Protein AF-0000000072196521 (afdb_homodimer)

Radius of gyration: 28.98 Å; Cα contacts (8 Å, |Δi|>4): 651; chains: 2; bounding box: 39×108×83 Å

pLDDT: mean 79.01, std 18.69, range [22.42, 98.75]

Solvent-accessible surface area (backbone atoms only — not comparable to full-atom values): 24140 Å² total; per-residue (Å²): 111,69,62,59,50,52,51,52,53,50,50,51,52,48,52,52,46,38,43,66,65,60,46,53,66,73,72,67,69,82,72,47,26,34,58,66,54,39,61,39,54,72,70,53,36,45,33,49,52,25,49,48,65,40,45,50,85,48,35,39,72,29,43,39,24,24,33,53,62,38,36,43,71,43,93,63,82,51,65,68,59,40,51,53,52,42,49,60,34,26,56,37,56,40,53,30,38,36,16,38,62,86,62,32,29,68,45,37,35,40,42,76,44,86,78,66,81,81,44,72,67,56,47,54,49,51,52,48,51,51,51,45,26,61,52,28,70,43,52,74,44,84,42,48,68,70,49,33,78,29,39,70,58,50,32,58,68,44,44,74,55,38,77,63,49,70,65,74,74,56,63,42,53,28,90,86,79,59,39,50,35,40,81,47,64,32,84,64,74,96,54,49,70,40,57,25,34,29,30,62,56,56,84,82,41,82,57,66,43,68,53,65,73,68,80,69,70,72,83,124,111,68,64,59,51,51,50,52,52,49,50,52,53,47,51,50,45,38,44,66,66,60,46,50,67,74,70,69,68,81,70,48,27,32,58,66,55,39,63,39,53,71,69,53,36,46,34,48,53,23,49,48,66,41,46,51,86,48,36,39,70,28,43,39,24,24,33,51,63,37,35,40,69,44,93,63,82,52,66,68,59,40,50,52,50,43,51,60,36,24,55,37,56,40,54,32,38,36,16,37,62,84,62,33,31,68,45,36,34,39,40,75,44,84,78,65,80,82,44,74,66,57,46,53,50,52,52,48,51,51,51,44,27,60,51,28,70,42,51,73,43,83,42,47,68,72,49,34,78,29,37,69,59,51,32,58,66,44,45,73,56,36,77,62,57,56,68,75,72,60,64,42,52,26,89,83,77,58,37,50,34,42,80,46,64,32,85,64,74,95,53,48,70,40,56,26,34,30,29,62,56,57,83,82,40,82,56,66,43,68,55,62,75,70,80,70,71,72,82,123

Nearest PDB structures (foldseek):
  7jl5-assembly1_A  TM=7.043E-01  e=7.305E-02  Homo sapiens
  1t0f-assembly1_A  TM=5.807E-01  e=2.928E-01  Escherichia coli
  6vih-assembly2_B  TM=4.587E-01  e=7.318E+00  Mus musculus
  7d5r-assembly1_A  TM=2.819E-01  e=1.714E+00  Homo sapiens
  7jl5-assembly1_A  TM=7.795E-01  e=9.193E-02  Homo sapiens

Organism: NCBI:txid1219067

Structure (mmCIF, N/CA/C/O backbone):
data_AF-0000000072196521-model_v1
#
loop_
_entity.id
_entity.type
_entity.pdbx_description
1 polymer 'DUF2726 domain-containing protein'
#
loop_
_atom_site.group_PDB
_atom_site.id
_atom_site.type_symbol
_atom_site.label_atom_id
_atom_site.label_alt_id
_atom_site.label_comp_id
_atom_site.label_asym_id
_atom_site.label_entity_id
_atom_site.label_seq_id
_atom_site.pdbx_PDB_ins_code
_atom_site.Cartn_x
_atom_site.Cartn_y
_atom_site.Cartn_z
_atom_site.occupancy
_atom_site.B_iso_or_equiv
_atom_site.auth_seq_id
_atom_site.auth_comp_id
_atom_site.auth_asym_id
_atom_site.auth_atom_id
_atom_site.pdbx_PDB_model_num
ATOM 1 N N . MET A 1 1 ? 0.611 -61 -18.859 1 58.47 1 MET A N 1
ATOM 2 C CA . MET A 1 1 ? 1.069 -60.656 -17.516 1 58.47 1 MET A CA 1
ATOM 3 C C . MET A 1 1 ? 2.014 -59.469 -17.562 1 58.47 1 MET A C 1
ATOM 5 O O . MET A 1 1 ? 1.935 -58.562 -16.719 1 58.47 1 MET A O 1
ATOM 9 N N . THR A 1 2 ? 2.666 -59.344 -18.656 1 65.94 2 THR A N 1
ATOM 10 C CA . THR A 1 2 ? 3.656 -58.281 -18.828 1 65.94 2 THR A CA 1
ATOM 11 C C . THR A 1 2 ? 2.977 -56.938 -19.109 1 65.94 2 THR A C 1
ATOM 13 O O . THR A 1 2 ? 3.432 -55.875 -18.656 1 65.94 2 THR A O 1
ATOM 16 N N . ASN A 1 3 ? 1.82 -57.094 -19.625 1 67.12 3 ASN A N 1
ATOM 17 C CA . ASN A 1 3 ? 1.103 -55.875 -20.016 1 67.12 3 ASN A CA 1
ATOM 18 C C . ASN A 1 3 ? 0.45 -55.219 -18.828 1 67.12 3 ASN A C 1
ATOM 20 O O . ASN A 1 3 ? 0.473 -53.969 -18.703 1 67.12 3 ASN A O 1
ATOM 24 N N . ILE A 1 4 ? -0.045 -56.094 -17.891 1 63.91 4 ILE A N 1
ATOM 25 C CA . ILE A 1 4 ? -0.687 -55.562 -16.703 1 63.91 4 ILE A CA 1
ATOM 26 C C . ILE A 1 4 ? 0.359 -54.906 -15.797 1 63.91 4 ILE A C 1
ATOM 28 O O . ILE A 1 4 ? 0.111 -53.844 -15.211 1 63.91 4 ILE A O 1
ATOM 32 N N . PHE A 1 5 ? 1.53 -55.438 -15.852 1 65 5 PHE A N 1
ATOM 33 C CA . PHE A 1 5 ? 2.621 -54.906 -15.039 1 65 5 PHE A CA 1
ATOM 34 C C . PHE A 1 5 ? 3.055 -53.531 -15.523 1 65 5 PHE A C 1
ATOM 36 O O . PHE A 1 5 ? 3.295 -52.625 -14.719 1 65 5 PHE A O 1
ATOM 43 N N . ILE A 1 6 ? 3.082 -53.344 -16.781 1 66.12 6 ILE A N 1
ATOM 44 C CA . ILE A 1 6 ? 3.498 -52.094 -17.375 1 66.12 6 ILE A CA 1
ATOM 45 C C . ILE A 1 6 ? 2.443 -51.031 -17.109 1 66.12 6 ILE A C 1
ATOM 47 O O . ILE A 1 6 ? 2.775 -49.875 -16.781 1 66.12 6 ILE A O 1
ATOM 51 N N . ILE A 1 7 ? 1.213 -51.469 -17.062 1 65.5 7 ILE A N 1
ATOM 52 C CA . ILE A 1 7 ? 0.109 -50.562 -16.828 1 65.5 7 ILE A CA 1
ATOM 53 C C . ILE A 1 7 ? 0.126 -50.094 -15.367 1 65.5 7 ILE A C 1
ATOM 55 O O . ILE A 1 7 ? -0.053 -48.906 -15.078 1 65.5 7 ILE A O 1
ATOM 59 N N . VAL A 1 8 ? 0.382 -50.969 -14.5 1 68.62 8 VAL A N 1
ATOM 60 C CA . VAL A 1 8 ? 0.423 -50.656 -13.078 1 68.62 8 VAL A CA 1
ATOM 61 C C . VAL A 1 8 ? 1.601 -49.75 -12.781 1 68.62 8 VAL A C 1
ATOM 63 O O . VAL A 1 8 ? 1.466 -48.781 -12.031 1 68.62 8 VAL A O 1
ATOM 66 N N . VAL A 1 9 ? 2.688 -49.969 -13.461 1 69.94 9 VAL A N 1
ATOM 67 C CA . VAL A 1 9 ? 3.875 -49.125 -13.273 1 69.94 9 VAL A CA 1
ATOM 68 C C . VAL A 1 9 ? 3.609 -47.719 -13.805 1 69.94 9 VAL A C 1
ATOM 70 O O . VAL A 1 9 ? 3.965 -46.719 -13.164 1 69.94 9 VAL A O 1
ATOM 73 N N . LEU A 1 10 ? 2.908 -47.625 -14.781 1 69.75 10 LEU A N 1
ATOM 74 C CA . LEU A 1 10 ? 2.586 -46.344 -15.383 1 69.75 10 LEU A CA 1
ATOM 75 C C . LEU A 1 10 ? 1.599 -45.562 -14.516 1 69.75 10 LEU A C 1
ATOM 77 O O . LEU A 1 10 ? 1.735 -44.344 -14.344 1 69.75 10 LEU A O 1
ATOM 81 N N . LEU A 1 11 ? 0.678 -46.281 -13.945 1 69.5 11 LEU A N 1
ATOM 82 C CA . LEU A 1 11 ? -0.299 -45.656 -13.062 1 69.5 11 LEU A CA 1
ATOM 83 C C . LEU A 1 11 ? 0.365 -45.156 -11.789 1 69.5 11 LEU A C 1
ATOM 85 O O . LEU A 1 11 ? 0.047 -44.062 -11.312 1 69.5 11 LEU A O 1
ATOM 89 N N . VAL A 1 12 ? 1.275 -45.875 -11.273 1 70.5 12 VAL A N 1
ATOM 90 C CA . VAL A 1 12 ? 2.002 -45.5 -10.07 1 70.5 12 VAL A CA 1
ATOM 91 C C . VAL A 1 12 ? 2.875 -44.281 -10.367 1 70.5 12 VAL A C 1
ATOM 93 O O . VAL A 1 12 ? 2.916 -43.312 -9.586 1 70.5 12 VAL A O 1
ATOM 96 N N . VAL A 1 13 ? 3.479 -44.281 -11.477 1 69.75 13 VAL A N 1
ATOM 97 C CA . VAL A 1 13 ? 4.309 -43.156 -11.875 1 69.75 13 VAL A CA 1
ATOM 98 C C . VAL A 1 13 ? 3.428 -41.906 -12.086 1 69.75 13 VAL A C 1
ATOM 100 O O . VAL A 1 13 ? 3.777 -40.812 -11.648 1 69.75 13 VAL A O 1
ATOM 103 N N . PHE A 1 14 ? 2.301 -42.156 -12.641 1 64.62 14 PHE A N 1
ATOM 104 C CA . PHE A 1 14 ? 1.321 -41.094 -12.852 1 64.62 14 PHE A CA 1
ATOM 105 C C . PHE A 1 14 ? 0.817 -40.531 -11.523 1 64.62 14 PHE A C 1
ATOM 107 O O . PHE A 1 14 ? 0.717 -39.312 -11.344 1 64.62 14 PHE A O 1
ATOM 114 N N . PHE A 1 15 ? 0.445 -41.375 -10.648 1 62.44 15 PHE A N 1
ATOM 115 C CA . PHE A 1 15 ? 0.002 -41 -9.312 1 62.44 15 PHE A CA 1
ATOM 116 C C . PHE A 1 15 ? 1.081 -40.188 -8.594 1 62.44 15 PHE A C 1
ATOM 118 O O . PHE A 1 15 ? 0.789 -39.188 -7.965 1 62.44 15 PHE A O 1
ATOM 125 N N . PHE A 1 16 ? 2.273 -40.531 -8.727 1 62.56 16 PHE A N 1
ATOM 126 C CA . PHE A 1 16 ? 3.379 -39.844 -8.094 1 62.56 16 PHE A CA 1
ATOM 127 C C . PHE A 1 16 ? 3.58 -38.469 -8.734 1 62.56 16 PHE A C 1
ATOM 129 O O . PHE A 1 16 ? 3.877 -37.5 -8.039 1 62.56 16 PHE A O 1
ATOM 136 N N . ILE A 1 17 ? 3.398 -38.344 -9.906 1 59.91 17 ILE A N 1
ATOM 137 C CA . ILE A 1 17 ? 3.508 -37.094 -10.617 1 59.91 17 ILE A CA 1
ATOM 138 C C . ILE A 1 17 ? 2.379 -36.156 -10.188 1 59.91 17 ILE A C 1
ATOM 140 O O . ILE A 1 17 ? 2.609 -34.969 -9.922 1 59.91 17 ILE A O 1
ATOM 144 N N . ILE A 1 18 ? 1.213 -36.688 -10.164 1 56.72 18 ILE A N 1
ATOM 145 C CA . ILE A 1 18 ? 0.076 -35.906 -9.695 1 56.72 18 ILE A CA 1
ATOM 146 C C . ILE A 1 18 ? 0.323 -35.438 -8.266 1 56.72 18 ILE A C 1
ATOM 148 O O . ILE A 1 18 ? 0.064 -34.281 -7.934 1 56.72 18 ILE A O 1
ATOM 152 N N . GLN A 1 19 ? 0.626 -36.375 -7.441 1 54.03 19 GLN A N 1
ATOM 153 C CA . GLN A 1 19 ? 0.931 -36 -6.066 1 54.03 19 GLN A CA 1
ATOM 154 C C . GLN A 1 19 ? 1.971 -34.875 -6.012 1 54.03 19 GLN A C 1
ATOM 156 O O . GLN A 1 19 ? 1.84 -33.938 -5.23 1 54.03 19 GLN A O 1
ATOM 161 N N . LYS A 1 20 ? 2.971 -35.094 -6.738 1 51.56 20 LYS A N 1
ATOM 162 C CA . LYS A 1 20 ? 4.078 -34.156 -6.719 1 51.56 20 LYS A CA 1
ATOM 163 C C . LYS A 1 20 ? 3.666 -32.812 -7.328 1 51.56 20 LYS A C 1
ATOM 165 O O . LYS A 1 20 ? 4.047 -31.75 -6.828 1 51.56 20 LYS A O 1
ATOM 170 N N . TYR A 1 21 ? 3.002 -33 -8.445 1 50.16 21 TYR A N 1
ATOM 171 C CA . TYR A 1 21 ? 2.756 -31.75 -9.18 1 50.16 21 TYR A CA 1
ATOM 172 C C . TYR A 1 21 ? 1.399 -31.156 -8.82 1 50.16 21 TYR A C 1
ATOM 174 O O . TYR A 1 21 ? 1.206 -29.938 -8.891 1 50.16 21 TYR A O 1
ATOM 182 N N . VAL A 1 22 ? 0.434 -32.094 -8.758 1 45.53 22 VAL A N 1
ATOM 183 C CA . VAL A 1 22 ? -0.92 -31.641 -8.477 1 45.53 22 VAL A CA 1
ATOM 184 C C . VAL A 1 22 ? -1.114 -31.5 -6.969 1 45.53 22 VAL A C 1
ATOM 186 O O . VAL A 1 22 ? -1.774 -30.562 -6.508 1 45.53 22 VAL A O 1
ATOM 189 N N . LEU A 1 23 ? -0.902 -32.688 -6.301 1 46.84 23 LEU A N 1
ATOM 190 C CA . LEU A 1 23 ? -1.074 -32.531 -4.859 1 46.84 23 LEU A CA 1
ATOM 191 C C . LEU A 1 23 ? -0.155 -31.438 -4.32 1 46.84 23 LEU A C 1
ATOM 193 O O . LEU A 1 23 ? 1.044 -31.656 -4.141 1 46.84 23 LEU A O 1
ATOM 197 N N . LYS A 1 24 ? -0.247 -30.438 -4.941 1 45.19 24 LYS A N 1
ATOM 198 C CA . LYS A 1 24 ? 0.271 -29.188 -4.387 1 45.19 24 LYS A CA 1
ATOM 199 C C . LYS A 1 24 ? 0.236 -29.203 -2.859 1 45.19 24 LYS A C 1
ATOM 201 O O . LYS A 1 24 ? -0.817 -29.422 -2.26 1 45.19 24 LYS A O 1
ATOM 206 N N . HIS A 1 25 ? 1.222 -29.953 -2.229 1 41.56 25 HIS A N 1
ATOM 207 C CA . HIS A 1 25 ? 1.361 -29.75 -0.789 1 41.56 25 HIS A CA 1
ATOM 208 C C . HIS A 1 25 ? 0.777 -28.422 -0.352 1 41.56 25 HIS A C 1
ATOM 210 O O . HIS A 1 25 ? 1.086 -27.375 -0.942 1 41.56 25 HIS A O 1
ATOM 216 N N . ASP A 1 26 ? -0.437 -28.484 -0.067 1 43.44 26 ASP A N 1
ATOM 217 C CA . ASP A 1 26 ? -0.923 -27.344 0.7 1 43.44 26 ASP A CA 1
ATOM 218 C C . ASP A 1 26 ? 0.219 -26.656 1.446 1 43.44 26 ASP A C 1
ATOM 220 O O . ASP A 1 26 ? 0.809 -27.234 2.359 1 43.44 26 ASP A O 1
ATOM 224 N N . ASP A 1 27 ? 1.266 -26.203 0.819 1 48.5 27 ASP A N 1
ATOM 225 C CA . ASP A 1 27 ? 2.316 -25.297 1.293 1 48.5 27 ASP A CA 1
ATOM 226 C C . ASP A 1 27 ? 1.881 -24.562 2.559 1 48.5 27 ASP A C 1
ATOM 228 O O . ASP A 1 27 ? 1.821 -23.328 2.578 1 48.5 27 ASP A O 1
ATOM 232 N N . THR A 1 28 ? 0.937 -25.172 3.227 1 51.91 28 THR A N 1
ATOM 233 C CA . THR A 1 28 ? 0.59 -24.547 4.496 1 51.91 28 THR A CA 1
ATOM 234 C C . THR A 1 28 ? 1.809 -24.453 5.41 1 51.91 28 THR A C 1
ATOM 236 O O . THR A 1 28 ? 1.67 -24.312 6.629 1 51.91 28 THR A O 1
ATOM 239 N N . ARG A 1 29 ? 3.006 -24.984 4.879 1 60.78 29 ARG A N 1
ATOM 240 C CA . ARG A 1 29 ? 4.117 -24.719 5.785 1 60.78 29 ARG A CA 1
ATOM 241 C C . ARG A 1 29 ? 4.188 -23.25 6.172 1 60.78 29 ARG A C 1
ATOM 243 O O . ARG A 1 29 ? 4.043 -22.375 5.316 1 60.78 29 ARG A O 1
ATOM 250 N N . ASP A 1 30 ? 3.922 -23.094 7.438 1 79.25 30 ASP A N 1
ATOM 251 C CA . ASP A 1 30 ? 4.027 -21.719 7.949 1 79.25 30 ASP A CA 1
ATOM 252 C C . ASP A 1 30 ? 5.48 -21.25 7.953 1 79.25 30 ASP A C 1
ATOM 254 O O . ASP A 1 30 ? 6.34 -21.875 8.586 1 79.25 30 ASP A O 1
ATOM 258 N N . TYR A 1 31 ? 5.867 -20.609 6.945 1 92.56 31 TYR A N 1
ATOM 259 C CA . TYR A 1 31 ? 7.168 -19.953 6.848 1 92.56 31 TYR A CA 1
ATOM 260 C C . TYR A 1 31 ? 7.266 -18.781 7.812 1 92.56 31 TYR A C 1
ATOM 262 O O . TYR A 1 31 ? 6.266 -18.125 8.102 1 92.56 31 TYR A O 1
ATOM 270 N N . SER A 1 32 ? 8.492 -18.688 8.359 1 95.5 32 SER A N 1
ATOM 271 C CA . SER A 1 32 ? 8.734 -17.516 9.195 1 95.5 32 SER A CA 1
ATOM 272 C C . SER A 1 32 ? 9.148 -16.312 8.352 1 95.5 32 SER A C 1
ATOM 274 O O . SER A 1 32 ? 9.75 -16.469 7.289 1 95.5 32 SER A O 1
ATOM 276 N N . TYR A 1 33 ? 8.797 -15.172 8.859 1 97.5 33 TYR A N 1
ATOM 277 C CA . TYR A 1 33 ? 9.07 -13.93 8.141 1 97.5 33 TYR A CA 1
ATOM 278 C C . TYR A 1 33 ? 9.844 -12.953 9.016 1 97.5 33 TYR A C 1
ATOM 280 O O . TYR A 1 33 ? 9.859 -13.086 10.242 1 97.5 33 TYR A O 1
ATOM 288 N N . ARG A 1 34 ? 10.547 -12.023 8.398 1 97.5 34 ARG A N 1
ATOM 289 C CA . ARG A 1 34 ? 11.258 -10.93 9.055 1 97.5 34 ARG A CA 1
ATOM 290 C C . ARG A 1 34 ? 10.828 -9.578 8.5 1 97.5 34 ARG A C 1
ATOM 292 O O . ARG A 1 34 ? 10.445 -9.477 7.328 1 97.5 34 ARG A O 1
ATOM 299 N N . SER A 1 35 ? 10.898 -8.578 9.297 1 96.94 35 SER A N 1
ATOM 300 C CA . SER A 1 35 ? 10.641 -7.219 8.836 1 96.94 35 SER A CA 1
ATOM 301 C C . SER A 1 35 ? 11.789 -6.691 7.988 1 96.94 35 SER A C 1
ATOM 303 O O . SER A 1 35 ? 12.961 -6.918 8.305 1 96.94 35 SER A O 1
ATOM 305 N N . LYS A 1 36 ? 11.453 -5.992 6.949 1 97.12 36 LYS A N 1
ATOM 306 C CA . LYS A 1 36 ? 12.469 -5.383 6.094 1 97.12 36 LYS A CA 1
ATOM 307 C C . LYS A 1 36 ? 12.914 -4.035 6.645 1 97.12 36 LYS A C 1
ATOM 309 O O . LYS A 1 36 ? 13.805 -3.395 6.082 1 97.12 36 LYS A O 1
ATOM 314 N N . GLY A 1 37 ? 12.305 -3.598 7.695 1 95.12 37 GLY A N 1
ATOM 315 C CA . GLY A 1 37 ? 12.625 -2.283 8.234 1 95.12 37 GLY A CA 1
ATOM 316 C C . GLY A 1 37 ? 11.688 -1.197 7.746 1 95.12 37 GLY A C 1
ATOM 317 O O . GLY A 1 37 ? 10.469 -1.392 7.715 1 95.12 37 GLY A O 1
ATOM 318 N N . ALA A 1 38 ? 12.305 -0.052 7.328 1 95.88 38 ALA A N 1
ATOM 319 C CA . ALA A 1 38 ? 11.492 1.088 6.906 1 95.88 38 ALA A CA 1
ATOM 320 C C . ALA A 1 38 ? 10.734 0.775 5.621 1 95.88 38 ALA A C 1
ATOM 322 O O . ALA A 1 38 ? 11.273 0.146 4.711 1 95.88 38 ALA A O 1
ATOM 323 N N . LEU A 1 39 ? 9.461 1.23 5.531 1 98 39 LEU A N 1
ATOM 324 C CA . LEU A 1 39 ? 8.656 1.017 4.336 1 98 39 LEU A CA 1
ATOM 325 C C . LEU A 1 39 ? 9.305 1.671 3.117 1 98 39 LEU A C 1
ATOM 327 O O . LEU A 1 39 ? 9.312 1.094 2.027 1 98 39 LEU A O 1
ATOM 331 N N . LEU A 1 40 ? 9.711 2.85 3.346 1 96.75 40 LEU A N 1
ATOM 332 C CA . LEU A 1 40 ? 10.453 3.604 2.342 1 96.75 40 LEU A CA 1
ATOM 333 C C . LEU A 1 40 ? 11.859 3.938 2.838 1 96.75 40 LEU A C 1
ATOM 335 O O . LEU A 1 40 ? 12.016 4.488 3.93 1 96.75 40 LEU A O 1
ATOM 339 N N . ARG A 1 41 ? 12.898 3.611 2.082 1 92 41 ARG A N 1
ATOM 340 C CA . ARG A 1 41 ? 14.281 3.83 2.496 1 92 41 ARG A CA 1
ATOM 341 C C . ARG A 1 41 ? 15.016 4.711 1.496 1 92 41 ARG A C 1
ATOM 343 O O . ARG A 1 41 ? 14.633 4.797 0.329 1 92 41 ARG A O 1
ATOM 350 N N . GLY A 1 42 ? 15.984 5.406 2.027 1 90.5 42 GLY A N 1
ATOM 351 C CA . GLY A 1 42 ? 16.891 6.141 1.169 1 90.5 42 GLY A CA 1
ATOM 352 C C . GLY A 1 42 ? 16.203 7.121 0.251 1 90.5 42 GLY A C 1
ATOM 353 O O . GLY A 1 42 ? 15.461 8 0.715 1 90.5 42 GLY A O 1
ATOM 354 N N . GLN A 1 43 ? 16.391 6.793 -1.024 1 87.56 43 GLN A N 1
ATOM 355 C CA . GLN A 1 43 ? 15.875 7.699 -2.047 1 87.56 43 GLN A CA 1
ATOM 356 C C . GLN A 1 43 ? 14.352 7.699 -2.066 1 87.56 43 GLN A C 1
ATOM 358 O O . GLN A 1 43 ? 13.727 8.727 -2.334 1 87.56 43 GLN A O 1
ATOM 363 N N . GLU A 1 44 ? 13.766 6.609 -1.755 1 94.75 44 GLU A N 1
ATOM 364 C CA . GLU A 1 44 ? 12.305 6.523 -1.695 1 94.75 44 GLU A CA 1
ATOM 365 C C . GLU A 1 44 ? 11.742 7.43 -0.604 1 94.75 44 GLU A C 1
ATOM 367 O O . GLU A 1 44 ? 10.719 8.086 -0.799 1 94.75 44 GLU A O 1
ATOM 372 N N . ALA A 1 45 ? 12.445 7.418 0.525 1 94.62 45 ALA A N 1
ATOM 373 C CA . ALA A 1 45 ? 12.023 8.25 1.646 1 94.62 45 ALA A CA 1
ATOM 374 C C . ALA A 1 45 ? 12.164 9.734 1.312 1 94.62 45 ALA A C 1
ATOM 376 O O . ALA A 1 45 ? 11.266 10.531 1.609 1 94.62 45 ALA A O 1
ATOM 377 N N . ALA A 1 46 ? 13.25 10.086 0.697 1 91.44 46 ALA A N 1
ATOM 378 C CA . ALA A 1 46 ? 13.477 11.469 0.286 1 91.44 46 ALA A CA 1
ATOM 379 C C . ALA A 1 46 ? 12.414 11.922 -0.708 1 91.44 46 ALA A C 1
ATOM 381 O O . ALA A 1 46 ? 11.898 13.039 -0.61 1 91.44 46 ALA A O 1
ATOM 382 N N . PHE A 1 47 ? 12.125 11.07 -1.633 1 94.69 47 PHE A N 1
ATOM 383 C CA . PHE A 1 47 ? 11.109 11.383 -2.633 1 94.69 47 PHE A CA 1
ATOM 384 C C . PHE A 1 47 ? 9.742 11.562 -1.983 1 94.69 47 PHE A C 1
ATOM 386 O O . PHE A 1 47 ? 9.008 12.492 -2.318 1 94.69 47 PHE A O 1
ATOM 393 N N . PHE A 1 48 ? 9.375 10.727 -1.05 1 97.56 48 PHE A N 1
ATOM 394 C CA . PHE A 1 48 ? 8.109 10.812 -0.327 1 97.56 48 PHE A CA 1
ATOM 395 C C . PHE A 1 48 ? 8.008 12.141 0.419 1 97.56 48 PHE A C 1
ATOM 397 O O . PHE A 1 48 ? 6.961 12.797 0.385 1 97.56 48 PHE A O 1
ATOM 404 N N . ASN A 1 49 ? 9.055 12.453 1.09 1 93.5 49 ASN A N 1
ATOM 405 C CA . ASN A 1 49 ? 9.055 13.711 1.836 1 93.5 49 ASN A CA 1
ATOM 406 C C . ASN A 1 49 ? 8.898 14.914 0.911 1 93.5 49 ASN A C 1
ATOM 408 O O . ASN A 1 49 ? 8.195 15.867 1.242 1 93.5 49 ASN A O 1
ATOM 412 N N . ALA A 1 50 ? 9.555 14.844 -0.213 1 92.44 50 ALA A N 1
ATOM 413 C CA . ALA A 1 50 ? 9.398 15.898 -1.208 1 92.44 50 ALA A CA 1
ATOM 414 C C . ALA A 1 50 ? 7.965 15.977 -1.712 1 92.44 50 ALA A C 1
ATOM 416 O O . ALA A 1 50 ? 7.41 17.062 -1.862 1 92.44 50 ALA A O 1
ATOM 417 N N . LEU A 1 51 ? 7.367 14.867 -1.976 1 95.38 51 LEU A N 1
ATOM 418 C CA . LEU A 1 51 ? 5.98 14.797 -2.422 1 95.38 51 LEU A CA 1
ATOM 419 C C . LEU A 1 51 ? 5.043 15.398 -1.381 1 95.38 51 LEU A C 1
ATOM 421 O O . LEU A 1 51 ? 4.148 16.172 -1.721 1 95.38 51 LEU A O 1
ATOM 425 N N . ARG A 1 52 ? 5.281 14.961 -0.166 1 94.62 52 ARG A N 1
ATOM 426 C CA . ARG A 1 52 ? 4.461 15.461 0.934 1 94.62 52 ARG A CA 1
ATOM 427 C C . ARG A 1 52 ? 4.523 16.984 1.018 1 94.62 52 ARG A C 1
ATOM 429 O O . ARG A 1 52 ? 3.498 17.641 1.206 1 94.62 52 ARG A O 1
ATOM 436 N N . THR A 1 53 ? 5.688 17.469 0.902 1 90.81 53 THR A N 1
ATOM 437 C CA . THR A 1 53 ? 5.891 18.906 0.931 1 90.81 53 THR A CA 1
ATOM 438 C C . THR A 1 53 ? 5.203 19.578 -0.259 1 90.81 53 THR A C 1
ATOM 440 O O . THR A 1 53 ? 4.59 20.641 -0.115 1 90.81 53 THR A O 1
ATOM 443 N N . ALA A 1 54 ? 5.238 19 -1.369 1 90.75 54 ALA A N 1
ATOM 444 C CA . ALA A 1 54 ? 4.703 19.562 -2.604 1 90.75 54 ALA A CA 1
ATOM 445 C C . ALA A 1 54 ? 3.178 19.609 -2.564 1 90.75 54 ALA A C 1
ATOM 447 O O . ALA A 1 54 ? 2.574 20.594 -3.021 1 90.75 54 ALA A O 1
ATOM 448 N N . VAL A 1 55 ? 2.557 18.609 -1.964 1 93.19 55 VAL A N 1
ATOM 449 C CA . VAL A 1 55 ? 1.105 18.516 -2.088 1 93.19 55 VAL A CA 1
ATOM 450 C C . VAL A 1 55 ? 0.442 19.109 -0.848 1 93.19 55 VAL A C 1
ATOM 452 O O . VAL A 1 55 ? -0.717 19.531 -0.897 1 93.19 55 VAL A O 1
ATOM 455 N N . GLY A 1 56 ? 1.192 19.062 0.309 1 89.5 56 GLY A N 1
ATOM 456 C CA . GLY A 1 56 ? 0.604 19.562 1.543 1 89.5 56 GLY A CA 1
ATOM 457 C C . GLY A 1 56 ? -0.704 18.875 1.896 1 89.5 56 GLY A C 1
ATOM 458 O O . GLY A 1 56 ? -0.78 17.641 1.931 1 89.5 56 GLY A O 1
ATOM 459 N N . ASP A 1 57 ? -1.76 19.688 2.113 1 88.38 57 ASP A N 1
ATOM 460 C CA . ASP A 1 57 ? -3.047 19.141 2.539 1 88.38 57 ASP A CA 1
ATOM 461 C C . ASP A 1 57 ? -3.977 18.938 1.346 1 88.38 57 ASP A C 1
ATOM 463 O O . ASP A 1 57 ? -5.133 18.531 1.514 1 88.38 57 ASP A O 1
ATOM 467 N N . HIS A 1 58 ? -3.414 19.078 0.162 1 90.62 58 HIS A N 1
ATOM 468 C CA . HIS A 1 58 ? -4.254 19.016 -1.029 1 90.62 58 HIS A CA 1
ATOM 469 C C . HIS A 1 58 ? -4.348 17.594 -1.573 1 90.62 58 HIS A C 1
ATOM 471 O O . HIS A 1 58 ? -5.137 17.328 -2.479 1 90.62 58 HIS A O 1
ATOM 477 N N . ALA A 1 59 ? -3.564 16.734 -0.963 1 95.69 59 ALA A N 1
ATOM 478 C CA . ALA A 1 59 ? -3.611 15.336 -1.391 1 95.69 59 ALA A CA 1
ATOM 479 C C . ALA A 1 59 ? -3.117 14.406 -0.285 1 95.69 59 ALA A C 1
ATOM 481 O O . ALA A 1 59 ? -2.475 14.859 0.668 1 95.69 59 ALA A O 1
ATOM 482 N N . VAL A 1 60 ? -3.494 13.203 -0.374 1 96.69 60 VAL A N 1
ATOM 483 C CA . VAL A 1 60 ? -2.963 12.141 0.477 1 96.69 60 VAL A CA 1
ATOM 484 C C . VAL A 1 60 ? -2.096 11.195 -0.353 1 96.69 60 VAL A C 1
ATOM 486 O O . VAL A 1 60 ? -2.457 10.836 -1.476 1 96.69 60 VAL A O 1
ATOM 489 N N . ILE A 1 61 ? -0.96 10.859 0.206 1 98.12 61 ILE A N 1
ATOM 490 C CA . ILE A 1 61 ? -0.025 10 -0.512 1 98.12 61 ILE A CA 1
ATOM 491 C C . ILE A 1 61 ? -0.006 8.617 0.127 1 98.12 61 ILE A C 1
ATOM 493 O O . ILE A 1 61 ? 0.264 8.477 1.322 1 98.12 61 ILE A O 1
ATOM 497 N N . PHE A 1 62 ? -0.311 7.598 -0.627 1 98.69 62 PHE A N 1
ATOM 498 C CA . PHE A 1 62 ? -0.136 6.211 -0.219 1 98.69 62 PHE A CA 1
ATOM 499 C C . PHE A 1 62 ? 1.015 5.562 -0.98 1 98.69 62 PHE A C 1
ATOM 501 O O . PHE A 1 62 ? 1.185 5.801 -2.178 1 98.69 62 PHE A O 1
ATOM 508 N N . SER A 1 63 ? 1.784 4.746 -0.275 1 98.69 63 SER A N 1
ATOM 509 C CA . SER A 1 63 ? 2.928 4.117 -0.928 1 98.69 63 SER A CA 1
ATOM 510 C C . SER A 1 63 ? 2.834 2.598 -0.867 1 98.69 63 SER A C 1
ATOM 512 O O . SER A 1 63 ? 2.24 2.043 0.06 1 98.69 63 SER A O 1
ATOM 514 N N . LYS A 1 64 ? 3.434 1.97 -1.901 1 98.44 64 LYS A N 1
ATOM 515 C CA . LYS A 1 64 ? 3.512 0.516 -2.02 1 98.44 64 LYS A CA 1
ATOM 516 C C . LYS A 1 64 ? 2.125 -0.116 -1.949 1 98.44 64 LYS A C 1
ATOM 518 O O . LYS A 1 64 ? 1.935 -1.136 -1.283 1 98.44 64 LYS A O 1
ATOM 523 N N . VAL A 1 65 ? 1.226 0.524 -2.613 1 98.75 65 VAL A N 1
ATOM 524 C CA . VAL A 1 65 ? -0.172 0.107 -2.6 1 98.75 65 VAL A CA 1
ATOM 525 C C . VAL A 1 65 ? -0.349 -1.137 -3.467 1 98.75 65 VAL A C 1
ATOM 527 O O . VAL A 1 65 ? 0.016 -1.136 -4.645 1 98.75 65 VAL A O 1
ATOM 530 N N . ASN A 1 66 ? -0.896 -2.146 -2.885 1 98.25 66 ASN A N 1
ATOM 531 C CA . ASN A 1 66 ? -1.2 -3.338 -3.668 1 98.25 66 ASN A CA 1
ATOM 532 C C . ASN A 1 66 ? -2.078 -3.01 -4.871 1 98.25 66 ASN A C 1
ATOM 534 O O . ASN A 1 66 ? -3.1 -2.336 -4.734 1 98.25 66 ASN A O 1
ATOM 538 N N . MET A 1 67 ? -1.724 -3.492 -6.035 1 98.25 67 MET A N 1
ATOM 539 C CA . MET A 1 67 ? -2.42 -3.125 -7.266 1 98.25 67 MET A CA 1
ATOM 540 C C . MET A 1 67 ? -3.873 -3.588 -7.23 1 98.25 67 MET A C 1
ATOM 542 O O . MET A 1 67 ? -4.766 -2.877 -7.691 1 98.25 67 MET A O 1
ATOM 546 N N . SER A 1 68 ? -4.102 -4.73 -6.668 1 97.5 68 SER A N 1
ATOM 547 C CA . SER A 1 68 ? -5.438 -5.32 -6.684 1 97.5 68 SER A CA 1
ATOM 548 C C . SER A 1 68 ? -6.398 -4.531 -5.801 1 97.5 68 SER A C 1
ATOM 550 O O . SER A 1 68 ? -7.613 -4.73 -5.863 1 97.5 68 SER A O 1
ATOM 552 N N . SER A 1 69 ? -5.836 -3.645 -5.004 1 97.25 69 SER A N 1
ATOM 553 C CA . SER A 1 69 ? -6.691 -2.801 -4.176 1 97.25 69 SER A CA 1
ATOM 554 C C . SER A 1 69 ? -7.285 -1.653 -4.988 1 97.25 69 SER A C 1
ATOM 556 O O . SER A 1 69 ? -8.297 -1.065 -4.59 1 97.25 69 SER A O 1
ATOM 558 N N . LEU A 1 70 ? -6.695 -1.358 -6.145 1 98 70 LEU A N 1
ATOM 559 C CA . LEU A 1 70 ? -7.105 -0.176 -6.895 1 98 70 LEU A CA 1
ATOM 560 C C . LEU A 1 70 ? -7.668 -0.564 -8.258 1 98 70 LEU A C 1
ATOM 562 O O . LEU A 1 70 ? -8.383 0.222 -8.883 1 98 70 LEU A O 1
ATOM 566 N N . VAL A 1 71 ? -7.277 -1.742 -8.734 1 98.06 71 VAL A N 1
ATOM 567 C CA . VAL A 1 71 ? -7.707 -2.119 -10.078 1 98.06 71 VAL A CA 1
ATOM 568 C C . VAL A 1 71 ? -8.211 -3.562 -10.07 1 98.06 71 VAL A C 1
ATOM 570 O O . VAL A 1 71 ? -7.883 -4.336 -9.172 1 98.06 71 VAL A O 1
ATOM 573 N N . ALA A 1 72 ? -9.008 -3.854 -11.047 1 97.88 72 ALA A N 1
ATOM 574 C CA . ALA A 1 72 ? -9.57 -5.188 -11.242 1 97.88 72 ALA A CA 1
ATOM 575 C C . ALA A 1 72 ? -9.648 -5.539 -12.727 1 97.88 72 ALA A C 1
ATOM 577 O O . ALA A 1 72 ? -9.758 -4.652 -13.57 1 97.88 72 ALA A O 1
ATOM 578 N N . PRO A 1 73 ? -9.516 -6.852 -13.008 1 97.12 73 PRO A N 1
ATOM 579 C CA . PRO A 1 73 ? -9.695 -7.25 -14.406 1 97.12 73 PRO A CA 1
ATOM 580 C C . PRO A 1 73 ? -11.047 -6.832 -14.969 1 97.12 73 PRO A C 1
ATOM 582 O O . PRO A 1 73 ? -12.062 -6.887 -14.266 1 97.12 73 PRO A O 1
ATOM 585 N N . LYS A 1 74 ? -10.984 -6.441 -16.203 1 95.81 74 LYS A N 1
ATOM 586 C CA . LYS A 1 74 ? -12.18 -5.941 -16.875 1 95.81 74 LYS A CA 1
ATOM 587 C C . LYS A 1 74 ? -12.68 -6.941 -17.922 1 95.81 74 LYS A C 1
ATOM 589 O O . LYS A 1 74 ? -11.906 -7.426 -18.75 1 95.81 74 LYS A O 1
ATOM 594 N N . ASP A 1 75 ? -13.922 -7.262 -17.859 1 92.38 75 ASP A N 1
ATOM 595 C CA . ASP A 1 75 ? -14.664 -7.957 -18.891 1 92.38 75 ASP A CA 1
ATOM 596 C C . ASP A 1 75 ? -14.078 -9.336 -19.172 1 92.38 75 ASP A C 1
ATOM 598 O O . ASP A 1 75 ? -13.875 -9.719 -20.328 1 92.38 75 ASP A O 1
ATOM 602 N N . ILE A 1 76 ? -13.703 -9.984 -18.172 1 92.31 76 ILE A N 1
ATOM 603 C CA . ILE A 1 76 ? -13.227 -11.359 -18.297 1 92.31 76 ILE A CA 1
ATOM 604 C C . ILE A 1 76 ? -14.289 -12.32 -17.781 1 92.31 76 ILE A C 1
ATOM 606 O O . ILE A 1 76 ? -14.664 -12.266 -16.609 1 92.31 76 ILE A O 1
ATOM 610 N N . LYS A 1 77 ? -14.727 -13.25 -18.578 1 90.06 77 LYS A N 1
ATOM 611 C CA . LYS A 1 77 ? -15.797 -14.164 -18.219 1 90.06 77 LYS A CA 1
ATOM 612 C C . LYS A 1 77 ? -15.242 -15.523 -17.797 1 90.06 77 LYS A C 1
ATOM 614 O O . LYS A 1 77 ? -15.758 -16.141 -16.859 1 90.06 77 LYS A O 1
ATOM 619 N N . ASN A 1 78 ? -14.219 -15.922 -18.359 1 91.88 78 ASN A N 1
ATOM 620 C CA . ASN A 1 78 ? -13.578 -17.188 -18.031 1 91.88 78 ASN A CA 1
ATOM 621 C C . ASN A 1 78 ? -12.906 -17.156 -16.656 1 91.88 78 ASN A C 1
ATOM 623 O O . ASN A 1 78 ? -12.047 -16.312 -16.406 1 91.88 78 ASN A O 1
ATOM 627 N N . LYS A 1 79 ? -13.281 -18.062 -15.82 1 90.19 79 LYS A N 1
ATOM 628 C CA . LYS A 1 79 ? -12.805 -18.078 -14.438 1 90.19 79 LYS A CA 1
ATOM 629 C C . LYS A 1 79 ? -11.289 -18.25 -14.383 1 90.19 79 LYS A C 1
ATOM 631 O O . LYS A 1 79 ? -10.617 -17.641 -13.547 1 90.19 79 LYS A O 1
ATOM 636 N N . ARG A 1 80 ? -10.82 -19.109 -15.203 1 88.75 80 ARG A N 1
ATOM 637 C CA . ARG A 1 80 ? -9.375 -19.344 -15.227 1 88.75 80 ARG A CA 1
ATOM 638 C C . ARG A 1 80 ? -8.625 -18.078 -15.625 1 88.75 80 ARG A C 1
ATOM 640 O O . ARG A 1 80 ? -7.641 -17.703 -14.984 1 88.75 80 ARG A O 1
ATOM 647 N N . GLN A 1 81 ? -9.109 -17.453 -16.688 1 90.5 81 GLN A N 1
ATOM 648 C CA . GLN A 1 81 ? -8.492 -16.219 -17.156 1 90.5 81 GLN A CA 1
ATOM 649 C C . GLN A 1 81 ? -8.602 -15.117 -16.109 1 90.5 81 GLN A C 1
ATOM 651 O O . GLN A 1 81 ? -7.672 -14.32 -15.93 1 90.5 81 GLN A O 1
ATOM 656 N N . LEU A 1 82 ? -9.727 -15.086 -15.477 1 93.5 82 LEU A N 1
ATOM 657 C CA . LEU A 1 82 ? -9.93 -14.109 -14.414 1 93.5 82 LEU A CA 1
ATOM 658 C C . LEU A 1 82 ? -8.922 -14.312 -13.289 1 93.5 82 LEU A C 1
ATOM 660 O O . LEU A 1 82 ? -8.352 -13.344 -12.773 1 93.5 82 LEU A O 1
ATOM 664 N N . PHE A 1 83 ? -8.711 -15.508 -12.945 1 91 83 PHE A N 1
ATOM 665 C CA . PHE A 1 83 ? -7.766 -15.836 -11.891 1 91 83 PHE A CA 1
ATOM 666 C C . PHE A 1 83 ? -6.355 -15.414 -12.281 1 91 83 PHE A C 1
ATOM 668 O O . PHE A 1 83 ? -5.633 -14.828 -11.477 1 91 83 PHE A O 1
ATOM 675 N N . VAL A 1 84 ? -6.016 -15.703 -13.461 1 90.62 84 VAL A N 1
ATOM 676 C CA . VAL A 1 84 ? -4.68 -15.375 -13.945 1 90.62 84 VAL A CA 1
ATOM 677 C C . VAL A 1 84 ? -4.496 -13.859 -13.961 1 90.62 84 VAL A C 1
ATOM 679 O O . VAL A 1 84 ? -3.484 -13.344 -13.477 1 90.62 84 VAL A O 1
ATOM 682 N N . ALA A 1 85 ? -5.445 -13.125 -14.516 1 94.75 85 ALA A N 1
ATOM 683 C CA . ALA A 1 85 ? -5.391 -11.672 -14.586 1 94.75 85 ALA A CA 1
ATOM 684 C C . ALA A 1 85 ? -5.324 -11.055 -13.195 1 94.75 85 ALA A C 1
ATOM 686 O O . ALA A 1 85 ? -4.586 -10.094 -12.969 1 94.75 85 ALA A O 1
ATOM 687 N N . SER A 1 86 ? -6.043 -11.602 -12.305 1 95 86 SER A N 1
ATOM 688 C CA . SER A 1 86 ? -6.074 -11.109 -10.938 1 95 86 SER A CA 1
ATOM 689 C C . SER A 1 86 ? -4.754 -11.375 -10.219 1 95 86 SER A C 1
ATOM 691 O O . SER A 1 86 ? -4.27 -10.539 -9.453 1 95 86 SER A O 1
ATOM 693 N N . ASN A 1 87 ? -4.258 -12.484 -10.484 1 91.94 87 ASN A N 1
ATOM 694 C CA . ASN A 1 87 ? -3 -12.867 -9.852 1 91.94 87 ASN A CA 1
ATOM 695 C C . ASN A 1 87 ? -1.851 -11.969 -10.297 1 91.94 87 ASN A C 1
ATOM 697 O O . ASN A 1 87 ? -0.956 -11.656 -9.508 1 91.94 87 ASN A O 1
ATOM 701 N N . ARG A 1 88 ? -1.881 -11.602 -11.414 1 92.12 88 ARG A N 1
ATOM 702 C CA . ARG A 1 88 ? -0.831 -10.75 -11.961 1 92.12 88 ARG A CA 1
ATOM 703 C C . ARG A 1 88 ? -0.762 -9.414 -11.219 1 92.12 88 ARG A C 1
ATOM 705 O O . ARG A 1 88 ? 0.325 -8.945 -10.875 1 92.12 88 ARG A O 1
ATOM 712 N N . ILE A 1 89 ? -1.874 -8.859 -10.938 1 95.88 89 ILE A N 1
ATOM 713 C CA . ILE A 1 89 ? -1.888 -7.547 -10.305 1 95.88 89 ILE A CA 1
ATOM 714 C C . ILE A 1 89 ? -1.77 -7.703 -8.789 1 95.88 89 ILE A C 1
ATOM 716 O O . ILE A 1 89 ? -1.242 -6.82 -8.109 1 95.88 89 ILE A O 1
ATOM 720 N N . SER A 1 90 ? -2.168 -8.836 -8.281 1 95.31 90 SER A N 1
ATOM 721 C CA . SER A 1 90 ? -2.119 -9.047 -6.836 1 95.31 90 SER A CA 1
ATOM 722 C C . SER A 1 90 ? -0.679 -9.156 -6.344 1 95.31 90 SER A C 1
ATOM 724 O O . SER A 1 90 ? -0.404 -8.93 -5.164 1 95.31 90 SER A O 1
ATOM 726 N N . ARG A 1 91 ? 0.216 -9.43 -7.227 1 94.31 91 ARG A N 1
ATOM 727 C CA . ARG A 1 91 ? 1.609 -9.641 -6.848 1 94.31 91 ARG A CA 1
ATOM 728 C C . ARG A 1 91 ? 2.436 -8.375 -7.062 1 94.31 91 ARG A C 1
ATOM 730 O O . ARG A 1 91 ? 3.664 -8.406 -6.969 1 94.31 91 ARG A O 1
ATOM 737 N N . SER A 1 92 ? 1.835 -7.379 -7.402 1 95.94 92 SER A N 1
ATOM 738 C CA . SER A 1 92 ? 2.539 -6.129 -7.68 1 95.94 92 SER A CA 1
ATOM 739 C C . SER A 1 92 ? 1.927 -4.969 -6.902 1 95.94 92 SER A C 1
ATOM 741 O O . SER A 1 92 ? 1.028 -5.168 -6.082 1 95.94 92 SER A O 1
ATOM 743 N N . TYR A 1 93 ? 2.541 -3.818 -6.996 1 97.81 93 TYR A N 1
ATOM 744 C CA . TYR A 1 93 ? 2.111 -2.658 -6.223 1 97.81 93 TYR A CA 1
ATOM 745 C C . TYR A 1 93 ? 2.438 -1.363 -6.957 1 97.81 93 TYR A C 1
ATOM 747 O O . TYR A 1 93 ? 3.244 -1.358 -7.891 1 97.81 93 TYR A O 1
ATOM 755 N N . PHE A 1 94 ? 1.748 -0.322 -6.594 1 97.81 94 PHE A N 1
ATOM 756 C CA . PHE A 1 94 ? 2.062 1.037 -7.02 1 97.81 94 PHE A CA 1
ATOM 757 C C . PHE A 1 94 ? 3.008 1.708 -6.027 1 97.81 94 PHE A C 1
ATOM 759 O O . PHE A 1 94 ? 2.787 1.655 -4.816 1 97.81 94 PHE A O 1
ATOM 766 N N . ASP A 1 95 ? 4.039 2.406 -6.52 1 96.75 95 ASP A N 1
ATOM 767 C CA . ASP A 1 95 ? 5 3.053 -5.633 1 96.75 95 ASP A CA 1
ATOM 768 C C . ASP A 1 95 ? 4.344 4.176 -4.836 1 96.75 95 ASP A C 1
ATOM 770 O O . ASP A 1 95 ? 4.367 4.168 -3.602 1 96.75 95 ASP A O 1
ATOM 774 N N . TYR A 1 96 ? 3.73 5.109 -5.539 1 98.19 96 TYR A N 1
ATOM 775 C CA . TYR A 1 96 ? 3.047 6.234 -4.91 1 98.19 96 TYR A CA 1
ATOM 776 C C . TYR A 1 96 ? 1.689 6.48 -5.559 1 98.19 96 TYR A C 1
ATOM 778 O O . TYR A 1 96 ? 1.6 6.664 -6.777 1 98.19 96 TYR A O 1
ATOM 786 N N . VAL A 1 97 ? 0.671 6.449 -4.793 1 98.62 97 VAL A N 1
ATOM 787 C CA . VAL A 1 97 ? -0.679 6.785 -5.238 1 98.62 97 VAL A CA 1
ATOM 788 C C . VAL A 1 97 ? -1.12 8.102 -4.605 1 98.62 97 VAL A C 1
ATOM 790 O O . VAL A 1 97 ? -1.221 8.203 -3.379 1 98.62 97 VAL A O 1
ATOM 793 N N . ILE A 1 98 ? -1.339 9.086 -5.41 1 97.69 98 ILE A N 1
ATOM 794 C CA . ILE A 1 98 ? -1.799 10.391 -4.949 1 97.69 98 ILE A CA 1
ATOM 795 C C . ILE A 1 98 ? -3.322 10.461 -5.023 1 97.69 98 ILE A C 1
ATOM 797 O O . ILE A 1 98 ? -3.904 10.305 -6.102 1 97.69 98 ILE A O 1
ATOM 801 N N . CYS A 1 99 ? -3.889 10.695 -3.883 1 97.62 99 CYS A N 1
ATOM 802 C CA . CYS A 1 99 ? -5.348 10.648 -3.824 1 97.62 99 CYS A CA 1
ATOM 803 C C . CYS A 1 99 ? -5.922 11.992 -3.408 1 97.62 99 CYS A C 1
ATOM 805 O O . CYS A 1 99 ? -5.27 12.758 -2.695 1 97.62 99 CYS A O 1
ATOM 807 N N . ASP A 1 100 ? -7.172 12.188 -3.877 1 93.06 100 ASP A N 1
ATOM 808 C CA . ASP A 1 100 ? -7.953 13.297 -3.34 1 93.06 100 ASP A CA 1
ATOM 809 C C . ASP A 1 100 ? -8.148 13.156 -1.833 1 93.06 100 ASP A C 1
ATOM 811 O O . ASP A 1 100 ? -8.508 12.078 -1.349 1 93.06 100 ASP A O 1
ATOM 815 N N . PRO A 1 101 ? -7.844 14.227 -1.076 1 92.25 101 PRO A N 1
ATOM 816 C CA . PRO A 1 101 ? -7.867 14.086 0.382 1 92.25 101 PRO A CA 1
ATOM 817 C C . PRO A 1 101 ? -9.273 13.883 0.935 1 92.25 101 PRO A C 1
ATOM 819 O O . PRO A 1 101 ? -9.438 13.398 2.059 1 92.25 101 PRO A O 1
ATOM 822 N N . ARG A 1 102 ? -10.281 14.211 0.195 1 89.56 102 ARG A N 1
ATOM 823 C CA . ARG A 1 102 ? -11.664 14.102 0.667 1 89.56 102 ARG A CA 1
ATOM 824 C C . ARG A 1 102 ? -12.289 12.789 0.214 1 89.56 102 ARG A C 1
ATOM 826 O O . ARG A 1 102 ? -12.906 12.078 1.015 1 89.56 102 ARG A O 1
ATOM 833 N N . THR A 1 103 ? -12.047 12.438 -1.016 1 91.62 103 THR A N 1
ATOM 834 C CA . THR A 1 103 ? -12.734 11.281 -1.582 1 91.62 103 THR A CA 1
ATOM 835 C C . THR A 1 103 ? -11.836 10.047 -1.551 1 91.62 103 THR A C 1
ATOM 837 O O . THR A 1 103 ? -12.32 8.922 -1.715 1 91.62 103 THR A O 1
ATOM 840 N N . LEU A 1 104 ? -10.555 10.219 -1.433 1 96.69 104 LEU A N 1
ATOM 841 C CA . LEU A 1 104 ? -9.523 9.18 -1.439 1 96.69 104 LEU A CA 1
ATOM 842 C C . LEU A 1 104 ? -9.492 8.453 -2.779 1 96.69 104 LEU A C 1
ATOM 844 O O . LEU A 1 104 ? -9.055 7.309 -2.859 1 96.69 104 LEU A O 1
ATOM 848 N N . GLU A 1 105 ? -10 9.148 -3.818 1 95.81 105 GLU A N 1
ATOM 849 C CA . GLU A 1 105 ? -9.891 8.648 -5.188 1 95.81 105 GLU A CA 1
ATOM 850 C C . GLU A 1 105 ? -8.492 8.906 -5.75 1 95.81 105 GLU A C 1
ATOM 852 O O . GLU A 1 105 ? -7.926 9.984 -5.555 1 95.81 105 GLU A O 1
ATOM 857 N N . PRO A 1 106 ? -7.973 7.883 -6.402 1 97.62 106 PRO A N 1
ATOM 858 C CA . PRO A 1 106 ? -6.656 8.109 -7.004 1 97.62 106 PRO A CA 1
ATOM 859 C C . PRO A 1 106 ? -6.691 9.148 -8.125 1 97.62 106 PRO A C 1
ATOM 861 O O . PRO A 1 106 ? -7.562 9.094 -8.992 1 97.62 106 PRO A O 1
ATOM 864 N N . ARG A 1 107 ? -5.773 10.062 -8.07 1 96.25 107 ARG A N 1
ATOM 865 C CA . ARG A 1 107 ? -5.691 11.117 -9.078 1 96.25 107 ARG A CA 1
ATOM 866 C C . ARG A 1 107 ? -4.531 10.867 -10.039 1 96.25 107 ARG A C 1
ATOM 868 O O . ARG A 1 107 ? -4.641 11.133 -11.234 1 96.25 107 ARG A O 1
ATOM 875 N N . VAL A 1 108 ? -3.463 10.344 -9.484 1 95.31 108 VAL A N 1
ATOM 876 C CA . VAL A 1 108 ? -2.301 10.047 -10.312 1 95.31 108 VAL A CA 1
ATOM 877 C C . VAL A 1 108 ? -1.396 9.047 -9.602 1 95.31 108 VAL A C 1
ATOM 879 O O . VAL A 1 108 ? -1.317 9.031 -8.367 1 95.31 108 VAL A O 1
ATOM 882 N N . ILE A 1 109 ? -0.765 8.164 -10.352 1 97.25 109 ILE A N 1
ATOM 883 C CA . ILE A 1 109 ? 0.232 7.215 -9.875 1 97.25 109 ILE A CA 1
ATOM 884 C C . ILE A 1 109 ? 1.63 7.695 -10.258 1 97.25 109 ILE A C 1
ATOM 886 O O . ILE A 1 109 ? 1.859 8.109 -11.398 1 97.25 109 ILE A O 1
ATOM 890 N N . LEU A 1 110 ? 2.508 7.684 -9.281 1 96.12 110 LEU A N 1
ATOM 891 C CA . LEU A 1 110 ? 3.898 8.031 -9.555 1 96.12 110 LEU A CA 1
ATOM 892 C C . LEU A 1 110 ? 4.805 6.816 -9.398 1 96.12 110 LEU A C 1
ATOM 894 O O . LEU A 1 110 ? 4.691 6.074 -8.422 1 96.12 110 LEU A O 1
ATOM 898 N N . GLU A 1 111 ? 5.605 6.562 -10.375 1 93.75 111 GLU A N 1
ATOM 899 C CA . GLU A 1 111 ? 6.629 5.523 -10.328 1 93.75 111 GLU A CA 1
ATOM 900 C C . GLU A 1 111 ? 8.023 6.133 -10.242 1 93.75 111 GLU A C 1
ATOM 902 O O . GLU A 1 111 ? 8.359 7.043 -11.008 1 93.75 111 GLU A O 1
ATOM 907 N N . LEU A 1 112 ? 8.773 5.672 -9.258 1 90.88 112 LEU A N 1
ATOM 908 C CA . LEU A 1 112 ? 10.117 6.207 -9.047 1 90.88 112 LEU A CA 1
ATOM 909 C C . LEU A 1 112 ? 11.164 5.312 -9.703 1 90.88 112 LEU A C 1
ATOM 911 O O . LEU A 1 112 ? 11.258 4.125 -9.391 1 90.88 112 LEU A O 1
ATOM 915 N N . ASP A 1 113 ? 11.906 5.848 -10.578 1 83.25 113 ASP A N 1
ATOM 916 C CA . ASP A 1 113 ? 13.055 5.176 -11.172 1 83.25 113 ASP A CA 1
ATOM 917 C C . ASP A 1 113 ? 14.312 5.41 -10.344 1 83.25 113 ASP A C 1
ATOM 919 O O . ASP A 1 113 ? 14.789 6.543 -10.234 1 83.25 113 ASP A O 1
ATOM 923 N N . ASP A 1 114 ? 14.844 4.379 -9.75 1 76.12 114 ASP A N 1
ATOM 924 C CA . ASP A 1 114 ? 15.992 4.508 -8.867 1 76.12 114 ASP A CA 1
ATOM 925 C C . ASP A 1 114 ? 17.297 4.57 -9.664 1 76.12 114 ASP A C 1
ATOM 927 O O . ASP A 1 114 ? 18.375 4.629 -9.086 1 76.12 114 ASP A O 1
ATOM 931 N N . GLY A 1 115 ? 17.219 4.535 -10.945 1 73.12 115 GLY A N 1
ATOM 932 C CA . GLY A 1 115 ? 18.375 4.688 -11.797 1 73.12 115 GLY A CA 1
ATOM 933 C C . GLY A 1 115 ? 19.156 3.398 -11.977 1 73.12 115 GLY A C 1
ATOM 934 O O . GLY A 1 115 ? 20.156 3.365 -12.703 1 73.12 115 GLY A O 1
ATOM 935 N N . LYS A 1 116 ? 18.75 2.396 -11.297 1 77.81 116 LYS A N 1
ATOM 936 C CA . LYS A 1 116 ? 19.453 1.119 -11.422 1 77.81 116 LYS A CA 1
ATOM 937 C C . LYS A 1 116 ? 19.125 0.44 -12.75 1 77.81 116 LYS A C 1
ATOM 939 O O . LYS A 1 116 ? 18.062 0.682 -13.328 1 77.81 116 LYS A O 1
ATOM 944 N N . PRO A 1 117 ? 20.094 -0.298 -13.203 1 78.88 117 PRO A N 1
ATOM 945 C CA . PRO A 1 117 ? 19.844 -1 -14.469 1 78.88 117 PRO A CA 1
ATOM 946 C C . PRO A 1 117 ? 18.609 -1.894 -14.414 1 78.88 117 PRO A C 1
ATOM 948 O O . PRO A 1 117 ? 18.297 -2.447 -13.359 1 78.88 117 PRO A O 1
ATOM 951 N N . LEU A 1 118 ? 18.031 -1.953 -15.578 1 76.19 118 LEU A N 1
ATOM 952 C CA . LEU A 1 118 ? 16.828 -2.766 -15.688 1 76.19 118 LEU A CA 1
ATOM 953 C C . LEU A 1 118 ? 17.172 -4.25 -15.734 1 76.19 118 LEU A C 1
ATOM 955 O O . LEU A 1 118 ? 18.047 -4.664 -16.5 1 76.19 118 LEU A O 1
ATOM 959 N N . ASN A 1 119 ? 16.688 -4.961 -14.805 1 79.69 119 ASN A N 1
ATOM 960 C CA . ASN A 1 119 ? 16.734 -6.414 -14.922 1 79.69 119 ASN A CA 1
ATOM 961 C C . ASN A 1 119 ? 15.398 -6.984 -15.383 1 79.69 119 ASN A C 1
ATOM 963 O O . ASN A 1 119 ? 14.438 -6.238 -15.586 1 79.69 119 ASN A O 1
ATOM 967 N N . LYS A 1 120 ? 15.406 -8.211 -15.68 1 79.75 120 LYS A N 1
ATOM 968 C CA . LYS A 1 120 ? 14.219 -8.836 -16.25 1 79.75 120 LYS A CA 1
ATOM 969 C C . LYS A 1 120 ? 13 -8.633 -15.359 1 79.75 120 LYS A C 1
ATOM 971 O O . LYS A 1 120 ? 11.906 -8.328 -15.859 1 79.75 120 LYS A O 1
ATOM 976 N N . GLY A 1 121 ? 13.172 -8.742 -14.156 1 81 121 GLY A N 1
ATOM 977 C CA . GLY A 1 121 ? 12.07 -8.578 -13.227 1 81 121 GLY A CA 1
ATOM 978 C C . GLY A 1 121 ? 11.523 -7.16 -13.195 1 81 121 GLY A C 1
ATOM 979 O O . GLY A 1 121 ? 10.312 -6.953 -13.266 1 81 121 GLY A O 1
ATOM 980 N N . LYS A 1 122 ? 12.438 -6.285 -13.094 1 82.25 122 LYS A N 1
ATOM 981 C CA . LYS A 1 122 ? 12.047 -4.879 -13.078 1 82.25 122 LYS A CA 1
ATOM 982 C C . LYS A 1 122 ? 11.352 -4.484 -14.375 1 82.25 122 LYS A C 1
ATOM 984 O O . LYS A 1 122 ? 10.375 -3.736 -14.359 1 82.25 122 LYS A O 1
ATOM 989 N N . ALA A 1 123 ? 11.852 -4.977 -15.453 1 82.38 123 ALA A N 1
ATOM 990 C CA . ALA A 1 123 ? 11.266 -4.684 -16.75 1 82.38 123 ALA A CA 1
ATOM 991 C C . ALA A 1 123 ? 9.836 -5.211 -16.844 1 82.38 123 ALA A C 1
ATOM 993 O O . ALA A 1 123 ? 8.945 -4.523 -17.359 1 82.38 123 ALA A O 1
ATOM 994 N N . ALA A 1 124 ? 9.625 -6.406 -16.438 1 86.31 124 ALA A N 1
ATOM 995 C CA . ALA A 1 124 ? 8.297 -7.012 -16.469 1 86.31 124 ALA A CA 1
ATOM 996 C C . ALA A 1 124 ? 7.316 -6.215 -15.617 1 86.31 124 ALA A C 1
ATOM 998 O O . ALA A 1 124 ? 6.164 -6.016 -16.016 1 86.31 124 ALA A O 1
ATOM 999 N N . ARG A 1 125 ? 7.77 -5.773 -14.5 1 89.12 125 ARG A N 1
ATOM 1000 C CA . ARG A 1 125 ? 6.918 -4.988 -13.617 1 89.12 125 ARG A CA 1
ATOM 1001 C C . ARG A 1 125 ? 6.555 -3.65 -14.25 1 89.12 125 ARG A C 1
ATOM 1003 O O . ARG A 1 125 ? 5.41 -3.199 -14.148 1 89.12 125 ARG A O 1
ATOM 1010 N N . GLN A 1 126 ? 7.527 -3.027 -14.867 1 86.75 126 GLN A N 1
ATOM 1011 C CA . GLN A 1 126 ? 7.277 -1.743 -15.516 1 86.75 126 GLN A CA 1
ATOM 1012 C C . GLN A 1 126 ? 6.262 -1.884 -16.641 1 86.75 126 GLN A C 1
ATOM 1014 O O . GLN A 1 126 ? 5.379 -1.037 -16.797 1 86.75 126 GLN A O 1
ATOM 1019 N N . LYS A 1 127 ? 6.441 -2.918 -17.375 1 88.25 127 LYS A N 1
ATOM 1020 C CA . LYS A 1 127 ? 5.496 -3.188 -18.453 1 88.25 127 LYS A CA 1
ATOM 1021 C C . LYS A 1 127 ? 4.082 -3.393 -17.922 1 88.25 127 LYS A C 1
ATOM 1023 O O . LYS A 1 127 ? 3.117 -2.869 -18.469 1 88.25 127 LYS A O 1
ATOM 1028 N N . LEU A 1 128 ? 4.004 -4.141 -16.922 1 93.44 128 LEU A N 1
ATOM 1029 C CA . LEU A 1 128 ? 2.715 -4.367 -16.281 1 93.44 128 LEU A CA 1
ATOM 1030 C C . LEU A 1 128 ? 2.107 -3.057 -15.797 1 93.44 128 LEU A C 1
ATOM 1032 O O . LEU A 1 128 ? 0.923 -2.795 -16.016 1 93.44 128 LEU A O 1
ATOM 1036 N N . LEU A 1 129 ? 2.9 -2.254 -15.133 1 93.62 129 LEU A N 1
ATOM 1037 C CA . LEU A 1 129 ? 2.473 -0.971 -14.586 1 93.62 129 LEU A CA 1
ATOM 1038 C C . LEU A 1 129 ? 1.887 -0.083 -15.68 1 93.62 129 LEU A C 1
ATOM 1040 O O . LEU A 1 129 ? 0.791 0.461 -15.523 1 93.62 129 LEU A O 1
ATOM 1044 N N . ILE A 1 130 ? 2.549 0.007 -16.75 1 90.69 130 ILE A N 1
ATOM 1045 C CA . ILE A 1 130 ? 2.123 0.845 -17.875 1 90.69 130 ILE A CA 1
ATOM 1046 C C . ILE A 1 130 ? 0.817 0.307 -18.453 1 90.69 130 ILE A C 1
ATOM 1048 O O . ILE A 1 130 ? -0.127 1.067 -18.688 1 90.69 130 ILE A O 1
ATOM 1052 N N . HIS A 1 131 ? 0.793 -0.918 -18.656 1 92.81 131 HIS A N 1
ATOM 1053 C CA . HIS A 1 131 ? -0.378 -1.552 -19.25 1 92.81 131 HIS A CA 1
ATOM 1054 C C . HIS A 1 131 ? -1.606 -1.387 -18.359 1 92.81 131 HIS A C 1
ATOM 1056 O O . HIS A 1 131 ? -2.676 -1.003 -18.828 1 92.81 131 HIS A O 1
ATOM 1062 N N . VAL A 1 132 ? -1.462 -1.66 -17.062 1 96.19 132 VAL A N 1
ATOM 1063 C CA . VAL A 1 132 ? -2.555 -1.584 -16.109 1 96.19 132 VAL A CA 1
ATOM 1064 C C . VAL A 1 132 ? -3.074 -0.15 -16.031 1 96.19 132 VAL A C 1
ATOM 1066 O O . VAL A 1 132 ? -4.285 0.083 -16.078 1 96.19 132 VAL A O 1
ATOM 1069 N N . CYS A 1 133 ? -2.199 0.797 -15.906 1 95.19 133 CYS A N 1
ATOM 1070 C CA . CYS A 1 133 ? -2.607 2.193 -15.797 1 95.19 133 CYS A CA 1
ATOM 1071 C C . CYS A 1 133 ? -3.293 2.666 -17.078 1 95.19 133 CYS A C 1
ATOM 1073 O O . CYS A 1 133 ? -4.305 3.367 -17.016 1 95.19 133 CYS A O 1
ATOM 1075 N N . LYS A 1 134 ? -2.736 2.283 -18.172 1 92.69 134 LYS A N 1
ATOM 1076 C CA . LYS A 1 134 ? -3.32 2.664 -19.469 1 92.69 134 LYS A CA 1
ATOM 1077 C C . LYS A 1 134 ? -4.742 2.127 -19.594 1 92.69 134 LYS A C 1
ATOM 1079 O O . LYS A 1 134 ? -5.664 2.877 -19.922 1 92.69 134 LYS A O 1
ATOM 1084 N N . THR A 1 135 ? -4.922 0.894 -19.328 1 95.12 135 THR A N 1
ATOM 1085 C CA . THR A 1 135 ? -6.215 0.254 -19.562 1 95.12 135 THR A CA 1
ATOM 1086 C C . THR A 1 135 ? -7.215 0.671 -18.484 1 95.12 135 THR A C 1
ATOM 1088 O O . THR A 1 135 ? -8.422 0.723 -18.734 1 95.12 135 THR A O 1
ATOM 1091 N N . ALA A 1 136 ? -6.781 0.983 -17.297 1 96.44 136 ALA A N 1
ATOM 1092 C CA . ALA A 1 136 ? -7.66 1.402 -16.219 1 96.44 136 ALA A CA 1
ATOM 1093 C C . ALA A 1 136 ? -7.879 2.912 -16.234 1 96.44 136 ALA A C 1
ATOM 1095 O O . ALA A 1 136 ? -8.602 3.453 -15.391 1 96.44 136 ALA A O 1
ATOM 1096 N N . ASN A 1 137 ? -7.211 3.607 -17.125 1 94.81 137 ASN A N 1
ATOM 1097 C CA . ASN A 1 137 ? -7.297 5.059 -17.266 1 94.81 137 ASN A CA 1
ATOM 1098 C C . ASN A 1 137 ? -6.836 5.773 -16 1 94.81 137 ASN A C 1
ATOM 1100 O O . ASN A 1 137 ? -7.52 6.672 -15.508 1 94.81 137 ASN A O 1
ATOM 1104 N N . LEU A 1 138 ? -5.793 5.254 -15.445 1 95.12 138 LEU A N 1
ATOM 1105 C CA . LEU A 1 138 ? -5.117 5.902 -14.32 1 95.12 138 LEU A CA 1
ATOM 1106 C C . LEU A 1 138 ? -3.871 6.645 -14.797 1 95.12 138 LEU A C 1
ATOM 1108 O O . LEU A 1 138 ? -2.967 6.039 -15.375 1 95.12 138 LEU A O 1
ATOM 1112 N N . PRO A 1 139 ? -3.869 7.961 -14.57 1 94.56 139 PRO A N 1
ATOM 1113 C CA . PRO A 1 139 ? -2.664 8.688 -14.977 1 94.56 139 PRO A CA 1
ATOM 1114 C C . PRO A 1 139 ? -1.404 8.172 -14.281 1 94.56 139 PRO A C 1
ATOM 1116 O O . PRO A 1 139 ? -1.42 7.918 -13.07 1 94.56 139 PRO A O 1
ATOM 1119 N N . LEU A 1 140 ? -0.367 7.93 -15.086 1 94.38 140 LEU A N 1
ATOM 1120 C CA . LEU A 1 140 ? 0.921 7.445 -14.602 1 94.38 140 LEU A CA 1
ATOM 1121 C C . LEU A 1 140 ? 2.039 8.414 -14.969 1 94.38 140 LEU A C 1
ATOM 1123 O O . LEU A 1 140 ? 2.15 8.828 -16.125 1 94.38 140 LEU A O 1
ATOM 1127 N N . ILE A 1 141 ? 2.797 8.797 -13.984 1 92 141 ILE A N 1
ATOM 1128 C CA . ILE A 1 141 ? 3.936 9.68 -14.227 1 92 141 ILE A CA 1
ATOM 1129 C C . ILE A 1 141 ? 5.223 9 -13.766 1 92 141 ILE A C 1
ATOM 1131 O O . ILE A 1 141 ? 5.301 8.516 -12.633 1 92 141 ILE A O 1
ATOM 1135 N N . GLY A 1 142 ? 6.137 8.875 -14.617 1 91.25 142 GLY A N 1
ATOM 1136 C CA . GLY A 1 142 ? 7.473 8.438 -14.242 1 91.25 142 GLY A CA 1
ATOM 1137 C C . GLY A 1 142 ? 8.32 9.539 -13.633 1 91.25 142 GLY A C 1
ATOM 1138 O O . GLY A 1 142 ? 8.328 10.664 -14.133 1 91.25 142 GLY A O 1
ATOM 1139 N N . THR A 1 143 ? 8.953 9.18 -12.5 1 89.38 143 THR A N 1
ATOM 1140 C CA . THR A 1 143 ? 9.789 10.164 -11.82 1 89.38 143 THR A CA 1
ATOM 1141 C C . THR A 1 143 ? 11.188 9.594 -11.562 1 89.38 143 THR A C 1
ATOM 1143 O O . THR A 1 143 ? 11.406 8.383 -11.703 1 89.38 143 THR A O 1
ATOM 1146 N N . SER A 1 144 ? 12.062 10.555 -11.266 1 84.94 144 SER A N 1
ATOM 1147 C CA . SER A 1 144 ? 13.422 10.172 -10.914 1 84.94 144 SER A CA 1
ATOM 1148 C C . SER A 1 144 ? 13.828 10.758 -9.562 1 84.94 144 SER A C 1
ATOM 1150 O O . SER A 1 144 ? 13.102 11.562 -8.984 1 84.94 144 SER A O 1
ATOM 1152 N N . ILE A 1 145 ? 15 10.281 -9.133 1 83.25 145 ILE A N 1
ATOM 1153 C CA . ILE A 1 145 ? 15.5 10.695 -7.824 1 83.25 145 ILE A CA 1
ATOM 1154 C C . ILE A 1 145 ? 15.75 12.195 -7.824 1 83.25 145 ILE A C 1
ATOM 1156 O O . ILE A 1 145 ? 15.656 12.852 -6.781 1 83.25 145 ILE A O 1
ATOM 1160 N N . LYS A 1 146 ? 15.961 12.781 -8.93 1 81.62 146 LYS A N 1
ATOM 1161 C CA . LYS A 1 146 ? 16.219 14.219 -9.039 1 81.62 146 LYS A CA 1
ATOM 1162 C C . LYS A 1 146 ? 15.008 15.023 -8.578 1 81.62 146 LYS A C 1
ATOM 1164 O O . LYS A 1 146 ? 15.156 16.141 -8.07 1 81.62 146 LYS A O 1
ATOM 1169 N N . HIS A 1 147 ? 13.945 14.453 -8.711 1 84.19 147 HIS A N 1
ATOM 1170 C CA . HIS A 1 147 ? 12.719 15.141 -8.328 1 84.19 147 HIS A CA 1
ATOM 1171 C C . HIS A 1 147 ? 12.625 15.281 -6.809 1 84.19 147 HIS A C 1
ATOM 1173 O O . HIS A 1 147 ? 11.852 16.094 -6.305 1 84.19 147 HIS A O 1
ATOM 1179 N N . SER A 1 148 ? 13.383 14.516 -6.078 1 83.62 148 SER A N 1
ATOM 1180 C CA . SER A 1 148 ? 13.344 14.555 -4.621 1 83.62 148 SER A CA 1
ATOM 1181 C C . SER A 1 148 ? 13.859 15.891 -4.09 1 83.62 148 SER A C 1
ATOM 1183 O O . SER A 1 148 ? 13.57 16.266 -2.949 1 83.62 148 SER A O 1
ATOM 1185 N N . TYR A 1 149 ? 14.555 16.562 -4.906 1 84.31 149 TYR A N 1
ATOM 1186 C CA . TYR A 1 149 ? 15.102 17.828 -4.445 1 84.31 149 TYR A CA 1
ATOM 1187 C C . TYR A 1 149 ? 14.477 19 -5.203 1 84.31 149 TYR A C 1
ATOM 1189 O O . TYR A 1 149 ? 14.922 20.141 -5.062 1 84.31 149 TYR A O 1
ATOM 1197 N N . GLN A 1 150 ? 13.484 18.734 -5.984 1 86.19 150 GLN A N 1
ATOM 1198 C CA . GLN A 1 150 ? 12.805 19.75 -6.773 1 86.19 150 GLN A CA 1
ATOM 1199 C C . GLN A 1 150 ? 11.32 19.812 -6.43 1 86.19 150 GLN A C 1
ATOM 1201 O O . GLN A 1 150 ? 10.469 19.484 -7.266 1 86.19 150 GLN A O 1
ATOM 1206 N N . VAL A 1 151 ? 11.07 20.344 -5.312 1 88.5 151 VAL A N 1
ATOM 1207 C CA . VAL A 1 151 ? 9.711 20.375 -4.789 1 88.5 151 VAL A CA 1
ATOM 1208 C C . VAL A 1 151 ? 8.82 21.219 -5.707 1 88.5 151 VAL A C 1
ATOM 1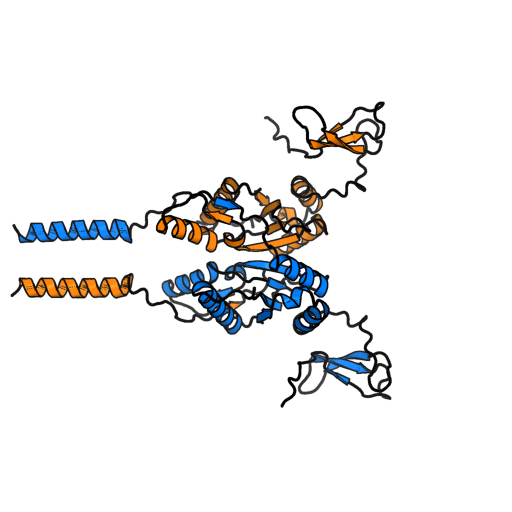210 O O . VAL A 1 151 ? 7.672 20.859 -5.969 1 88.5 151 VAL A O 1
ATOM 1213 N N . GLY A 1 152 ? 9.391 22.297 -6.16 1 86.44 152 GLY A N 1
ATOM 1214 C CA . GLY A 1 152 ? 8.641 23.141 -7.074 1 86.44 152 GLY A CA 1
ATOM 1215 C C . GLY A 1 152 ? 8.227 22.422 -8.344 1 86.44 152 GLY A C 1
ATOM 1216 O O . GLY A 1 152 ? 7.09 22.562 -8.797 1 86.44 152 GLY A O 1
ATOM 1217 N N . ARG A 1 153 ? 9.117 21.734 -8.906 1 85.88 153 ARG A N 1
ATOM 1218 C CA . ARG A 1 153 ? 8.836 20.953 -10.109 1 85.88 153 ARG A CA 1
ATOM 1219 C C . ARG A 1 153 ? 7.773 19.891 -9.844 1 85.88 153 ARG A C 1
ATOM 1221 O O . ARG A 1 153 ? 6.879 19.688 -10.672 1 85.88 153 ARG A O 1
ATOM 1228 N N . LEU A 1 154 ? 7.844 19.219 -8.742 1 89.44 154 LEU A N 1
ATOM 1229 C CA . LEU A 1 154 ? 6.867 18.203 -8.359 1 89.44 154 LEU A CA 1
ATOM 1230 C C . LEU A 1 154 ? 5.473 18.812 -8.242 1 89.44 154 LEU A C 1
ATOM 1232 O O . LEU A 1 154 ? 4.488 18.219 -8.68 1 89.44 154 LEU A O 1
ATOM 1236 N N . ARG A 1 155 ? 5.449 19.922 -7.66 1 88.62 155 ARG A N 1
ATOM 1237 C CA . ARG A 1 155 ? 4.176 20.625 -7.492 1 88.62 155 ARG A CA 1
ATOM 1238 C C . ARG A 1 155 ? 3.527 20.906 -8.844 1 88.62 155 ARG A C 1
ATOM 1240 O O . ARG A 1 155 ? 2.316 20.734 -9 1 88.62 155 ARG A O 1
ATOM 1247 N N . ARG A 1 156 ? 4.316 21.344 -9.75 1 85.44 156 ARG A N 1
ATOM 1248 C CA . ARG A 1 156 ? 3.811 21.656 -11.086 1 85.44 156 ARG A CA 1
ATOM 1249 C C . ARG A 1 156 ? 3.318 20.406 -11.797 1 85.44 156 ARG A C 1
ATOM 1251 O O . ARG A 1 156 ? 2.266 20.422 -12.438 1 85.44 156 ARG A O 1
ATOM 1258 N N . LEU A 1 157 ? 4.102 19.391 -11.68 1 84.44 157 LEU A N 1
ATOM 1259 C CA . LEU A 1 157 ? 3.754 18.125 -12.305 1 84.44 157 LEU A CA 1
ATOM 1260 C C . LEU A 1 157 ? 2.422 17.609 -11.773 1 84.44 157 LEU A C 1
ATOM 1262 O O . LEU A 1 157 ? 1.606 17.078 -12.539 1 84.44 157 LEU A O 1
ATOM 1266 N N . LEU A 1 158 ? 2.197 17.812 -10.477 1 90.88 158 LEU A N 1
ATOM 1267 C CA . LEU A 1 158 ? 1.025 17.25 -9.812 1 90.88 158 LEU A CA 1
ATOM 1268 C C . LEU A 1 158 ? -0.175 18.188 -9.953 1 90.88 158 LEU A C 1
ATOM 1270 O O . LEU A 1 158 ? -1.318 17.766 -9.773 1 90.88 158 LEU A O 1
ATOM 1274 N N . ALA A 1 159 ? 0.051 19.422 -10.203 1 86 159 ALA A N 1
ATOM 1275 C CA . ALA A 1 159 ? -0.991 20.438 -10.305 1 86 159 ALA A CA 1
ATOM 1276 C C . ALA A 1 159 ? -2.01 20.078 -11.383 1 86 159 ALA A C 1
ATOM 1278 O O . ALA A 1 159 ? -3.191 20.406 -11.258 1 86 159 ALA A O 1
ATOM 1279 N N . ALA A 1 160 ? -1.505 19.391 -12.312 1 81.81 160 ALA A N 1
ATOM 1280 C CA . ALA A 1 160 ? -2.379 19.016 -13.414 1 81.81 160 ALA A CA 1
ATOM 1281 C C . ALA A 1 160 ? -3.391 17.953 -12.977 1 81.81 160 ALA A C 1
ATOM 1283 O O . ALA A 1 160 ? -4.414 17.75 -13.633 1 81.81 160 ALA A O 1
ATOM 1284 N N . HIS A 1 161 ? -3.182 17.328 -11.875 1 86.19 161 HIS A N 1
ATOM 1285 C CA . HIS A 1 161 ? -3.992 16.172 -11.5 1 86.19 161 HIS A CA 1
ATOM 1286 C C . HIS A 1 161 ? -4.691 16.406 -10.164 1 86.19 161 HIS A C 1
ATOM 1288 O O . HIS A 1 161 ? -5.637 15.68 -9.828 1 86.19 161 HIS A O 1
ATOM 1294 N N . ILE A 1 162 ? -4.25 17.266 -9.391 1 82.88 162 ILE A N 1
ATOM 1295 C CA . ILE A 1 162 ? -4.852 17.531 -8.094 1 82.88 162 ILE A CA 1
ATOM 1296 C C . ILE A 1 162 ? -5.254 19.016 -8 1 82.88 162 ILE A C 1
ATOM 1298 O O . ILE A 1 162 ? -4.699 19.859 -8.703 1 82.88 162 ILE A O 1
ATOM 1302 N N . ASP A 1 163 ? -6.562 19.25 -7.418 1 63.97 163 ASP A N 1
ATOM 1303 C CA . ASP A 1 163 ? -6.984 20.625 -7.23 1 63.97 163 ASP A CA 1
ATOM 1304 C C . ASP A 1 163 ? -6.012 21.391 -6.32 1 63.97 163 ASP A C 1
ATOM 1306 O O . ASP A 1 163 ? -6.141 21.344 -5.098 1 63.97 163 ASP A O 1
ATOM 1310 N N . LEU A 1 164 ? -4.992 21.422 -6.645 1 56.41 164 LEU A N 1
ATOM 1311 C CA . LEU A 1 164 ? -4.094 22.25 -5.855 1 56.41 164 LEU A CA 1
ATOM 1312 C C . LEU A 1 164 ? -4.574 23.703 -5.84 1 56.41 164 LEU A C 1
ATOM 1314 O O . LEU A 1 164 ? -4.699 24.328 -6.891 1 56.41 164 LEU A O 1
ATOM 1318 N N . ILE A 1 165 ? -5.941 23.922 -5.203 1 41.72 165 ILE A N 1
ATOM 1319 C CA . ILE A 1 165 ? -6.52 25.266 -5.094 1 41.72 165 ILE A CA 1
ATOM 1320 C C . ILE A 1 165 ? -5.406 26.297 -4.984 1 41.72 165 ILE A C 1
ATOM 1322 O O . ILE A 1 165 ? -5.668 27.5 -5 1 41.72 165 ILE A O 1
ATOM 1326 N N . GLU A 1 166 ? -4.391 26.312 -4.422 1 39.06 166 GLU A N 1
ATOM 1327 C CA . GLU A 1 166 ? -4.352 27.703 -3.971 1 39.06 166 GLU A CA 1
ATOM 1328 C C . GLU A 1 166 ? -4.758 28.656 -5.09 1 39.06 166 GLU A C 1
ATOM 1330 O O . GLU A 1 166 ? -3.965 28.938 -5.992 1 39.06 166 GLU A O 1
ATOM 1335 N N . PRO A 1 167 ? -5.941 28.531 -5.734 1 35.75 167 PRO A N 1
ATOM 1336 C CA . PRO A 1 167 ? -6.223 29.766 -6.461 1 35.75 167 PRO A CA 1
ATOM 1337 C C . PRO A 1 167 ? -5.531 30.984 -5.844 1 35.75 167 PRO A C 1
ATOM 1339 O O . PRO A 1 167 ? -5.129 31.891 -6.562 1 35.75 167 PRO A O 1
ATOM 1342 N N . ASP A 1 168 ? -5.91 31.125 -4.543 1 35.78 168 ASP A N 1
ATOM 1343 C CA . ASP A 1 168 ? -5.742 32.438 -3.939 1 35.78 168 ASP A CA 1
ATOM 1344 C C . ASP A 1 168 ? -4.27 32.875 -3.928 1 35.78 168 ASP A C 1
ATOM 1346 O O . ASP A 1 168 ? -3.955 34.062 -4.023 1 35.78 168 ASP A O 1
ATOM 1350 N N . LYS A 1 169 ? -3.383 31.953 -3.268 1 38.88 169 LYS A N 1
ATOM 1351 C CA . LYS A 1 169 ? -2.17 32.688 -2.949 1 38.88 169 LYS A CA 1
ATOM 1352 C C . LYS A 1 169 ? -1.263 32.812 -4.172 1 38.88 169 LYS A C 1
ATOM 1354 O O . LYS A 1 169 ? -0.17 33.375 -4.086 1 38.88 169 LYS A O 1
ATOM 1359 N N . GLU A 1 170 ? -1.423 31.969 -5.164 1 39.44 170 GLU A N 1
ATOM 1360 C CA . GLU A 1 170 ? -0.499 32.406 -6.207 1 39.44 170 GLU A CA 1
ATOM 1361 C C . GLU A 1 170 ? -1.026 33.625 -6.938 1 39.44 170 GLU A C 1
ATOM 1363 O O . GLU A 1 170 ? -2.047 33.562 -7.625 1 39.44 170 GLU A O 1
ATOM 1368 N N . VAL A 1 171 ? -0.89 34.562 -6.379 1 44.34 171 VAL A N 1
ATOM 1369 C CA . VAL A 1 171 ? -1.079 35.844 -7.055 1 44.34 171 VAL A CA 1
ATOM 1370 C C . VAL A 1 171 ? -0.188 35.906 -8.289 1 44.34 171 VAL A C 1
ATOM 1372 O O . VAL A 1 171 ? 1.041 35.875 -8.18 1 44.34 171 VAL A O 1
ATOM 1375 N N . ARG A 1 172 ? -0.646 35.344 -9.367 1 52.28 172 ARG A N 1
ATOM 1376 C CA . ARG A 1 172 ? 0.057 35.625 -10.609 1 52.28 172 ARG A CA 1
ATOM 1377 C C . ARG A 1 172 ? -0.192 37.062 -11.047 1 52.28 172 ARG A C 1
ATOM 1379 O O . ARG A 1 172 ? -1.245 37.656 -10.758 1 52.28 172 ARG A O 1
ATOM 1386 N N . PHE A 1 173 ? 0.837 37.562 -11.469 1 59 173 PHE A N 1
ATOM 1387 C CA . PHE A 1 173 ? 0.72 38.906 -12 1 59 173 PHE 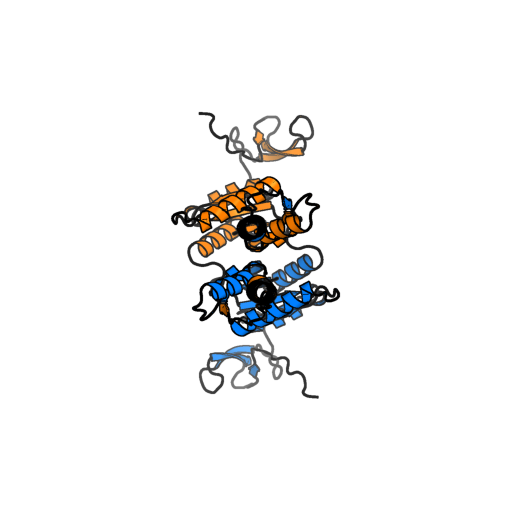A CA 1
ATOM 1388 C C . PHE A 1 173 ? 0.676 38.906 -13.523 1 59 173 PHE A C 1
ATOM 1390 O O . PHE A 1 173 ? 1.371 38.094 -14.156 1 59 173 PHE A O 1
ATOM 1397 N N . CYS A 1 174 ? -0.219 39.594 -14.008 1 64.44 174 CYS A N 1
ATOM 1398 C CA . CYS A 1 174 ? -0.407 39.781 -15.445 1 64.44 174 CYS A CA 1
ATOM 1399 C C . CYS A 1 174 ? 0.898 40.188 -16.125 1 64.44 174 CYS A C 1
ATOM 1401 O O . CYS A 1 174 ? 1.539 41.156 -15.711 1 64.44 174 CYS A O 1
ATOM 1403 N N . LYS A 1 175 ? 1.256 39.312 -17.031 1 70.69 175 LYS A N 1
ATOM 1404 C CA . LYS A 1 175 ? 2.502 39.625 -17.734 1 70.69 175 LYS A CA 1
ATOM 1405 C C . LYS A 1 175 ? 2.398 40.906 -18.516 1 70.69 175 LYS A C 1
ATOM 1407 O O . LYS A 1 175 ? 3.414 41.562 -18.812 1 70.69 175 LYS A O 1
ATOM 1412 N N . LYS A 1 176 ? 1.21 41.188 -18.719 1 73.19 176 LYS A N 1
ATOM 1413 C CA . LYS A 1 176 ? 0.991 42.406 -19.5 1 73.19 176 LYS A CA 1
ATOM 1414 C C . LYS A 1 176 ? 0.948 43.656 -18.609 1 73.19 176 LYS A C 1
ATOM 1416 O O . LYS A 1 176 ? 1.528 44.688 -18.953 1 73.19 176 LYS A O 1
ATOM 1421 N N . CYS A 1 177 ? 0.182 43.625 -17.5 1 66.38 177 CYS A N 1
ATOM 1422 C CA . CYS A 1 177 ? 0.017 44.844 -16.719 1 66.38 177 CYS A CA 1
ATOM 1423 C C . CYS A 1 177 ? 0.464 44.625 -15.273 1 66.38 177 CYS A C 1
ATOM 1425 O O . CYS A 1 177 ? 0.31 45.531 -14.43 1 66.38 177 CYS A O 1
ATOM 1427 N N . SER A 1 178 ? 0.885 43.406 -14.914 1 66.69 178 SER A N 1
ATOM 1428 C CA . SER A 1 178 ? 1.467 43.031 -13.625 1 66.69 178 SER A CA 1
ATOM 1429 C C . SER A 1 178 ? 0.417 43.062 -12.523 1 66.69 178 SER A C 1
ATOM 1431 O O . SER A 1 178 ? 0.755 43.094 -11.336 1 66.69 178 SER A O 1
ATOM 1433 N N . SER A 1 179 ? -0.774 43.188 -12.836 1 67.81 179 SER A N 1
ATOM 1434 C CA . SER A 1 179 ? -1.855 43.094 -11.859 1 67.81 179 SER A CA 1
ATOM 1435 C C . SER A 1 179 ? -2.129 41.625 -11.477 1 67.81 179 SER A C 1
ATOM 1437 O O . SER A 1 179 ? -1.811 40.719 -12.234 1 67.81 179 SER A O 1
ATOM 1439 N N . PRO A 1 180 ? -2.721 41.5 -10.32 1 72.25 180 PRO A N 1
ATOM 1440 C CA . PRO A 1 180 ? -3.031 40.125 -9.906 1 72.25 180 PRO A CA 1
ATOM 1441 C C . PRO A 1 180 ? -4.031 39.438 -10.836 1 72.25 180 PRO A C 1
ATOM 1443 O O . PRO A 1 180 ? -4.926 40.094 -11.375 1 72.25 180 PRO A O 1
ATOM 1446 N N . MET A 1 181 ? -3.732 38.125 -11.102 1 70.06 181 MET A N 1
ATOM 1447 C CA . MET A 1 181 ? -4.645 37.375 -11.977 1 70.06 181 MET A CA 1
ATOM 1448 C C . MET A 1 181 ? -5.66 36.594 -11.156 1 70.06 181 MET A C 1
ATOM 1450 O O . MET A 1 181 ? -5.387 36.219 -10.023 1 70.06 181 MET A O 1
ATOM 1454 N N . ILE A 1 182 ? -6.902 36.531 -11.648 1 73.62 182 ILE A N 1
ATOM 1455 C CA . ILE A 1 182 ? -7.98 35.781 -11.016 1 73.62 182 ILE A CA 1
ATOM 1456 C C . ILE A 1 182 ? -8.328 34.531 -11.852 1 73.62 182 ILE A C 1
ATOM 1458 O O . ILE A 1 182 ? -8.094 34.531 -13.062 1 73.62 182 ILE A O 1
ATOM 1462 N N . ILE A 1 183 ? -8.82 33.469 -11.211 1 70.56 183 ILE A N 1
ATOM 1463 C CA . ILE A 1 183 ? -9.164 32.25 -11.914 1 70.56 183 ILE A CA 1
ATOM 1464 C C . ILE A 1 183 ? -10.641 32.281 -12.312 1 70.56 183 ILE A C 1
ATOM 1466 O O . ILE A 1 183 ? -11.508 32.562 -11.477 1 70.56 183 ILE A O 1
ATOM 1470 N N . LYS A 1 184 ? -10.906 32.062 -13.641 1 72.94 184 LYS A N 1
ATOM 1471 C CA . LYS A 1 184 ? -12.266 31.969 -14.164 1 72.94 184 LYS A CA 1
ATOM 1472 C C . LYS A 1 184 ? -12.469 30.641 -14.883 1 72.94 184 LYS A C 1
ATOM 1474 O O . LYS A 1 184 ? -11.508 30.016 -15.344 1 72.94 184 LYS A O 1
ATOM 1479 N N . THR A 1 185 ? -13.648 30.062 -14.828 1 72.88 185 THR A N 1
ATOM 1480 C CA . THR A 1 185 ? -14.047 28.859 -15.547 1 72.88 185 THR A CA 1
ATOM 1481 C C . THR A 1 185 ? -14.781 29.219 -16.844 1 72.88 185 THR A C 1
ATOM 1483 O O . THR A 1 185 ? -15.695 30.047 -16.828 1 72.88 185 THR A O 1
ATOM 1486 N N . ALA A 1 186 ? -14.367 28.422 -17.922 1 67.88 186 ALA A N 1
ATOM 1487 C CA . ALA A 1 186 ? -14.977 28.672 -19.219 1 67.88 186 ALA A CA 1
ATOM 1488 C C . ALA A 1 186 ? -16.422 28.172 -19.266 1 67.88 186 ALA A C 1
ATOM 1490 O O . ALA A 1 186 ? -16.688 27 -18.953 1 67.88 186 ALA A O 1
ATOM 1491 N N . THR A 1 187 ? -17.344 29.047 -19.406 1 72.31 187 THR A N 1
ATOM 1492 C CA . THR A 1 187 ? -18.766 28.703 -19.406 1 72.31 187 THR A CA 1
ATOM 1493 C C . THR A 1 187 ? -19.25 28.406 -20.812 1 72.31 187 THR A C 1
ATOM 1495 O O . THR A 1 187 ? -20.359 27.891 -21 1 72.31 187 THR A O 1
ATOM 1498 N N . GLN A 1 188 ? -18.5 28.797 -21.859 1 71.94 188 GLN A N 1
ATOM 1499 C CA . GLN A 1 188 ? -18.906 28.609 -23.234 1 71.94 188 GLN A CA 1
ATOM 1500 C C . GLN A 1 188 ? -17.75 28.141 -24.109 1 71.94 188 GLN A C 1
ATOM 1502 O O . GLN A 1 188 ? -16.578 28.344 -23.75 1 71.94 188 GLN A O 1
ATOM 1507 N N . GLY A 1 189 ? -18 27.328 -25.281 1 64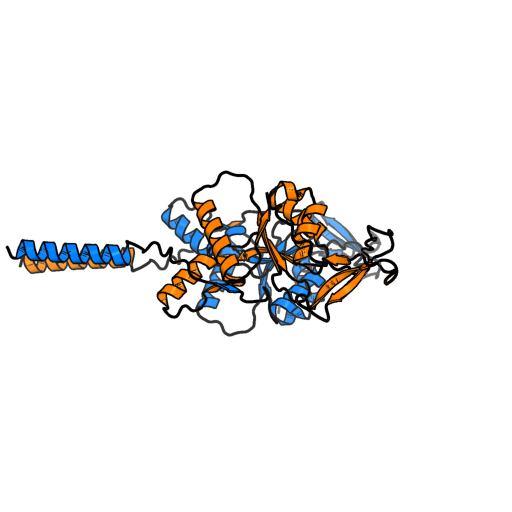.38 189 GLY A N 1
ATOM 1508 C CA . GLY A 1 189 ? -17.016 26.953 -26.281 1 64.38 189 GLY A CA 1
ATOM 1509 C C . GLY A 1 189 ? -16.406 25.578 -26.047 1 64.38 189 GLY A C 1
ATOM 1510 O O . GLY A 1 189 ? -16.891 24.828 -25.203 1 64.38 189 GLY A O 1
ATOM 1511 N N . GLU A 1 190 ? -15.258 25.406 -26.75 1 64.88 190 GLU A N 1
ATOM 1512 C CA . GLU A 1 190 ? -14.602 24.094 -26.734 1 64.88 190 GLU A CA 1
ATOM 1513 C C . GLU A 1 190 ? -13.93 23.812 -25.391 1 64.88 190 GLU A C 1
ATOM 1515 O O . GLU A 1 190 ? -13.742 22.656 -25.016 1 64.88 190 GLU A O 1
ATOM 1520 N N . PHE A 1 191 ? -13.734 24.797 -24.641 1 59.38 191 PHE A N 1
ATOM 1521 C CA . PHE A 1 191 ? -13 24.609 -23.391 1 59.38 191 PHE A CA 1
ATOM 1522 C C . PHE A 1 191 ? -13.93 24.812 -22.203 1 59.38 191 PHE A C 1
ATOM 1524 O O . PHE A 1 191 ? -13.469 25.125 -21.094 1 59.38 191 PHE A O 1
ATOM 1531 N N . LYS A 1 192 ? -15.141 24.641 -22.375 1 68.94 192 LYS A N 1
ATOM 1532 C CA . LYS A 1 192 ? -16.125 24.781 -21.297 1 68.94 192 LYS A CA 1
ATOM 1533 C C . LYS A 1 192 ? -15.75 23.922 -20.094 1 68.94 192 LYS A C 1
ATOM 1535 O O . LYS A 1 192 ? -15.422 22.734 -20.25 1 68.94 192 LYS A O 1
ATOM 1540 N N . GLY A 1 193 ? -15.75 24.641 -18.906 1 69.94 193 GLY A N 1
ATOM 1541 C CA . GLY A 1 193 ? -15.453 23.938 -17.688 1 69.94 193 GLY A CA 1
ATOM 1542 C C . GLY A 1 193 ? -13.992 24.016 -17.281 1 69.94 193 GLY A C 1
ATOM 1543 O O . GLY A 1 193 ? -13.633 23.672 -16.156 1 69.94 193 GLY A O 1
ATOM 1544 N N . ARG A 1 194 ? -13.219 24.422 -18.172 1 64.88 194 ARG A N 1
ATOM 1545 C CA . ARG A 1 194 ? -11.797 24.547 -17.859 1 64.88 194 ARG A CA 1
ATOM 1546 C C . ARG A 1 194 ? -11.508 25.828 -17.094 1 64.88 194 ARG A C 1
ATOM 1548 O O . ARG A 1 194 ? -12.109 26.875 -17.391 1 64.88 194 ARG A O 1
ATOM 1555 N N . ARG A 1 195 ? -10.547 25.719 -16.203 1 68.06 195 ARG A N 1
ATOM 1556 C CA . ARG A 1 195 ? -10.133 26.891 -15.453 1 68.06 195 ARG A CA 1
ATOM 1557 C C . ARG A 1 195 ? -8.938 27.578 -16.109 1 68.06 195 ARG A C 1
ATOM 1559 O O . ARG A 1 195 ? -8.102 26.906 -16.719 1 68.06 195 ARG A O 1
ATOM 1566 N N . PHE A 1 196 ? -9.062 28.891 -16.203 1 73.56 196 PHE A N 1
ATOM 1567 C CA . PHE A 1 196 ? -7.953 29.688 -16.719 1 73.56 196 PHE A CA 1
ATOM 1568 C C . PHE A 1 196 ? -7.73 30.922 -15.852 1 73.56 196 PHE A C 1
ATOM 1570 O O . PHE A 1 196 ? -8.633 31.344 -15.125 1 73.56 196 PHE A O 1
ATOM 1577 N N . PHE A 1 197 ? -6.469 31.359 -15.859 1 74.38 197 PHE A N 1
ATOM 1578 C CA . PHE A 1 197 ? -6.141 32.625 -15.219 1 74.38 197 PHE A CA 1
ATOM 1579 C C . PHE A 1 197 ? -6.488 33.812 -16.125 1 74.38 197 PHE A C 1
ATOM 1581 O O . PHE A 1 197 ? -6.23 33.75 -17.328 1 74.38 197 PHE A O 1
ATOM 1588 N N . THR A 1 198 ? -7.16 34.812 -15.547 1 79.19 198 THR A N 1
ATOM 1589 C CA . THR A 1 198 ? -7.402 36.062 -16.25 1 79.19 198 THR A CA 1
ATOM 1590 C C . THR A 1 198 ? -7.02 37.25 -15.383 1 79.19 198 THR A C 1
ATOM 1592 O O . THR A 1 198 ? -7.062 37.156 -14.156 1 79.19 198 THR A O 1
ATOM 1595 N N . CYS A 1 199 ? -6.461 38.281 -16.062 1 70.25 199 CYS A N 1
ATOM 1596 C CA . CYS A 1 199 ? -6.039 39.469 -15.352 1 70.25 199 CYS A CA 1
ATOM 1597 C C . CYS A 1 199 ? -7.195 40.094 -14.562 1 70.25 199 CYS A C 1
ATOM 1599 O O . CYS A 1 199 ? -8.328 40.125 -15.039 1 70.25 199 CYS A O 1
ATOM 1601 N N . SER A 1 200 ? -6.941 40.562 -13.312 1 75.19 200 SER A N 1
ATOM 1602 C CA . SER A 1 200 ? -7.953 41.125 -12.422 1 75.19 200 SER A CA 1
ATOM 1603 C C . SER A 1 200 ? -8.461 42.469 -12.938 1 75.19 200 SER A C 1
ATOM 1605 O O . SER A 1 200 ? -9.484 42.969 -12.477 1 75.19 200 SER A O 1
ATOM 1607 N N . ARG A 1 201 ? -7.828 43.094 -13.922 1 68.75 201 ARG A N 1
ATOM 1608 C CA . ARG A 1 201 ? -8.188 44.406 -14.445 1 68.75 201 ARG A CA 1
ATOM 1609 C C . ARG A 1 201 ? -9.047 44.281 -15.695 1 68.75 201 ARG A C 1
ATOM 1611 O O . ARG A 1 201 ? -9.242 45.25 -16.422 1 68.75 201 ARG A O 1
ATOM 1618 N N . GLN A 1 202 ? -9.562 43.031 -15.797 1 77.56 202 GLN A N 1
ATOM 1619 C CA . GLN A 1 202 ? -10.5 42.906 -16.922 1 77.56 202 GLN A CA 1
ATOM 1620 C C . GLN A 1 202 ? -11.648 43.906 -16.797 1 77.56 202 GLN A C 1
ATOM 1622 O O . GLN A 1 202 ? -12.133 44.156 -15.695 1 77.56 202 GLN A O 1
ATOM 1627 N N . PRO A 1 203 ? -11.992 44.594 -17.953 1 78.75 203 PRO A N 1
ATOM 1628 C CA . PRO A 1 203 ? -11.711 44.375 -19.375 1 78.75 203 PRO A CA 1
ATOM 1629 C C . PRO A 1 203 ? -10.539 45.219 -19.891 1 78.75 203 PRO A C 1
ATOM 1631 O O . PRO A 1 203 ? -10.18 45.125 -21.062 1 78.75 203 PRO A O 1
ATOM 1634 N N . ASN A 1 204 ? -9.914 45.969 -19.156 1 79.88 204 ASN A N 1
ATOM 1635 C CA . ASN A 1 204 ? -8.805 46.812 -19.578 1 79.88 204 ASN A CA 1
ATOM 1636 C C . ASN A 1 204 ? -7.586 46 -19.984 1 79.88 204 ASN A C 1
ATOM 1638 O O . ASN A 1 204 ? -6.789 46.406 -20.812 1 79.88 204 ASN A O 1
ATOM 1642 N N . CYS A 1 205 ? -7.293 44.906 -19.422 1 78.56 205 CYS A N 1
ATOM 1643 C CA . CYS A 1 205 ? -6.254 43.938 -19.734 1 78.56 205 CYS A CA 1
ATOM 1644 C C . CYS A 1 205 ? -6.852 42.562 -20 1 78.56 205 CYS A C 1
ATOM 1646 O O . CYS A 1 205 ? -7.547 42 -19.156 1 78.56 205 CYS A O 1
ATOM 1648 N N . THR A 1 206 ? -6.723 42.031 -21.234 1 81.31 206 THR A N 1
ATOM 1649 C CA . THR A 1 206 ? -7.383 40.781 -21.625 1 81.31 206 THR A CA 1
ATOM 1650 C C . THR A 1 206 ? -6.395 39.625 -21.625 1 81.31 206 THR A C 1
ATOM 1652 O O . THR A 1 206 ? -6.621 38.625 -22.297 1 81.31 206 THR A O 1
ATOM 1655 N N . TYR A 1 207 ? -5.395 39.812 -20.938 1 80.06 207 TYR A N 1
ATOM 1656 C CA . TYR A 1 207 ? -4.422 38.75 -20.859 1 80.06 207 TYR A CA 1
ATOM 1657 C C . TYR A 1 207 ? -5.008 37.531 -20.125 1 80.06 207 TYR A C 1
ATOM 1659 O O . TYR A 1 207 ? -5.664 37.688 -19.094 1 80.06 207 TYR A O 1
ATOM 1667 N N . THR A 1 208 ? -4.891 36.375 -20.688 1 78.44 208 THR A N 1
ATOM 1668 C CA . THR A 1 208 ? -5.332 35.125 -20.094 1 78.44 208 THR A CA 1
ATOM 1669 C C . THR A 1 208 ? -4.234 34.062 -20.188 1 78.44 208 THR A C 1
ATOM 1671 O O . THR A 1 208 ? -3.365 34.125 -21.047 1 78.44 208 THR A O 1
ATOM 1674 N N . GLU A 1 209 ? -4.055 33.25 -19.172 1 71.44 209 GLU A N 1
ATOM 1675 C CA . GLU A 1 209 ? -3.145 32.094 -19.156 1 71.44 209 GLU A CA 1
ATOM 1676 C C . GLU A 1 209 ? -3.887 30.812 -18.844 1 71.44 209 GLU A C 1
ATOM 1678 O O . GLU A 1 209 ? -4.805 30.797 -18.016 1 71.44 209 GLU A O 1
ATOM 1683 N N . ASN A 1 210 ? -3.52 29.812 -19.625 1 60.5 210 ASN A N 1
ATOM 1684 C CA . ASN A 1 210 ? -4.16 28.516 -19.375 1 60.5 210 ASN A CA 1
ATOM 1685 C C . ASN A 1 210 ? -3.818 28 -17.969 1 60.5 210 ASN A C 1
ATOM 1687 O O . ASN A 1 210 ? -2.701 28.188 -17.5 1 60.5 210 ASN A O 1
ATOM 1691 N N . TYR A 1 211 ? -4.777 27.766 -17.328 1 59.59 211 TYR A N 1
ATOM 1692 C CA . TYR A 1 211 ? -4.582 27.188 -16 1 59.59 211 TYR A CA 1
ATOM 1693 C C . TYR A 1 211 ? -3.666 25.969 -16.062 1 59.59 211 TYR A C 1
ATOM 1695 O O . TYR A 1 211 ? -2.797 25.797 -15.203 1 59.59 211 TYR A O 1
ATOM 1703 N N . ASN A 1 212 ? -3.771 24.984 -16.891 1 47.16 212 ASN A N 1
ATOM 1704 C CA . ASN A 1 212 ? -2.963 23.781 -17.094 1 47.16 212 ASN A CA 1
ATOM 1705 C C . ASN A 1 212 ? -1.744 24.078 -17.969 1 47.16 212 ASN A C 1
ATOM 1707 O O . ASN A 1 212 ? -1.886 24.453 -19.141 1 47.16 212 ASN A O 1
ATOM 1711 N N . VAL A 1 213 ? -0.688 24.656 -17.594 1 37.03 213 VAL A N 1
ATOM 1712 C CA . VAL A 1 213 ? 0.459 24.859 -18.484 1 37.03 213 VAL A CA 1
ATOM 1713 C C . VAL A 1 213 ? 0.885 23.516 -19.078 1 37.03 213 VAL A C 1
ATOM 1715 O O . VAL A 1 213 ? 1.288 22.609 -18.359 1 37.03 213 VAL A O 1
ATOM 1718 N N . VAL A 1 214 ? 0.334 22.969 -20 1 33 214 VAL A N 1
ATOM 1719 C CA . VAL A 1 214 ? 0.975 21.969 -20.844 1 33 214 VAL A CA 1
ATOM 1720 C C . VAL A 1 214 ? 2.348 22.469 -21.281 1 33 214 VAL A C 1
ATOM 1722 O O . VAL A 1 214 ? 2.49 23.609 -21.719 1 33 214 VAL A O 1
ATOM 1725 N N . PHE A 1 215 ? 3.443 21.766 -20.703 1 29.88 215 PHE A N 1
ATOM 1726 C CA . PHE A 1 215 ? 4.75 22.047 -21.281 1 29.88 215 PHE A CA 1
ATOM 1727 C C . PHE A 1 215 ? 4.676 22.016 -22.812 1 29.88 215 PHE A C 1
ATOM 1729 O O . PHE A 1 215 ? 4.34 20.984 -23.406 1 29.88 215 PHE A O 1
ATOM 1736 N N . ASP A 1 216 ? 4.379 22.969 -23.328 1 29 216 ASP A N 1
ATOM 1737 C CA . ASP A 1 216 ? 4.66 23.062 -24.766 1 29 216 ASP A CA 1
ATOM 1738 C C . ASP A 1 216 ? 6.117 22.719 -25.062 1 29 216 ASP A C 1
ATOM 1740 O O . ASP A 1 216 ? 7.031 23.375 -24.547 1 29 216 ASP A O 1
ATOM 1744 N N . VAL A 1 217 ? 6.453 21.281 -25.141 1 29.17 217 VAL A N 1
ATOM 1745 C CA . VAL A 1 217 ? 7.707 21.062 -25.859 1 29.17 217 VAL A CA 1
ATOM 1746 C C . VAL A 1 217 ? 7.781 21.984 -27.078 1 29.17 217 VAL A C 1
ATOM 1748 O O . VAL A 1 217 ? 6.859 22 -27.891 1 29.17 217 VAL A O 1
ATOM 1751 N N . PRO A 1 218 ? 8.609 22.844 -26.953 1 28.41 218 PRO A N 1
ATOM 1752 C CA . PRO A 1 218 ? 8.844 23.609 -28.188 1 28.41 218 PRO A CA 1
ATOM 1753 C C . PRO A 1 218 ? 9.023 22.719 -29.422 1 28.41 218 PRO A C 1
ATOM 1755 O O . PRO A 1 218 ? 9.625 21.641 -29.328 1 28.41 218 PRO A O 1
ATOM 1758 N N . ASN A 1 219 ? 8.016 22.625 -30.219 1 28.06 219 ASN A N 1
ATOM 1759 C CA . ASN A 1 219 ? 8.297 22.188 -31.578 1 28.06 219 ASN A CA 1
ATOM 1760 C C . ASN A 1 219 ? 9.648 22.703 -32.062 1 28.06 219 ASN A C 1
ATOM 1762 O O . ASN A 1 219 ? 9.844 23.922 -32.188 1 28.06 219 ASN A O 1
ATOM 1766 N N . GLU A 1 220 ? 10.781 22.031 -31.703 1 22.77 220 GLU A N 1
ATOM 1767 C CA . GLU A 1 220 ? 11.781 22.203 -32.75 1 22.77 220 GLU A CA 1
ATOM 1768 C C . GLU A 1 220 ? 11.312 21.578 -34.062 1 22.77 220 GLU A C 1
ATOM 1770 O O . GLU A 1 220 ? 10.703 20.5 -34.062 1 22.77 220 GLU A O 1
ATOM 1775 N N . MET B 1 1 ? 4.488 -54 -33.781 1 58.62 1 MET B N 1
ATOM 1776 C CA . MET B 1 1 ? 3.945 -52.812 -34.406 1 58.62 1 MET B CA 1
ATOM 1777 C C . MET B 1 1 ? 2.924 -52.125 -33.5 1 58.62 1 MET B C 1
ATOM 1779 O O . MET B 1 1 ? 2.908 -50.906 -33.375 1 58.62 1 MET B O 1
ATOM 1783 N N . THR B 1 2 ? 2.305 -52.906 -32.719 1 66.12 2 THR B N 1
ATOM 1784 C CA . THR B 1 2 ? 1.258 -52.438 -31.844 1 66.12 2 THR B CA 1
ATOM 1785 C C . THR B 1 2 ? 1.862 -51.719 -30.625 1 66.12 2 THR B C 1
ATOM 1787 O O . THR B 1 2 ? 1.32 -50.719 -30.141 1 66.12 2 THR B O 1
ATOM 1790 N N . ASN B 1 3 ? 3.043 -52.125 -30.391 1 67 3 ASN B N 1
ATOM 1791 C CA . ASN B 1 3 ? 3.695 -51.594 -29.203 1 67 3 ASN B CA 1
ATOM 1792 C C . ASN B 1 3 ? 4.254 -50.188 -29.453 1 67 3 ASN B C 1
ATOM 1794 O O . ASN B 1 3 ? 4.145 -49.312 -28.594 1 67 3 ASN B O 1
ATOM 1798 N N . ILE B 1 4 ? 4.781 -50.031 -30.703 1 64.06 4 ILE B N 1
ATOM 1799 C CA . ILE B 1 4 ? 5.34 -48.75 -31.078 1 64.06 4 ILE B CA 1
ATOM 1800 C C . ILE B 1 4 ? 4.215 -47.719 -31.203 1 64.06 4 ILE B C 1
ATOM 1802 O O . ILE B 1 4 ? 4.371 -46.562 -30.781 1 64.06 4 ILE B O 1
ATOM 1806 N N . PHE B 1 5 ? 3.076 -48.188 -31.609 1 64.56 5 PHE B N 1
ATOM 1807 C CA . PHE B 1 5 ? 1.919 -47.312 -31.766 1 64.56 5 PHE B CA 1
ATOM 1808 C C . PHE B 1 5 ? 1.417 -46.812 -30.422 1 64.56 5 PHE B C 1
ATOM 1810 O O . PHE B 1 5 ? 1.088 -45.656 -30.266 1 64.56 5 PHE B O 1
ATOM 1817 N N . ILE B 1 6 ? 1.433 -47.625 -29.453 1 66.19 6 ILE B N 1
ATOM 1818 C CA . ILE B 1 6 ? 0.957 -47.281 -28.125 1 66.19 6 ILE B CA 1
ATOM 1819 C C . ILE B 1 6 ? 1.93 -46.312 -27.469 1 66.19 6 ILE B C 1
ATOM 1821 O O . ILE B 1 6 ? 1.51 -45.344 -26.812 1 66.19 6 ILE B O 1
ATOM 1825 N N . ILE B 1 7 ? 3.176 -46.5 -27.797 1 65.88 7 ILE B N 1
ATOM 1826 C CA . ILE B 1 7 ? 4.207 -45.625 -27.234 1 65.88 7 ILE B CA 1
ATOM 1827 C C . ILE B 1 7 ? 4.105 -44.25 -27.844 1 65.88 7 ILE B C 1
ATOM 1829 O O . ILE B 1 7 ? 4.195 -43.25 -27.125 1 65.88 7 ILE B O 1
ATOM 1833 N N . VAL B 1 8 ? 3.857 -44.188 -29.078 1 68.56 8 VAL B N 1
ATOM 1834 C CA . VAL B 1 8 ? 3.742 -42.906 -29.781 1 68.56 8 VAL B CA 1
ATOM 1835 C C . VAL B 1 8 ? 2.496 -42.188 -29.312 1 68.56 8 VAL B C 1
ATOM 1837 O O . VAL B 1 8 ? 2.539 -40.969 -29.062 1 68.56 8 VAL B O 1
ATOM 1840 N N . VAL B 1 9 ? 1.464 -42.906 -29.062 1 69.94 9 VAL B N 1
ATOM 1841 C CA . VAL B 1 9 ? 0.219 -42.312 -28.578 1 69.94 9 VAL B CA 1
ATOM 1842 C C . VAL B 1 9 ? 0.411 -41.781 -27.156 1 69.94 9 VAL B C 1
ATOM 1844 O O . VAL B 1 9 ? -0.032 -40.688 -26.844 1 69.94 9 VAL B O 1
ATOM 1847 N N . LEU B 1 10 ? 1.142 -42.406 -26.438 1 69.62 10 LEU B N 1
ATOM 1848 C CA . LEU B 1 10 ? 1.401 -42 -25.062 1 69.62 10 LEU B CA 1
ATOM 1849 C C . LEU B 1 10 ? 2.303 -40.75 -25.016 1 69.62 10 LEU B C 1
ATOM 1851 O O . LEU B 1 10 ? 2.086 -39.844 -24.219 1 69.62 10 LEU B O 1
ATOM 1855 N N . LEU B 1 11 ? 3.246 -40.719 -25.906 1 69.75 11 LEU B N 1
ATOM 1856 C CA . LEU B 1 11 ? 4.148 -39.594 -25.984 1 69.75 11 LEU B CA 1
ATOM 1857 C C . LEU B 1 11 ? 3.406 -38.344 -26.453 1 69.75 11 LEU B C 1
ATOM 1859 O O . LEU B 1 11 ? 3.637 -37.25 -25.938 1 69.75 11 LEU B O 1
ATOM 1863 N N . VAL B 1 12 ? 2.52 -38.5 -27.375 1 70.69 12 VAL B N 1
ATOM 1864 C CA . VAL B 1 12 ? 1.729 -37.375 -27.875 1 70.69 12 VAL B CA 1
ATOM 1865 C C . VAL B 1 12 ? 0.792 -36.875 -26.797 1 70.69 12 VAL B C 1
ATOM 1867 O O . VAL B 1 12 ? 0.662 -35.656 -26.594 1 70.69 12 VAL B O 1
ATOM 1870 N N . VAL B 1 13 ? 0.241 -37.75 -26.078 1 69.94 13 VAL B N 1
ATOM 1871 C CA . VAL B 1 13 ? -0.644 -37.344 -24.984 1 69.94 13 VAL B CA 1
ATOM 1872 C C . VAL B 1 13 ? 0.161 -36.656 -23.906 1 69.94 13 VAL B C 1
ATOM 1874 O O . VAL B 1 13 ? -0.271 -35.625 -23.359 1 69.94 13 VAL B O 1
ATOM 1877 N N . PHE B 1 14 ? 1.32 -37.156 -23.688 1 65.44 14 PHE B N 1
ATOM 1878 C CA . PHE B 1 14 ? 2.236 -36.562 -22.719 1 65.44 14 PHE B CA 1
ATOM 1879 C C . PHE B 1 14 ? 2.658 -35.156 -23.172 1 65.44 14 PHE B C 1
ATOM 1881 O O . PHE B 1 14 ? 2.672 -34.219 -22.359 1 65.44 14 PHE B O 1
ATOM 1888 N N . PHE B 1 15 ? 3.057 -35.031 -24.344 1 62.75 15 PHE B N 1
ATOM 1889 C CA . PHE B 1 15 ? 3.426 -33.75 -24.922 1 62.75 15 PHE B CA 1
ATOM 1890 C C . PHE B 1 15 ? 2.273 -32.75 -24.828 1 62.75 15 PHE B C 1
ATOM 1892 O O . PHE B 1 15 ? 2.477 -31.578 -24.469 1 62.75 15 PHE B O 1
ATOM 1899 N N . PHE B 1 16 ? 1.114 -33.156 -25.047 1 62.41 16 PHE B N 1
ATOM 1900 C CA . PHE B 1 16 ? -0.058 -32.281 -24.953 1 62.41 16 PHE B CA 1
ATOM 1901 C C . PHE B 1 16 ? -0.328 -31.875 -23.516 1 62.41 16 PHE B C 1
ATOM 1903 O O . PHE B 1 16 ? -0.71 -30.734 -23.25 1 62.41 16 PHE B O 1
ATOM 1910 N N . ILE B 1 17 ? -0.113 -32.656 -22.656 1 60.19 17 ILE B N 1
ATOM 1911 C CA . ILE B 1 17 ? -0.284 -32.375 -21.234 1 60.19 17 ILE B CA 1
ATOM 1912 C C . ILE B 1 17 ? 0.764 -31.359 -20.797 1 60.19 17 ILE B C 1
ATOM 1914 O O . ILE B 1 17 ? 0.448 -30.406 -20.078 1 60.19 17 ILE B O 1
ATOM 1918 N N . ILE B 1 18 ? 1.96 -31.625 -21.188 1 56.66 18 ILE B N 1
ATOM 1919 C CA . ILE B 1 18 ? 3.027 -30.672 -20.859 1 56.66 18 ILE B CA 1
ATOM 1920 C C . ILE B 1 18 ? 2.697 -29.312 -21.453 1 56.66 18 ILE B C 1
ATOM 1922 O O . ILE B 1 18 ? 2.871 -28.281 -20.797 1 56.66 18 ILE B O 1
ATOM 1926 N N . GLN B 1 19 ? 2.42 -29.328 -22.703 1 54.56 19 GLN B N 1
ATOM 1927 C CA . GLN B 1 19 ? 2.043 -28.062 -23.344 1 54.56 19 GLN B CA 1
ATOM 1928 C C . GLN B 1 19 ? 0.933 -27.375 -22.562 1 54.56 19 GLN B C 1
ATOM 1930 O O . GLN B 1 19 ? 0.974 -26.156 -22.375 1 54.56 19 GLN B O 1
ATOM 1935 N N . LYS B 1 20 ? -0.017 -28.125 -22.281 1 51.5 20 LYS B N 1
ATOM 1936 C CA . LYS B 1 20 ? -1.185 -27.562 -21.609 1 51.5 20 LYS B CA 1
ATOM 1937 C C . LYS B 1 20 ? -0.84 -27.125 -20.188 1 51.5 20 LYS B C 1
ATOM 1939 O O . LYS B 1 20 ? -1.311 -26.078 -19.734 1 51.5 20 LYS B O 1
ATOM 1944 N N . TYR B 1 21 ? -0.121 -28.031 -19.578 1 50.25 21 TYR B N 1
ATOM 1945 C CA . TYR B 1 21 ? 0.067 -27.766 -18.156 1 50.25 21 TYR B CA 1
ATOM 1946 C C . TYR B 1 21 ? 1.368 -27.016 -17.906 1 50.25 21 TYR B C 1
ATOM 1948 O O . TYR B 1 21 ? 1.481 -26.266 -16.938 1 50.25 21 TYR B O 1
ATOM 1956 N N . VAL B 1 22 ? 2.389 -27.531 -18.641 1 45.5 22 VAL B N 1
ATOM 1957 C CA . VAL B 1 22 ? 3.699 -26.922 -18.438 1 45.5 22 VAL B CA 1
ATOM 1958 C C . VAL B 1 22 ? 3.826 -25.672 -19.328 1 45.5 22 VAL B C 1
ATOM 1960 O O . VAL B 1 22 ? 4.414 -24.672 -18.906 1 45.5 22 VAL B O 1
ATOM 1963 N N . LEU B 1 23 ? 3.678 -25.969 -20.656 1 47.28 23 LEU B N 1
ATOM 1964 C CA . LEU B 1 23 ? 3.783 -24.766 -21.484 1 47.28 23 LEU B CA 1
ATOM 1965 C C . LEU B 1 23 ? 2.775 -23.719 -21.047 1 47.28 23 LEU B C 1
ATOM 1967 O O . LEU B 1 23 ? 1.588 -23.812 -21.359 1 47.28 23 LEU B O 1
ATOM 1971 N N . LYS B 1 24 ? 2.805 -23.547 -19.875 1 45.25 24 LYS B N 1
ATOM 1972 C CA . LYS B 1 24 ? 2.186 -22.359 -19.297 1 45.25 24 LYS B CA 1
ATOM 1973 C C . LYS B 1 24 ? 2.162 -21.203 -20.297 1 45.25 24 LYS B C 1
ATOM 1975 O O . LYS B 1 24 ? 3.201 -20.828 -20.828 1 45.25 24 LYS B O 1
ATOM 1980 N N . HIS B 1 25 ? 1.191 -21.266 -21.281 1 41.69 25 HIS B N 1
ATOM 1981 C CA . HIS B 1 25 ? 0.986 -20.062 -22.078 1 41.69 25 HIS B CA 1
ATOM 1982 C C . HIS B 1 25 ? 1.487 -18.828 -21.328 1 41.69 25 HIS B C 1
ATOM 1984 O O . HIS B 1 25 ? 1.159 -18.625 -20.156 1 41.69 25 HIS B O 1
ATOM 1990 N N . ASP B 1 26 ? 2.695 -18.594 -21.547 1 43.53 26 ASP B N 1
ATOM 1991 C CA . ASP B 1 26 ? 3.096 -17.234 -21.172 1 43.53 26 ASP B CA 1
ATOM 1992 C C . ASP B 1 26 ? 1.89 -16.297 -21.125 1 43.53 26 ASP B C 1
ATOM 1994 O O . ASP B 1 26 ? 1.267 -16.031 -22.156 1 43.53 26 ASP B O 1
ATOM 1998 N N . ASP B 1 27 ? 0.87 -16.531 -20.344 1 48.44 27 ASP B N 1
ATOM 1999 C CA . ASP B 1 27 ? -0.229 -15.656 -19.938 1 48.44 27 ASP B CA 1
ATOM 2000 C C . ASP B 1 27 ? 0.081 -14.195 -20.25 1 48.44 27 ASP B C 1
ATOM 2002 O O . ASP B 1 27 ? -0.132 -13.32 -19.406 1 48.44 27 ASP B O 1
ATOM 2006 N N . THR B 1 28 ? 1.011 -14.016 -21.141 1 52.03 28 THR B N 1
ATOM 2007 C CA . THR B 1 28 ? 1.234 -12.617 -21.484 1 52.03 28 THR B CA 1
ATOM 2008 C C . THR B 1 28 ? -0.028 -12.008 -22.094 1 52.03 28 THR B C 1
ATOM 2010 O O . THR B 1 28 ? 0.043 -11 -22.812 1 52.03 28 THR B O 1
ATOM 2013 N N . ARG B 1 29 ? -1.154 -12.844 -22.172 1 60.84 29 ARG B N 1
ATOM 2014 C CA . ARG B 1 29 ? -2.322 -12.102 -22.625 1 60.84 29 ARG B CA 1
ATOM 2015 C C . ARG B 1 29 ? -2.52 -10.836 -21.812 1 60.84 29 ARG B C 1
ATOM 2017 O O . ARG B 1 29 ? -2.393 -10.859 -20.578 1 60.84 29 ARG B O 1
ATOM 2024 N N . ASP B 1 30 ? -2.336 -9.758 -22.531 1 79.19 30 ASP B N 1
ATOM 2025 C CA . ASP B 1 30 ? -2.562 -8.477 -21.891 1 79.19 30 ASP B CA 1
ATOM 2026 C C . ASP B 1 30 ? -4.043 -8.266 -21.562 1 79.19 30 ASP B C 1
ATOM 2028 O O . ASP B 1 30 ? -4.879 -8.266 -22.469 1 79.19 30 ASP B O 1
ATOM 2032 N N . TYR B 1 31 ? -4.438 -8.625 -20.422 1 92.56 31 TYR B N 1
ATOM 2033 C CA . TYR B 1 31 ? -5.777 -8.367 -19.906 1 92.56 31 TYR B CA 1
ATOM 2034 C C . TYR B 1 31 ? -5.988 -6.879 -19.672 1 92.56 31 TYR B C 1
ATOM 2036 O O . TYR B 1 31 ? -5.047 -6.16 -19.328 1 92.56 31 TYR B O 1
ATOM 2044 N N . SER B 1 32 ? -7.242 -6.492 -20 1 95.69 32 SER B N 1
ATOM 2045 C CA . SER B 1 32 ? -7.594 -5.113 -19.672 1 95.69 32 SER B CA 1
ATOM 2046 C C . SER B 1 32 ? -8.055 -4.984 -18.219 1 95.69 32 SER B C 1
ATOM 2048 O O . SER B 1 32 ? -8.602 -5.93 -17.656 1 95.69 32 SER B O 1
ATOM 2050 N N . TYR B 1 33 ? -7.801 -3.82 -17.688 1 97.62 33 TYR B N 1
ATOM 2051 C CA . TYR B 1 33 ? -8.133 -3.568 -16.281 1 97.62 33 TYR B CA 1
ATOM 2052 C C . TYR B 1 33 ? -9 -2.32 -16.141 1 97.62 33 TYR B C 1
ATOM 2054 O O . TYR B 1 33 ? -9.047 -1.487 -17.062 1 97.62 33 TYR B O 1
ATOM 2062 N N . ARG B 1 34 ? -9.75 -2.219 -15.07 1 97.62 34 ARG B N 1
ATOM 2063 C CA . ARG B 1 34 ? -10.555 -1.056 -14.711 1 97.62 34 ARG B CA 1
ATOM 2064 C C . ARG B 1 34 ? -10.203 -0.56 -13.312 1 97.62 34 ARG B C 1
ATOM 2066 O O . ARG B 1 34 ? -9.789 -1.345 -12.453 1 97.62 34 ARG B O 1
ATOM 2073 N N . SER B 1 35 ? -10.367 0.693 -13.086 1 97.19 35 SER B N 1
ATOM 2074 C CA . SER B 1 35 ? -10.188 1.258 -11.75 1 97.19 35 SER B CA 1
ATOM 2075 C C . SER B 1 35 ? -11.344 0.884 -10.828 1 97.19 35 SER B C 1
ATOM 2077 O O . SER B 1 35 ? -12.508 0.891 -11.25 1 97.19 35 SER B O 1
ATOM 2079 N N . LYS B 1 36 ? -11.023 0.594 -9.602 1 97.25 36 LYS B N 1
ATOM 2080 C CA . LYS B 1 36 ? -12.047 0.277 -8.609 1 97.25 36 LYS B CA 1
ATOM 2081 C C . LYS B 1 36 ? -12.609 1.546 -7.973 1 97.25 36 LYS B C 1
ATOM 2083 O O . LYS B 1 36 ? -13.508 1.48 -7.137 1 97.25 36 LYS B O 1
ATOM 2088 N N . GLY B 1 37 ? -12.078 2.668 -8.328 1 95.44 37 GLY B N 1
ATOM 2089 C CA . GLY B 1 37 ? -12.5 3.91 -7.707 1 95.44 37 GLY B CA 1
ATOM 2090 C C . GLY B 1 37 ? -11.625 4.32 -6.539 1 95.44 37 GLY B C 1
ATOM 2091 O O . GLY B 1 37 ? -10.398 4.258 -6.629 1 95.44 37 GLY B O 1
ATOM 2092 N N . ALA B 1 38 ? -12.305 4.711 -5.426 1 96.25 38 ALA B N 1
ATOM 2093 C CA . ALA B 1 38 ? -11.57 5.199 -4.266 1 96.25 38 ALA B CA 1
ATOM 2094 C C . ALA B 1 38 ? -10.742 4.078 -3.631 1 96.25 38 ALA B C 1
ATOM 2096 O O . ALA B 1 38 ? -11.211 2.943 -3.521 1 96.25 38 ALA B O 1
ATOM 2097 N N . LEU B 1 39 ? -9.508 4.395 -3.199 1 98.06 39 LEU B N 1
ATOM 2098 C CA . LEU B 1 39 ? -8.648 3.412 -2.547 1 98.06 39 LEU B CA 1
ATOM 2099 C C . LEU B 1 39 ? -9.297 2.885 -1.272 1 98.06 39 LEU B C 1
ATOM 2101 O O . LEU B 1 39 ? -9.234 1.686 -0.989 1 98.06 39 LEU B O 1
ATOM 2105 N N . LEU B 1 40 ? -9.789 3.797 -0.544 1 96.81 40 LEU B N 1
ATOM 2106 C CA . LEU B 1 40 ? -10.555 3.484 0.661 1 96.81 40 LEU B CA 1
ATOM 2107 C C . LEU B 1 40 ? -11.992 3.982 0.54 1 96.81 40 LEU B C 1
ATOM 2109 O O . LEU B 1 40 ? -12.219 5.152 0.23 1 96.81 40 LEU B O 1
ATOM 2113 N N . ARG B 1 41 ? -12.977 3.121 0.762 1 92.25 41 ARG B N 1
ATOM 2114 C CA . ARG B 1 41 ? -14.375 3.482 0.604 1 92.25 41 ARG B CA 1
ATOM 2115 C C . ARG B 1 41 ? -15.148 3.262 1.901 1 92.25 41 ARG B C 1
ATOM 2117 O O . ARG B 1 41 ? -14.734 2.463 2.746 1 92.25 41 ARG B O 1
ATOM 2124 N N . GLY B 1 42 ? -16.172 4.059 2.037 1 90.5 42 GLY B N 1
ATOM 2125 C CA . GLY B 1 42 ? -17.109 3.832 3.123 1 90.5 42 GLY B CA 1
ATOM 2126 C C . GLY B 1 42 ? -16.453 3.83 4.492 1 90.5 42 GLY B C 1
ATOM 2127 O O . GLY B 1 42 ? -15.797 4.801 4.871 1 90.5 42 GLY B O 1
ATOM 2128 N N . GLN B 1 43 ? -16.594 2.639 5.074 1 87.44 43 GLN B N 1
ATOM 2129 C CA . GLN B 1 43 ? -16.109 2.496 6.445 1 87.44 43 GLN B CA 1
ATOM 2130 C C . GLN B 1 43 ? -14.586 2.584 6.508 1 87.44 43 GLN B C 1
ATOM 2132 O O . GLN B 1 43 ? -14.031 3.1 7.477 1 87.44 43 GLN B O 1
ATOM 2137 N N . GLU B 1 44 ? -13.945 2.139 5.508 1 94.69 44 GLU B N 1
ATOM 2138 C CA . GLU B 1 44 ? -12.484 2.23 5.449 1 94.69 44 GLU B CA 1
ATOM 2139 C C . GLU B 1 44 ? -12.023 3.686 5.434 1 94.69 44 GLU B C 1
ATOM 2141 O O . GLU B 1 44 ? -11.047 4.039 6.094 1 94.69 44 GLU B O 1
ATOM 2146 N N . ALA B 1 45 ? -12.75 4.473 4.656 1 94.81 45 ALA B N 1
ATOM 2147 C CA . ALA B 1 45 ? -12.414 5.895 4.559 1 94.81 45 ALA B CA 1
ATOM 2148 C C . ALA B 1 45 ? -12.648 6.602 5.891 1 94.81 45 ALA B C 1
ATOM 2150 O O . ALA B 1 45 ? -11.828 7.41 6.324 1 94.81 45 ALA B O 1
ATOM 2151 N N . ALA B 1 46 ? -13.742 6.297 6.52 1 91.75 46 ALA B N 1
ATOM 2152 C CA . ALA B 1 46 ? -14.055 6.875 7.824 1 91.75 46 ALA B CA 1
ATOM 2153 C C . ALA B 1 46 ? -12.992 6.504 8.859 1 91.75 46 ALA B C 1
ATOM 2155 O O . ALA B 1 46 ? -12.57 7.344 9.648 1 91.75 46 ALA B O 1
ATOM 2156 N N . PHE B 1 47 ? -12.609 5.273 8.836 1 94.56 47 PHE B N 1
ATOM 2157 C CA . PHE B 1 47 ? -11.594 4.797 9.766 1 94.56 47 PHE B CA 1
ATOM 2158 C C . PHE B 1 47 ? -10.266 5.5 9.516 1 94.56 47 PHE B C 1
ATOM 2160 O O . PHE B 1 47 ? -9.586 5.91 10.453 1 94.56 47 PHE B O 1
ATOM 2167 N N . PHE B 1 48 ? -9.867 5.668 8.297 1 97.62 48 PHE B N 1
ATOM 2168 C CA . PHE B 1 48 ? -8.633 6.355 7.93 1 97.62 48 PHE B CA 1
ATOM 2169 C C . PHE B 1 48 ? -8.641 7.793 8.438 1 97.62 48 PHE B C 1
ATOM 2171 O O . PHE B 1 48 ? -7.648 8.273 8.984 1 97.62 48 PHE B O 1
ATOM 2178 N N . ASN B 1 49 ? -9.734 8.438 8.195 1 93.75 49 ASN B N 1
ATOM 2179 C CA . ASN B 1 49 ? -9.852 9.82 8.648 1 93.75 49 ASN B CA 1
ATOM 2180 C C . ASN B 1 49 ? -9.75 9.93 10.164 1 93.75 49 ASN B C 1
ATOM 2182 O O . ASN B 1 49 ? -9.125 10.852 10.688 1 93.75 49 ASN B O 1
ATOM 2186 N N . ALA B 1 50 ? -10.359 8.984 10.82 1 92.5 50 ALA B N 1
ATOM 2187 C CA . ALA B 1 50 ? -10.25 8.945 12.273 1 92.5 50 ALA B CA 1
ATOM 2188 C C . ALA B 1 50 ? -8.805 8.719 12.711 1 92.5 50 ALA B C 1
ATOM 2190 O O . ALA B 1 50 ? -8.32 9.359 13.648 1 92.5 50 ALA B O 1
ATOM 2191 N N . LEU B 1 51 ? -8.117 7.824 12.07 1 95.38 51 LEU B N 1
ATOM 2192 C CA . LEU B 1 51 ? -6.715 7.543 12.352 1 95.38 51 LEU B CA 1
ATOM 2193 C C . LEU B 1 51 ? -5.859 8.789 12.148 1 95.38 51 LEU B C 1
ATOM 2195 O O . LEU B 1 51 ? -5.012 9.102 12.992 1 95.38 51 LEU B O 1
ATOM 2199 N N . ARG B 1 52 ? -6.113 9.391 11.008 1 94.62 52 ARG B N 1
ATOM 2200 C CA . ARG B 1 52 ? -5.367 10.602 10.688 1 94.62 52 ARG B CA 1
ATOM 2201 C C . ARG B 1 52 ? -5.539 11.664 11.773 1 94.62 52 ARG B C 1
ATOM 2203 O O . ARG B 1 52 ? -4.566 12.305 12.172 1 94.62 52 ARG B O 1
ATOM 2210 N N . THR B 1 53 ? -6.734 11.82 12.18 1 91 53 THR B N 1
ATOM 2211 C CA . THR B 1 53 ? -7.035 12.766 13.242 1 91 53 THR B CA 1
ATOM 2212 C C . THR B 1 53 ? -6.359 12.359 14.547 1 91 53 THR B C 1
ATOM 2214 O O . THR B 1 53 ? -5.828 13.203 15.273 1 91 53 THR B O 1
ATOM 2217 N N . ALA B 1 54 ? -6.309 11.148 14.836 1 90.75 54 ALA B N 1
ATOM 2218 C CA . ALA B 1 54 ? -5.777 10.625 16.094 1 90.75 54 ALA B CA 1
ATOM 2219 C C . ALA B 1 54 ? -4.262 10.805 16.156 1 90.75 54 ALA B C 1
ATOM 2221 O O . ALA B 1 54 ? -3.713 11.133 17.203 1 90.75 54 ALA B O 1
ATOM 2222 N N . VAL B 1 55 ? -3.586 10.625 15.023 1 93.06 55 VAL B N 1
ATOM 2223 C CA . VAL B 1 55 ? -2.129 10.57 15.078 1 93.06 55 VAL B CA 1
ATOM 2224 C C . VAL B 1 55 ? -1.546 11.938 14.734 1 93.06 55 VAL B C 1
ATOM 2226 O O . VAL B 1 55 ? -0.418 12.25 15.117 1 93.06 55 VAL B O 1
ATOM 2229 N N . GLY B 1 56 ? -2.328 12.734 13.914 1 89.31 56 GLY B N 1
ATOM 2230 C CA . GLY B 1 56 ? -1.812 14.023 13.492 1 89.31 56 GLY B CA 1
ATOM 2231 C C . GLY B 1 56 ? -0.469 13.93 12.789 1 89.31 56 GLY B C 1
ATOM 2232 O O . GLY B 1 56 ? -0.308 13.148 11.852 1 89.31 56 GLY B O 1
ATOM 2233 N N . ASP B 1 57 ? 0.514 14.695 13.289 1 88.25 57 ASP B N 1
ATOM 2234 C CA . ASP B 1 57 ? 1.822 14.742 12.641 1 88.25 57 ASP B CA 1
ATOM 2235 C C . ASP B 1 57 ? 2.797 13.773 13.305 1 88.25 57 ASP B C 1
ATOM 2237 O O . ASP B 1 57 ? 3.973 13.719 12.938 1 88.25 57 ASP B O 1
ATOM 2241 N N . HIS B 1 58 ? 2.262 12.945 14.164 1 90.38 58 HIS B N 1
ATOM 2242 C CA . HIS B 1 58 ? 3.139 12.078 14.938 1 90.38 58 HIS B CA 1
ATOM 2243 C C . HIS B 1 58 ? 3.348 10.742 14.227 1 90.38 58 HIS B C 1
ATOM 2245 O O . HIS B 1 58 ? 4.18 9.93 14.648 1 90.38 58 HIS B O 1
ATOM 2251 N N . ALA B 1 59 ? 2.613 10.57 13.156 1 95.56 59 ALA B N 1
ATOM 2252 C CA . ALA B 1 59 ? 2.771 9.336 12.391 1 95.56 59 ALA B CA 1
ATOM 2253 C C . ALA B 1 59 ? 2.307 9.523 10.953 1 95.56 59 ALA B C 1
ATOM 2255 O O . ALA B 1 59 ? 1.602 10.492 10.641 1 95.56 59 ALA B O 1
ATOM 2256 N N . VAL B 1 60 ? 2.777 8.695 10.109 1 96.62 60 VAL B N 1
ATOM 2257 C CA . VAL B 1 60 ? 2.295 8.602 8.734 1 96.62 60 VAL B CA 1
ATOM 2258 C C . VAL B 1 60 ? 1.521 7.305 8.539 1 96.62 60 VAL B C 1
ATOM 2260 O O . VAL B 1 60 ? 1.939 6.25 9.023 1 96.62 60 VAL B O 1
ATOM 2263 N N . ILE B 1 61 ? 0.396 7.418 7.895 1 98.06 61 ILE B N 1
ATOM 2264 C CA . ILE B 1 61 ? -0.455 6.25 7.691 1 98.06 61 ILE B CA 1
ATOM 2265 C C . ILE B 1 61 ? -0.398 5.82 6.227 1 98.06 61 ILE B C 1
ATOM 2267 O O . ILE B 1 61 ? -0.698 6.613 5.328 1 98.06 61 ILE B O 1
ATOM 2271 N N . PHE B 1 62 ? 0.007 4.613 5.961 1 98.69 62 PHE B N 1
ATOM 2272 C CA . PHE B 1 62 ? -0.081 3.996 4.645 1 98.69 62 PHE B CA 1
ATOM 2273 C C . PHE B 1 62 ? -1.16 2.92 4.621 1 98.69 62 PHE B C 1
ATOM 2275 O O . PHE B 1 62 ? -1.307 2.16 5.578 1 98.69 62 PHE B O 1
ATOM 2282 N N . SER B 1 63 ? -1.896 2.865 3.523 1 98.62 63 SER B N 1
ATOM 2283 C CA . SER B 1 63 ? -2.973 1.884 3.443 1 98.62 63 SER B CA 1
ATOM 2284 C C . SER B 1 63 ? -2.775 0.941 2.262 1 98.62 63 SER B C 1
ATOM 2286 O O . SER B 1 63 ? -2.17 1.315 1.256 1 98.62 63 SER B O 1
ATOM 2288 N N . LYS B 1 64 ? -3.295 -0.29 2.453 1 98.44 64 LYS B N 1
ATOM 2289 C CA . LYS B 1 64 ? -3.27 -1.336 1.435 1 98.44 64 LYS B CA 1
ATOM 2290 C C . LYS B 1 64 ? -1.847 -1.602 0.955 1 98.44 64 LYS B C 1
ATOM 2292 O O . LYS B 1 64 ? -1.608 -1.753 -0.245 1 98.44 64 LYS B O 1
ATOM 2297 N N . VA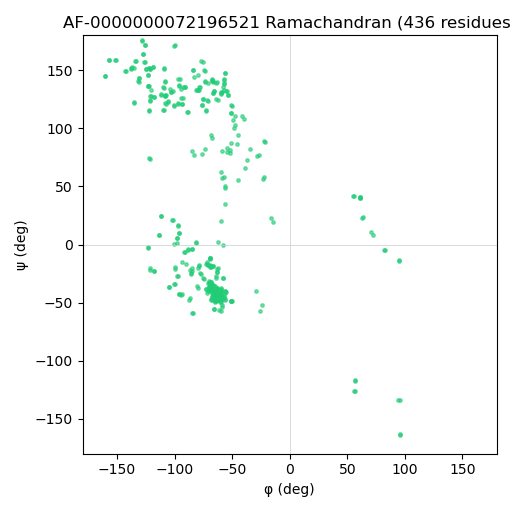L B 1 65 ? -0.968 -1.621 1.907 1 98.75 65 VAL B N 1
ATOM 2298 C CA . VAL B 1 65 ? 0.454 -1.787 1.626 1 98.75 65 VAL B CA 1
ATOM 2299 C C . VAL B 1 65 ? 0.745 -3.242 1.269 1 98.75 65 VAL B C 1
ATOM 2301 O O . VAL B 1 65 ? 0.421 -4.152 2.035 1 98.75 65 VAL B O 1
ATOM 2304 N N . ASN B 1 66 ? 1.335 -3.426 0.137 1 98.25 66 ASN B N 1
ATOM 2305 C CA . ASN B 1 66 ? 1.747 -4.773 -0.236 1 98.25 66 ASN B CA 1
ATOM 2306 C C . ASN B 1 66 ? 2.637 -5.402 0.833 1 98.25 66 ASN B C 1
ATOM 2308 O O . ASN B 1 66 ? 3.602 -4.785 1.286 1 98.25 66 ASN B O 1
ATOM 2312 N N . MET B 1 67 ? 2.352 -6.621 1.232 1 98.25 67 MET B N 1
ATOM 2313 C CA . MET B 1 67 ? 3.059 -7.254 2.34 1 98.25 67 MET B CA 1
ATOM 2314 C C . MET B 1 67 ? 4.535 -7.43 2.014 1 98.25 67 MET B C 1
ATOM 2316 O O . MET B 1 67 ? 5.395 -7.25 2.879 1 98.25 67 MET B O 1
ATOM 2320 N N . SER B 1 68 ? 4.832 -7.746 0.795 1 97.5 68 SER B N 1
ATOM 2321 C CA . SER B 1 68 ? 6.207 -8.055 0.403 1 97.5 68 SER B CA 1
ATOM 2322 C C . SER B 1 68 ? 7.082 -6.805 0.446 1 97.5 68 SER B C 1
ATOM 2324 O O . SER B 1 68 ? 8.312 -6.902 0.374 1 97.5 68 SER B O 1
ATOM 2326 N N . SER B 1 69 ? 6.441 -5.66 0.578 1 97.31 69 SER B N 1
ATOM 2327 C CA . SER B 1 69 ? 7.211 -4.426 0.696 1 97.31 69 SER B CA 1
ATOM 2328 C C . SER B 1 69 ? 7.75 -4.246 2.111 1 97.31 69 SER B C 1
ATOM 2330 O O . SER B 1 69 ? 8.695 -3.49 2.326 1 97.31 69 SER B O 1
ATOM 2332 N N . LEU B 1 70 ? 7.172 -4.961 3.066 1 97.94 70 LEU B N 1
ATOM 2333 C CA . LEU B 1 70 ? 7.523 -4.719 4.461 1 97.94 70 LEU B CA 1
ATOM 2334 C C . LEU B 1 70 ? 8.148 -5.961 5.086 1 97.94 70 LEU B C 1
ATOM 2336 O O . LEU B 1 70 ? 8.828 -5.871 6.113 1 97.94 70 LEU B O 1
ATOM 2340 N N . VAL B 1 71 ? 7.852 -7.125 4.508 1 98.06 71 VAL B N 1
ATOM 2341 C CA . VAL B 1 71 ? 8.344 -8.352 5.121 1 98.06 71 VAL B CA 1
ATOM 2342 C C . VAL B 1 71 ? 8.945 -9.258 4.051 1 98.06 71 VAL B C 1
ATOM 2344 O O . VAL B 1 71 ? 8.641 -9.117 2.863 1 98.06 71 VAL B O 1
ATOM 2347 N N . ALA B 1 72 ? 9.789 -10.133 4.496 1 97.88 72 ALA B N 1
ATOM 2348 C CA . ALA B 1 72 ? 10.453 -11.109 3.639 1 97.88 72 ALA B CA 1
ATOM 2349 C C . ALA B 1 72 ? 10.602 -12.453 4.355 1 97.88 72 ALA B C 1
ATOM 2351 O O . ALA B 1 72 ? 10.672 -12.5 5.586 1 97.88 72 ALA B O 1
ATOM 2352 N N . PRO B 1 73 ? 10.57 -13.531 3.549 1 97.19 73 PRO B N 1
ATOM 2353 C CA . PRO B 1 73 ? 10.812 -14.836 4.18 1 97.19 73 PRO B CA 1
ATOM 2354 C C . PRO B 1 73 ? 12.148 -14.891 4.914 1 97.19 73 PRO B C 1
ATOM 2356 O O . PRO B 1 73 ? 13.141 -14.328 4.445 1 97.19 73 PRO B O 1
ATOM 2359 N N . LYS B 1 74 ? 12.102 -15.555 6.023 1 95.75 74 LYS B N 1
ATOM 2360 C CA . LYS B 1 74 ? 13.281 -15.648 6.883 1 95.75 74 LYS B CA 1
ATOM 2361 C C . LYS B 1 74 ? 13.891 -17.047 6.828 1 95.75 74 LYS B C 1
ATOM 2363 O O . LYS B 1 74 ? 13.18 -18.047 6.992 1 95.75 74 LYS B O 1
ATOM 2368 N N . ASP B 1 75 ? 15.148 -17.109 6.578 1 92.38 75 ASP B N 1
ATOM 2369 C CA . ASP B 1 75 ? 15.984 -18.297 6.766 1 92.38 75 ASP B CA 1
ATOM 2370 C C . ASP B 1 75 ? 15.5 -19.453 5.891 1 92.38 75 ASP B C 1
ATOM 2372 O O . ASP B 1 75 ? 15.375 -20.594 6.363 1 92.38 75 ASP B O 1
ATOM 2376 N N . ILE B 1 76 ? 15.133 -19.156 4.73 1 92.38 76 ILE B N 1
ATOM 2377 C CA . ILE B 1 76 ? 14.766 -20.188 3.775 1 92.38 76 ILE B CA 1
ATOM 2378 C C . ILE B 1 76 ? 15.875 -20.359 2.74 1 92.38 76 ILE B C 1
ATOM 2380 O O . ILE B 1 76 ? 16.203 -19.422 2.02 1 92.38 76 ILE B O 1
ATOM 2384 N N . LYS B 1 77 ? 16.406 -21.547 2.602 1 90.06 77 LYS B N 1
ATOM 2385 C CA . LYS B 1 77 ? 17.531 -21.812 1.705 1 90.06 77 LYS B CA 1
ATOM 2386 C C . LYS B 1 77 ? 17.047 -22.422 0.386 1 90.06 77 LYS B C 1
ATOM 2388 O O . LYS B 1 77 ? 17.578 -22.078 -0.679 1 90.06 77 LYS B O 1
ATOM 2393 N N . ASN B 1 78 ? 16.062 -23.172 0.43 1 91.88 78 ASN B N 1
ATOM 2394 C CA . ASN B 1 78 ? 15.516 -23.812 -0.758 1 91.88 78 ASN B CA 1
ATOM 2395 C C . ASN B 1 78 ? 14.797 -22.812 -1.655 1 91.88 78 ASN B C 1
ATOM 2397 O O . ASN B 1 78 ? 13.875 -22.125 -1.215 1 91.88 78 ASN B O 1
ATOM 2401 N N . LYS B 1 79 ? 15.211 -22.75 -2.889 1 90 79 LYS B N 1
ATOM 2402 C CA . LYS B 1 79 ? 14.695 -21.75 -3.828 1 90 79 LYS B CA 1
ATOM 2403 C C . LYS B 1 79 ? 13.195 -21.922 -4.047 1 90 79 LYS B C 1
ATOM 2405 O O . LYS B 1 79 ? 12.461 -20.938 -4.168 1 90 79 LYS B O 1
ATOM 2410 N N . ARG B 1 80 ? 12.805 -23.141 -4.16 1 88.75 80 ARG B N 1
ATOM 2411 C CA . ARG B 1 80 ? 11.391 -23.406 -4.367 1 88.75 80 ARG B CA 1
ATOM 2412 C C . ARG B 1 80 ? 10.562 -22.938 -3.182 1 88.75 80 ARG B C 1
ATOM 2414 O O . ARG B 1 80 ? 9.531 -22.266 -3.361 1 88.75 80 ARG B O 1
ATOM 2421 N N . GLN B 1 81 ? 11.039 -23.281 -2 1 90.56 81 GLN B N 1
ATOM 2422 C CA . GLN B 1 81 ? 10.344 -22.859 -0.786 1 90.56 81 GLN B CA 1
ATOM 2423 C C . GLN B 1 81 ? 10.344 -21.344 -0.648 1 90.56 81 GLN B C 1
ATOM 2425 O O . GLN B 1 81 ? 9.359 -20.75 -0.197 1 90.56 81 GLN B O 1
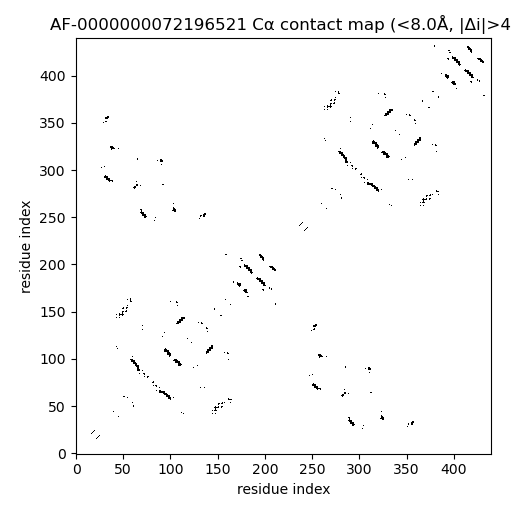ATOM 2430 N N . LEU B 1 82 ? 11.445 -20.781 -0.994 1 93.44 82 LEU B N 1
ATOM 2431 C CA . LEU B 1 82 ? 11.555 -19.312 -0.96 1 93.44 82 LEU B CA 1
ATOM 2432 C C . LEU B 1 82 ? 10.523 -18.672 -1.886 1 93.44 82 LEU B C 1
ATOM 2434 O O . LEU B 1 82 ? 9.875 -17.688 -1.514 1 93.44 82 LEU B O 1
ATOM 2438 N N . PHE B 1 83 ? 10.391 -19.234 -3.018 1 91 83 PHE B N 1
ATOM 2439 C CA . PHE B 1 83 ? 9.438 -18.719 -3.994 1 91 83 PHE B CA 1
ATOM 2440 C C . PHE B 1 83 ? 8.008 -18.828 -3.469 1 91 83 PHE B C 1
ATOM 2442 O O . PHE B 1 83 ? 7.223 -17.891 -3.578 1 91 83 PHE B O 1
ATOM 2449 N N . VAL B 1 84 ? 7.723 -19.922 -2.906 1 90.69 84 VAL B N 1
ATOM 2450 C CA . VAL B 1 84 ? 6.383 -20.156 -2.385 1 90.69 84 VAL B CA 1
ATOM 2451 C C . VAL B 1 84 ? 6.094 -19.203 -1.24 1 90.69 84 VAL B C 1
ATOM 2453 O O . VAL B 1 84 ? 5.035 -18.562 -1.207 1 90.69 84 VAL B O 1
ATOM 2456 N N . ALA B 1 85 ? 7.008 -19.062 -0.303 1 94.75 85 ALA B N 1
ATOM 2457 C CA . ALA B 1 85 ? 6.855 -18.172 0.839 1 94.75 85 ALA B CA 1
ATOM 2458 C C . ALA B 1 85 ? 6.703 -16.719 0.384 1 94.75 85 ALA B C 1
ATOM 2460 O O . ALA B 1 85 ? 5.887 -15.977 0.93 1 94.75 85 ALA B O 1
ATOM 2461 N N . SER B 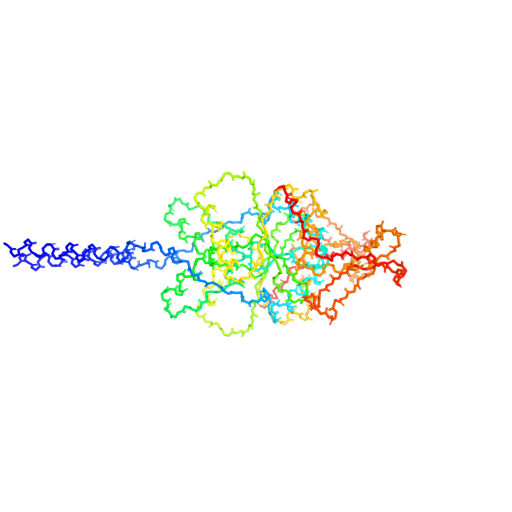1 86 ? 7.43 -16.359 -0.599 1 94.94 86 SER B N 1
ATOM 2462 C CA . SER B 1 86 ? 7.383 -15.008 -1.131 1 94.94 86 SER B CA 1
ATOM 2463 C C . SER B 1 86 ? 6.062 -14.742 -1.844 1 94.94 86 SER B C 1
ATOM 2465 O O . SER B 1 86 ? 5.5 -13.648 -1.734 1 94.94 86 SER B O 1
ATOM 2467 N N . ASN B 1 87 ? 5.645 -15.703 -2.514 1 91.94 87 ASN B N 1
ATOM 2468 C CA . ASN B 1 87 ? 4.395 -15.562 -3.258 1 91.94 87 ASN B CA 1
ATOM 2469 C C . ASN B 1 87 ? 3.203 -15.383 -2.322 1 91.94 87 ASN B C 1
ATOM 2471 O O . ASN B 1 87 ? 2.262 -14.656 -2.641 1 91.94 87 ASN B O 1
ATOM 2475 N N . ARG B 1 88 ? 3.244 -15.984 -1.307 1 92.06 88 ARG B N 1
ATOM 2476 C CA . ARG B 1 88 ? 2.156 -15.914 -0.337 1 92.06 88 ARG B CA 1
ATOM 2477 C C . ARG B 1 88 ? 1.969 -14.484 0.17 1 92.06 88 ARG B C 1
ATOM 2479 O O . ARG B 1 88 ? 0.841 -13.992 0.258 1 92.06 88 ARG B O 1
ATOM 2486 N N . ILE B 1 89 ? 3.025 -13.836 0.427 1 95.81 89 ILE B N 1
ATOM 2487 C CA . ILE B 1 89 ? 2.924 -12.492 0.996 1 95.81 89 ILE B CA 1
ATOM 2488 C C . ILE B 1 89 ? 2.77 -11.469 -0.125 1 95.81 89 ILE B C 1
ATOM 2490 O O . ILE B 1 89 ? 2.154 -10.422 0.069 1 95.81 89 ILE B O 1
ATOM 2494 N N . SER B 1 90 ? 3.24 -11.797 -1.295 1 95.25 90 SER B N 1
ATOM 2495 C CA . SER B 1 90 ? 3.158 -10.852 -2.406 1 95.25 90 SER B CA 1
ATOM 2496 C C . SER B 1 90 ? 1.716 -10.656 -2.857 1 95.25 90 SER B C 1
ATOM 2498 O O . SER B 1 90 ? 1.387 -9.633 -3.467 1 95.25 90 SER B O 1
ATOM 2500 N N . ARG B 1 91 ? 0.86 -11.555 -2.508 1 94.25 91 ARG B N 1
ATOM 2501 C CA . ARG B 1 91 ? -0.525 -11.508 -2.963 1 94.25 91 ARG B CA 1
ATOM 2502 C C . ARG B 1 91 ? -1.429 -10.891 -1.899 1 94.25 91 ARG B C 1
ATOM 2504 O O . ARG B 1 91 ? -2.654 -10.93 -2.021 1 94.25 91 ARG B O 1
ATOM 2511 N N . SER B 1 92 ? -0.88 -10.445 -0.903 1 95.88 92 SER B N 1
ATOM 2512 C CA . SER B 1 92 ? -1.659 -9.883 0.195 1 95.88 92 SER B CA 1
ATOM 2513 C C . SER B 1 92 ? -1.155 -8.492 0.572 1 95.88 92 SER B C 1
ATOM 2515 O O . SER B 1 92 ? -0.278 -7.941 -0.096 1 95.88 92 SER B O 1
ATOM 2517 N N . TYR B 1 93 ? -1.834 -7.855 1.486 1 97.81 93 TYR B N 1
ATOM 2518 C CA . TYR B 1 93 ? -1.514 -6.484 1.863 1 97.81 93 TYR B CA 1
ATOM 2519 C C . TYR B 1 93 ? -1.903 -6.211 3.311 1 97.81 93 TYR B C 1
ATOM 2521 O O . TYR B 1 93 ? -2.672 -6.969 3.906 1 97.81 93 TYR B O 1
ATOM 2529 N N . PHE B 1 94 ? -1.303 -5.207 3.879 1 97.75 94 PHE B N 1
ATOM 2530 C CA . PHE B 1 94 ? -1.698 -4.66 5.168 1 97.75 94 PHE B CA 1
ATOM 2531 C C . PHE B 1 94 ? -2.721 -3.543 4.992 1 97.75 94 PHE B C 1
ATOM 2533 O O . PHE B 1 94 ? -2.539 -2.652 4.16 1 97.75 94 PHE B O 1
ATOM 2540 N N . ASP B 1 95 ? -3.781 -3.531 5.809 1 96.56 95 ASP B N 1
ATOM 2541 C CA . ASP B 1 95 ? -4.816 -2.51 5.68 1 96.56 95 ASP B CA 1
ATOM 2542 C C . ASP B 1 95 ? -4.266 -1.127 6.023 1 96.56 95 ASP B C 1
ATOM 2544 O O . ASP B 1 95 ? -4.336 -0.207 5.203 1 96.56 95 ASP B O 1
ATOM 2548 N N . TYR B 1 96 ? -3.701 -0.988 7.207 1 98.12 96 TYR B N 1
ATOM 2549 C CA . TYR B 1 96 ? -3.119 0.269 7.664 1 98.12 96 TYR B CA 1
ATOM 2550 C C . TYR B 1 96 ? -1.764 0.034 8.32 1 98.12 96 TYR B C 1
ATOM 2552 O O . TYR B 1 96 ? -1.651 -0.75 9.266 1 98.12 96 TYR B O 1
ATOM 2560 N N . VAL B 1 97 ? -0.771 0.652 7.809 1 98.56 97 VAL B N 1
ATOM 2561 C CA . VAL B 1 97 ? 0.565 0.633 8.398 1 98.56 97 VAL B CA 1
ATOM 2562 C C . VAL B 1 97 ? 0.893 2.004 8.984 1 98.56 97 VAL B C 1
ATOM 2564 O O . VAL B 1 97 ? 0.948 3 8.258 1 98.56 97 VAL B O 1
ATOM 2567 N N . ILE B 1 98 ? 1.068 2.059 10.273 1 97.62 98 ILE B N 1
ATOM 2568 C CA . ILE B 1 98 ? 1.419 3.295 10.961 1 97.62 98 ILE B CA 1
ATOM 2569 C C . ILE B 1 98 ? 2.936 3.389 11.109 1 97.62 98 ILE B C 1
ATOM 2571 O O . ILE B 1 98 ? 3.559 2.523 11.734 1 97.62 98 ILE B O 1
ATOM 2575 N N . CYS B 1 99 ? 3.457 4.438 10.555 1 97.5 99 CYS B N 1
ATOM 2576 C CA . CYS B 1 99 ? 4.91 4.551 10.523 1 97.5 99 CYS B CA 1
ATOM 2577 C C . CYS B 1 99 ? 5.375 5.785 11.281 1 97.5 99 CYS B C 1
ATOM 2579 O O . CYS B 1 99 ? 4.652 6.781 11.367 1 97.5 99 CYS B O 1
ATOM 2581 N N . ASP B 1 100 ? 6.617 5.648 11.773 1 92.81 100 ASP B N 1
ATOM 2582 C CA . ASP B 1 100 ? 7.297 6.836 12.281 1 92.81 100 ASP B CA 1
ATOM 2583 C C . ASP B 1 100 ? 7.453 7.891 11.188 1 92.81 100 ASP B C 1
ATOM 2585 O O . ASP B 1 100 ? 7.867 7.574 10.07 1 92.81 100 ASP B O 1
ATOM 2589 N N . PRO B 1 101 ? 7.062 9.133 11.484 1 92.06 101 PRO B N 1
ATOM 2590 C CA . PRO B 1 101 ? 7.043 10.141 10.422 1 92.06 101 PRO B CA 1
ATOM 2591 C C . PRO B 1 101 ? 8.445 10.523 9.945 1 92.06 101 PRO B C 1
ATOM 2593 O O . PRO B 1 101 ? 8.602 11.07 8.852 1 92.06 101 PRO B O 1
ATOM 2596 N N . ARG B 1 102 ? 9.453 10.258 10.711 1 89.62 102 ARG B N 1
ATOM 2597 C CA . ARG B 1 102 ? 10.82 10.641 10.359 1 89.62 102 ARG B CA 1
ATOM 2598 C C . ARG B 1 102 ? 11.555 9.484 9.688 1 89.62 102 ARG B C 1
ATOM 2600 O O . ARG B 1 102 ? 12.18 9.672 8.641 1 89.62 102 ARG B O 1
ATOM 2607 N N . THR B 1 103 ? 11.383 8.32 10.219 1 91.44 103 THR B N 1
ATOM 2608 C CA . THR B 1 103 ? 12.164 7.184 9.75 1 91.44 103 THR B CA 1
ATOM 2609 C C . THR B 1 103 ? 11.352 6.336 8.773 1 91.44 103 THR B C 1
ATOM 2611 O O . THR B 1 103 ? 11.914 5.508 8.047 1 91.44 103 THR B O 1
ATOM 2614 N N . LEU B 1 104 ? 10.062 6.43 8.789 1 96.38 104 LEU B N 1
ATOM 2615 C CA . LEU B 1 104 ? 9.102 5.676 7.988 1 96.38 104 LEU B CA 1
ATOM 2616 C C . LEU B 1 104 ? 9.164 4.188 8.32 1 96.38 104 LEU B C 1
ATOM 2618 O O . LEU B 1 104 ? 8.789 3.346 7.5 1 96.38 104 LEU B O 1
ATOM 2622 N N . GLU B 1 105 ? 9.656 3.908 9.539 1 95.62 105 GLU B N 1
ATOM 2623 C CA . GLU B 1 105 ? 9.617 2.547 10.07 1 95.62 105 GLU B CA 1
ATOM 2624 C C . GLU B 1 105 ? 8.219 2.195 10.586 1 95.62 105 GLU B C 1
ATOM 2626 O O . GLU B 1 105 ? 7.574 3.012 11.242 1 95.62 105 GLU B O 1
ATOM 2631 N N . PRO B 1 106 ? 7.797 0.992 10.219 1 97.56 106 PRO B N 1
ATOM 2632 C CA . PRO B 1 106 ? 6.488 0.594 10.742 1 97.56 106 PRO B CA 1
ATOM 2633 C C . PRO B 1 106 ? 6.48 0.431 12.258 1 97.56 106 PRO B C 1
ATOM 2635 O O . PRO B 1 106 ? 7.379 -0.204 12.82 1 97.56 106 PRO B O 1
ATOM 2638 N N . ARG B 1 107 ? 5.504 1.012 12.891 1 96.06 107 ARG B N 1
ATOM 2639 C CA . ARG B 1 107 ? 5.383 0.938 14.344 1 96.06 107 ARG B CA 1
ATOM 2640 C C . ARG B 1 107 ? 4.27 -0.026 14.75 1 96.06 107 ARG B C 1
ATOM 2642 O O . ARG B 1 107 ? 4.398 -0.745 15.742 1 96.06 107 ARG B O 1
ATOM 2649 N N . VAL B 1 108 ? 3.227 -0.021 13.961 1 95.19 108 VAL B N 1
ATOM 2650 C CA . VAL B 1 108 ? 2.115 -0.921 14.25 1 95.19 108 VAL B CA 1
ATOM 2651 C C . VAL B 1 108 ? 1.258 -1.103 13 1 95.19 108 VAL B C 1
ATOM 2653 O O . VAL B 1 108 ? 1.139 -0.186 12.18 1 95.19 108 VAL B O 1
ATOM 2656 N N . ILE B 1 109 ? 0.713 -2.295 12.82 1 97.06 109 ILE B N 1
ATOM 2657 C CA . ILE B 1 109 ? -0.232 -2.623 11.758 1 97.06 109 ILE B CA 1
ATOM 2658 C C . ILE B 1 109 ? -1.646 -2.693 12.328 1 97.06 109 ILE B C 1
ATOM 2660 O O . ILE B 1 109 ? -1.867 -3.295 13.383 1 97.06 109 ILE B O 1
ATOM 2664 N N . LEU B 1 110 ? -2.545 -2.025 11.641 1 95.88 110 LEU B N 1
ATOM 2665 C CA . LEU B 1 110 ? -3.947 -2.105 12.039 1 95.88 110 LEU B CA 1
ATOM 2666 C C . LEU B 1 110 ? -4.77 -2.85 10.992 1 95.88 110 LEU B C 1
ATOM 2668 O O . LEU B 1 110 ? -4.633 -2.596 9.797 1 95.88 110 LEU B O 1
ATOM 2672 N N . GLU B 1 111 ? -5.52 -3.816 11.414 1 93.25 111 GLU B N 1
ATOM 2673 C CA . GLU B 1 111 ? -6.473 -4.531 10.57 1 93.25 111 GLU B CA 1
ATOM 2674 C C . GLU B 1 111 ? -7.91 -4.164 10.93 1 93.25 111 GLU B C 1
ATOM 2676 O O . GLU B 1 111 ? -8.281 -4.168 12.102 1 93.25 111 GLU B O 1
ATOM 2681 N N . LEU B 1 112 ? -8.656 -3.779 9.906 1 90.56 112 LEU B N 1
ATOM 2682 C CA . LEU B 1 112 ? -10.031 -3.365 10.125 1 90.56 112 LEU B CA 1
ATOM 2683 C C . LEU B 1 112 ? -11 -4.512 9.844 1 90.56 112 LEU B C 1
ATOM 2685 O O . LEU B 1 112 ? -11.016 -5.059 8.734 1 90.56 112 LEU B O 1
ATOM 2689 N N . ASP B 1 113 ? -11.75 -4.871 10.789 1 82.56 113 ASP B N 1
ATOM 2690 C CA . ASP B 1 113 ? -12.828 -5.836 10.633 1 82.56 113 ASP B CA 1
ATOM 2691 C C . ASP B 1 113 ? -14.133 -5.145 10.234 1 82.56 113 ASP B C 1
ATOM 2693 O O . ASP B 1 113 ? -14.68 -4.344 10.992 1 82.56 113 ASP B O 1
ATOM 2697 N N . ASP B 1 114 ? -14.602 -5.41 9.047 1 75.5 114 ASP B N 1
ATOM 2698 C CA . ASP B 1 114 ? -15.789 -4.738 8.531 1 75.5 114 ASP B CA 1
ATOM 2699 C C . ASP B 1 114 ? -17.062 -5.391 9.062 1 75.5 114 ASP B C 1
ATOM 2701 O O . ASP B 1 114 ? -18.172 -4.992 8.695 1 75.5 114 ASP B O 1
ATOM 2705 N N . GLY B 1 115 ? -16.938 -6.363 9.883 1 72.31 115 GLY B N 1
ATOM 2706 C CA . GLY B 1 115 ? -18.078 -6.988 10.531 1 72.31 115 GLY B CA 1
ATOM 2707 C C . GLY B 1 115 ? -18.766 -8.023 9.656 1 72.31 115 GLY B C 1
ATOM 2708 O O . GLY B 1 115 ? -19.734 -8.664 10.078 1 72.31 115 GLY B O 1
ATOM 2709 N N . LYS B 1 116 ? -18.328 -8.141 8.453 1 77.19 116 LYS B N 1
ATOM 2710 C CA . LYS B 1 116 ? -18.922 -9.125 7.559 1 77.19 116 LYS B CA 1
ATOM 2711 C C . LYS B 1 116 ? -18.5 -10.539 7.938 1 77.19 116 LYS B C 1
ATOM 2713 O O . LYS B 1 116 ? -17.438 -10.742 8.531 1 77.19 116 LYS B O 1
ATOM 2718 N N . PRO B 1 117 ? -19.406 -11.43 7.664 1 77.31 117 PRO B N 1
ATOM 2719 C CA . PRO B 1 117 ? -19.062 -12.82 7.98 1 77.31 117 PRO B CA 1
ATOM 2720 C C . PRO B 1 117 ? -17.781 -13.281 7.309 1 77.31 117 PRO B C 1
ATOM 2722 O O . PRO B 1 117 ? -17.453 -12.836 6.207 1 77.31 117 PRO B O 1
ATOM 2725 N N . LEU B 1 118 ? -17.156 -14.148 8.062 1 75.44 118 LEU B N 1
ATOM 2726 C CA . LEU B 1 118 ? -15.898 -14.68 7.562 1 75.44 118 LEU B CA 1
ATOM 2727 C C . LEU B 1 118 ? -16.141 -15.719 6.469 1 75.44 118 LEU B C 1
ATOM 2729 O O . LEU B 1 118 ? -16.953 -16.625 6.641 1 75.44 118 LEU B O 1
ATOM 2733 N N . ASN B 1 119 ? -15.633 -15.445 5.324 1 79.31 119 ASN B N 1
ATOM 2734 C CA . ASN B 1 119 ? -15.578 -16.484 4.309 1 79.31 119 ASN B CA 1
ATOM 2735 C C . ASN B 1 119 ? -14.195 -17.125 4.23 1 79.31 119 ASN B C 1
ATOM 2737 O O . ASN B 1 119 ? -13.281 -16.719 4.957 1 79.31 119 ASN B O 1
ATOM 2741 N N . LYS B 1 120 ? -14.102 -18.141 3.496 1 79.56 120 LYS B N 1
ATOM 2742 C CA . LYS B 1 120 ? -12.859 -18.906 3.445 1 79.56 120 LYS B CA 1
ATOM 2743 C C . LYS B 1 120 ? -11.688 -18.016 3.055 1 79.56 120 LYS B C 1
ATOM 2745 O O . LYS B 1 120 ? -10.602 -18.125 3.635 1 79.56 120 LYS B O 1
ATOM 2750 N N . GLY B 1 121 ? -11.891 -17.203 2.168 1 80.88 121 GLY B N 1
ATOM 2751 C CA . GLY B 1 121 ? -10.828 -16.312 1.716 1 80.88 121 GLY B CA 1
ATOM 2752 C C . GLY B 1 121 ? -10.391 -15.32 2.777 1 80.88 121 GLY B C 1
ATOM 2753 O O . GLY B 1 121 ? -9.195 -15.148 3.016 1 80.88 121 GLY B O 1
ATOM 2754 N N . LYS B 1 122 ? -11.367 -14.742 3.346 1 81.88 122 LYS B N 1
ATOM 2755 C CA . LYS B 1 122 ? -11.07 -13.773 4.402 1 81.88 122 LYS B CA 1
ATOM 2756 C C . LYS B 1 122 ? -10.367 -14.445 5.578 1 81.88 122 LYS B C 1
ATOM 2758 O O . LYS B 1 122 ? -9.445 -13.875 6.164 1 81.88 122 LYS B O 1
ATOM 2763 N N . ALA B 1 123 ? -10.797 -15.609 5.898 1 81.81 123 ALA B N 1
ATOM 2764 C CA . ALA B 1 123 ? -10.195 -16.359 7 1 81.81 123 ALA B CA 1
ATOM 2765 C C . ALA B 1 123 ? -8.734 -16.672 6.707 1 81.81 123 ALA B C 1
ATOM 2767 O O . ALA B 1 123 ? -7.871 -16.547 7.586 1 81.81 123 ALA B O 1
ATOM 2768 N N . ALA B 1 124 ? -8.445 -17.141 5.547 1 85.94 124 ALA B N 1
ATOM 2769 C CA . ALA B 1 124 ? -7.082 -17.469 5.148 1 85.94 124 ALA B CA 1
ATOM 2770 C C . ALA B 1 124 ? -6.184 -16.234 5.219 1 85.94 124 ALA B C 1
ATOM 2772 O O . ALA B 1 124 ? -5.035 -16.312 5.664 1 85.94 124 ALA B O 1
ATOM 2773 N N . ARG B 1 125 ? -6.707 -15.133 4.797 1 88.94 125 ARG B N 1
ATOM 2774 C CA . ARG B 1 125 ? -5.938 -13.891 4.832 1 88.94 125 ARG B CA 1
ATOM 2775 C C . ARG B 1 125 ? -5.648 -13.469 6.266 1 88.94 125 ARG B C 1
ATOM 2777 O O . ARG B 1 125 ? -4.543 -13.016 6.574 1 88.94 125 ARG B O 1
ATOM 2784 N N . GLN B 1 126 ? -6.633 -13.602 7.117 1 86.25 126 GLN B N 1
ATOM 2785 C CA . GLN B 1 126 ? -6.449 -13.227 8.516 1 86.25 126 GLN B CA 1
ATOM 2786 C C . GLN B 1 126 ? -5.395 -14.102 9.188 1 86.25 126 GLN B C 1
ATOM 2788 O O . GLN B 1 126 ? -4.566 -13.602 9.953 1 86.25 126 GLN B O 1
ATOM 2793 N N . LYS B 1 127 ? -5.48 -15.344 8.875 1 87.81 127 LYS B N 1
ATOM 2794 C CA . LYS B 1 127 ? -4.488 -16.266 9.414 1 87.81 127 LYS B CA 1
ATOM 2795 C C . LYS B 1 127 ? -3.082 -15.898 8.953 1 87.81 127 LYS B C 1
ATOM 2797 O O . LYS B 1 127 ? -2.139 -15.906 9.742 1 87.81 127 LYS B O 1
ATOM 2802 N N . LEU B 1 128 ? -2.984 -15.633 7.734 1 93.19 128 LEU B N 1
ATOM 2803 C CA . LEU B 1 128 ? -1.701 -15.211 7.18 1 93.19 128 LEU B CA 1
ATOM 2804 C C . LEU B 1 128 ? -1.202 -13.945 7.867 1 93.19 128 LEU B C 1
ATOM 2806 O O . LEU B 1 128 ? -0.033 -13.859 8.25 1 93.19 128 LEU B O 1
ATOM 2810 N N . LEU B 1 129 ? -2.068 -12.977 8.008 1 93.38 129 LEU B N 1
ATOM 2811 C CA . LEU B 1 129 ? -1.748 -11.695 8.625 1 93.38 129 LEU B CA 1
ATOM 2812 C C . LEU B 1 129 ? -1.192 -11.891 10.031 1 93.38 129 LEU B C 1
ATOM 2814 O O . LEU B 1 129 ? -0.143 -11.344 10.367 1 93.38 129 LEU B O 1
ATOM 2818 N N . ILE B 1 130 ? -1.827 -12.68 10.789 1 90.06 130 ILE B N 1
ATOM 2819 C CA . ILE B 1 130 ? -1.426 -12.938 12.164 1 90.06 130 ILE B CA 1
ATOM 2820 C C . ILE B 1 130 ? -0.068 -13.641 12.188 1 90.06 130 ILE B C 1
ATOM 2822 O O . ILE B 1 130 ? 0.828 -13.242 12.938 1 90.06 130 ILE B O 1
ATOM 2826 N N . HIS B 1 131 ? 0.054 -14.594 11.406 1 92.56 131 HIS B N 1
ATOM 2827 C CA . HIS B 1 131 ? 1.283 -15.375 11.359 1 92.56 131 HIS B CA 1
ATOM 2828 C C . HIS B 1 131 ? 2.469 -14.516 10.938 1 92.56 131 HIS B C 1
ATOM 2830 O O . HIS B 1 131 ? 3.525 -14.547 11.57 1 92.56 131 HIS B O 1
ATOM 2836 N N . VAL B 1 132 ? 2.307 -13.734 9.883 1 96 132 VAL B N 1
ATOM 2837 C CA . VAL B 1 132 ? 3.361 -12.883 9.344 1 96 132 VAL B CA 1
ATOM 2838 C C . VAL B 1 132 ? 3.777 -11.844 10.383 1 96 132 VAL B C 1
ATOM 2840 O O . VAL B 1 132 ? 4.969 -11.648 10.633 1 96 132 VAL B O 1
ATOM 2843 N N . CYS B 1 133 ? 2.828 -11.203 10.984 1 95 133 CYS B N 1
ATOM 2844 C CA . CYS B 1 133 ? 3.135 -10.172 11.969 1 95 133 CYS B CA 1
ATOM 2845 C C . CYS B 1 133 ? 3.826 -10.773 13.188 1 95 133 CYS B C 1
ATOM 2847 O O . CYS B 1 133 ? 4.785 -10.195 13.711 1 95 133 CYS B O 1
ATOM 2849 N N . LYS B 1 134 ? 3.328 -11.891 13.617 1 92.31 134 LYS B N 1
ATOM 2850 C CA . LYS B 1 134 ? 3.926 -12.562 14.766 1 92.31 134 LYS B CA 1
ATOM 2851 C C . LYS B 1 134 ? 5.383 -12.922 14.492 1 92.31 134 LYS B C 1
ATOM 2853 O O . LYS B 1 134 ? 6.266 -12.602 15.297 1 92.31 134 LYS B O 1
ATOM 2858 N N . THR B 1 135 ? 5.645 -13.523 13.398 1 94.75 135 THR B N 1
ATOM 2859 C CA . THR B 1 135 ? 6.984 -14.023 13.102 1 94.75 135 THR B CA 1
ATOM 2860 C C . THR B 1 135 ? 7.922 -12.875 12.742 1 94.75 135 THR B C 1
ATOM 2862 O O . THR B 1 135 ? 9.125 -12.945 12.984 1 94.75 135 THR B O 1
ATOM 2865 N N . ALA B 1 136 ? 7.43 -11.812 12.18 1 96.19 136 ALA B N 1
ATOM 2866 C CA . ALA B 1 136 ? 8.242 -10.656 11.805 1 96.19 136 ALA B CA 1
ATOM 2867 C C . ALA B 1 136 ? 8.359 -9.664 12.961 1 96.19 136 ALA B C 1
ATOM 2869 O O . ALA B 1 136 ? 9.008 -8.633 12.836 1 96.19 136 ALA B O 1
ATOM 2870 N N . ASN B 1 137 ? 7.672 -9.93 14.047 1 94.38 137 ASN B N 1
ATOM 2871 C CA . ASN B 1 137 ? 7.66 -9.078 15.234 1 94.38 137 ASN B CA 1
ATOM 2872 C C . ASN B 1 137 ? 7.113 -7.691 14.922 1 94.38 137 ASN B C 1
ATOM 2874 O O . ASN B 1 137 ? 7.719 -6.684 15.297 1 94.38 137 ASN B O 1
ATOM 2878 N N . LEU B 1 138 ? 6.09 -7.688 14.125 1 94.88 138 LEU B N 1
ATOM 2879 C CA . LEU B 1 138 ? 5.336 -6.465 13.859 1 94.88 138 LEU B CA 1
ATOM 2880 C C . LEU B 1 138 ? 4.059 -6.422 14.688 1 94.88 138 LEU B C 1
ATOM 2882 O O . LEU B 1 138 ? 3.215 -7.316 14.586 1 94.88 138 LEU B O 1
ATOM 2886 N N . PRO B 1 139 ? 3.955 -5.395 15.523 1 94.38 139 PRO B N 1
ATOM 2887 C CA . PRO B 1 139 ? 2.717 -5.305 16.297 1 94.38 139 PRO B CA 1
ATOM 2888 C C . PRO B 1 139 ? 1.474 -5.203 15.422 1 94.38 139 PRO B C 1
ATOM 2890 O O . PRO B 1 139 ? 1.468 -4.461 14.438 1 94.38 139 PRO B O 1
ATOM 2893 N N . LEU B 1 140 ? 0.474 -6.039 15.734 1 94.06 140 LEU B N 1
ATOM 2894 C CA . LEU B 1 140 ? -0.792 -6.082 15.016 1 94.06 140 LEU B CA 1
ATOM 2895 C C . LEU B 1 140 ? -1.962 -5.793 15.953 1 94.06 140 LEU B C 1
ATOM 2897 O O . LEU B 1 140 ? -2.066 -6.395 17.016 1 94.06 140 LEU B O 1
ATOM 2901 N N . ILE B 1 141 ? -2.775 -4.855 15.562 1 91.5 141 ILE B N 1
ATOM 2902 C CA . ILE B 1 141 ? -3.963 -4.539 16.344 1 91.5 141 ILE B CA 1
ATOM 2903 C C . ILE B 1 141 ? -5.211 -4.723 15.492 1 91.5 141 ILE B C 1
ATOM 2905 O O . ILE B 1 141 ? -5.297 -4.191 14.383 1 91.5 141 ILE B O 1
ATOM 2909 N N . GLY B 1 142 ? -6.094 -5.516 15.945 1 90.75 142 GLY B N 1
ATOM 2910 C CA . GLY B 1 142 ? -7.402 -5.617 15.32 1 90.75 142 GLY B CA 1
ATOM 2911 C C . GLY B 1 142 ? -8.344 -4.496 15.719 1 90.75 142 GLY B C 1
ATOM 2912 O O . GLY B 1 142 ? -8.414 -4.129 16.891 1 90.75 142 GLY B O 1
ATOM 2913 N N . THR B 1 143 ? -8.984 -3.924 14.68 1 89.06 143 THR B N 1
ATOM 2914 C CA . THR B 1 143 ? -9.906 -2.828 14.938 1 89.06 143 THR B CA 1
ATOM 2915 C C . THR B 1 143 ? -11.266 -3.102 14.289 1 89.06 143 THR B C 1
ATOM 2917 O O . THR B 1 143 ? -11.391 -4.012 13.469 1 89.06 143 THR B O 1
ATOM 2920 N N . SER B 1 144 ? -12.219 -2.312 14.789 1 84.69 144 SER B N 1
ATOM 2921 C CA . SER B 1 144 ? -13.562 -2.395 14.219 1 84.69 144 SER B CA 1
ATOM 2922 C C . SER B 1 144 ? -14.055 -1.026 13.758 1 84.69 144 SER B C 1
ATOM 2924 O O . SER B 1 144 ? -13.398 -0.011 14.008 1 84.69 144 SER B O 1
ATOM 2926 N N . ILE B 1 145 ? -15.195 -1.095 13.078 1 83.19 145 ILE B N 1
ATOM 2927 C CA . ILE B 1 145 ? -15.773 0.122 12.508 1 83.19 145 ILE B CA 1
ATOM 2928 C C . ILE B 1 145 ? -16.141 1.092 13.633 1 83.19 145 ILE B C 1
ATOM 2930 O O . ILE B 1 145 ? -16.125 2.309 13.438 1 83.19 145 ILE B O 1
ATOM 2934 N N . LYS B 1 146 ? -16.344 0.627 14.781 1 81.31 146 LYS B N 1
ATOM 2935 C CA . LYS B 1 146 ? -16.703 1.466 15.93 1 81.31 146 LYS B CA 1
ATOM 2936 C C . LYS B 1 146 ? -15.562 2.428 16.266 1 81.31 146 LYS B C 1
ATOM 2938 O O . LYS B 1 146 ? -15.805 3.525 16.781 1 81.31 146 LYS B O 1
ATOM 2943 N N . HIS B 1 147 ? -14.461 2.016 15.969 1 84.12 147 HIS B N 1
ATOM 2944 C CA . HIS B 1 147 ? -13.297 2.842 16.266 1 84.12 147 HIS B CA 1
ATOM 2945 C C . HIS B 1 147 ? -13.258 4.082 15.391 1 84.12 147 HIS B C 1
ATOM 2947 O O . HIS B 1 147 ? -12.555 5.051 15.695 1 84.12 147 HIS B O 1
ATOM 2953 N N . SER B 1 148 ? -13.977 4.09 14.312 1 83.69 148 SER B N 1
ATOM 2954 C CA . SER B 1 148 ? -13.984 5.215 13.383 1 83.69 148 SER B CA 1
ATOM 2955 C C . SER B 1 148 ? -14.609 6.453 14.023 1 83.69 148 SER B C 1
ATOM 2957 O O . SER B 1 148 ? -14.383 7.574 13.562 1 83.69 148 SER B O 1
ATOM 2959 N N . TYR B 1 149 ? -15.328 6.234 15.047 1 84.31 149 TYR B N 1
ATOM 2960 C CA . TYR B 1 149 ? -15.977 7.375 15.688 1 84.31 149 TYR B CA 1
ATOM 2961 C C . TYR B 1 149 ? -15.414 7.613 17.078 1 84.31 149 TYR B C 1
ATOM 2963 O O . TYR B 1 149 ? -15.938 8.43 17.844 1 84.31 149 TYR B O 1
ATOM 2971 N N . GLN B 1 150 ? -14.375 6.918 17.406 1 86.31 150 GLN B N 1
ATOM 2972 C CA . GLN B 1 150 ? -13.742 7.039 18.719 1 86.31 150 GLN B CA 1
ATOM 2973 C C . GLN B 1 150 ? -12.273 7.438 18.578 1 86.31 150 GLN B C 1
ATOM 2975 O O . GLN B 1 150 ? -11.383 6.652 18.922 1 86.31 150 GLN B O 1
ATOM 2980 N N . VAL B 1 151 ? -12.102 8.641 18.266 1 88.81 151 VAL B N 1
ATOM 2981 C CA . VAL B 1 151 ? -10.758 9.148 17.984 1 88.81 151 VAL B CA 1
ATOM 2982 C C . VAL B 1 151 ? -9.906 9.07 19.25 1 88.81 151 VAL B C 1
ATOM 2984 O O . VAL B 1 151 ? -8.727 8.719 19.188 1 88.81 151 VAL B O 1
ATOM 2987 N N . GLY B 1 152 ? -10.539 9.398 20.328 1 87.06 152 GLY B N 1
ATOM 2988 C CA . GLY B 1 152 ? -9.82 9.32 21.594 1 87.06 152 GLY B CA 1
ATOM 2989 C C . GLY B 1 152 ? -9.32 7.926 21.906 1 87.06 152 GLY B C 1
ATOM 2990 O O . GLY B 1 152 ? -8.18 7.754 22.359 1 87.06 152 GLY B O 1
ATOM 2991 N N . ARG B 1 153 ? -10.141 6.992 21.734 1 86.38 153 ARG B N 1
ATOM 2992 C CA . ARG B 1 153 ? -9.773 5.602 21.953 1 86.38 153 ARG B CA 1
ATOM 2993 C C . ARG B 1 153 ? -8.648 5.176 21.016 1 86.38 153 ARG B C 1
ATOM 2995 O O . ARG B 1 153 ? -7.715 4.484 21.438 1 86.38 153 ARG B O 1
ATOM 3002 N N . LEU B 1 154 ? -8.703 5.555 19.781 1 89.69 154 LEU B N 1
ATOM 3003 C CA . LEU B 1 154 ? -7.664 5.246 18.797 1 89.69 154 LEU B CA 1
ATOM 3004 C C . LEU B 1 154 ? -6.32 5.836 19.219 1 89.69 154 LEU B C 1
ATOM 3006 O O . LEU B 1 154 ? -5.285 5.18 19.094 1 89.69 154 LEU B O 1
ATOM 3010 N N . ARG B 1 155 ? -6.402 7.008 19.672 1 88.56 155 ARG B N 1
ATOM 3011 C CA . ARG B 1 155 ? -5.191 7.68 20.125 1 88.56 155 ARG B CA 1
ATOM 3012 C C . ARG B 1 155 ? -4.52 6.895 21.25 1 88.56 155 ARG B C 1
ATOM 3014 O O . ARG B 1 155 ? -3.293 6.746 21.266 1 88.56 155 ARG B O 1
ATOM 3021 N N . ARG B 1 156 ? -5.309 6.445 22.141 1 85.62 156 ARG B N 1
ATOM 3022 C CA . ARG B 1 156 ? -4.785 5.691 23.281 1 85.62 156 ARG B CA 1
ATOM 3023 C C . ARG B 1 156 ? -4.184 4.367 22.828 1 85.62 156 ARG B C 1
ATOM 3025 O O . ARG B 1 156 ? -3.113 3.973 23.297 1 85.62 156 ARG B O 1
ATOM 3032 N N . LEU B 1 157 ? -4.887 3.729 21.969 1 84.5 157 LEU B N 1
ATOM 3033 C CA . LEU B 1 157 ? -4.43 2.449 21.438 1 84.5 157 LEU B CA 1
ATOM 3034 C C . LEU B 1 157 ? -3.082 2.604 20.734 1 84.5 157 LEU B C 1
ATOM 3036 O O . LEU B 1 157 ? -2.205 1.749 20.875 1 84.5 157 LEU B O 1
ATOM 3040 N N . LEU B 1 158 ? -2.928 3.719 20.031 1 90.81 158 LEU B N 1
ATOM 3041 C CA . LEU B 1 158 ? -1.74 3.939 19.219 1 90.81 158 LEU B CA 1
ATOM 3042 C C . LEU B 1 158 ? -0.604 4.523 20.047 1 90.81 158 LEU B C 1
ATOM 3044 O O . LEU B 1 158 ? 0.562 4.453 19.656 1 90.81 158 LEU B O 1
ATOM 3048 N N . ALA B 1 159 ? -0.912 5.137 21.125 1 85.69 159 ALA B N 1
ATOM 3049 C CA . ALA B 1 159 ? 0.057 5.805 22 1 85.69 159 ALA B CA 1
ATOM 3050 C C . ALA B 1 159 ? 1.124 4.824 22.484 1 85.69 159 ALA B C 1
ATOM 3052 O O . ALA B 1 159 ? 2.273 5.215 22.703 1 85.69 159 ALA B O 1
ATOM 3053 N N . ALA B 1 160 ? 0.693 3.639 22.547 1 81.69 160 ALA B N 1
ATOM 3054 C CA . ALA B 1 160 ? 1.62 2.611 23.016 1 81.69 160 ALA B CA 1
ATOM 3055 C C . ALA B 1 160 ? 2.693 2.324 21.969 1 81.69 160 ALA B C 1
ATOM 3057 O O . ALA B 1 160 ? 3.744 1.763 22.281 1 81.69 160 ALA B O 1
ATOM 30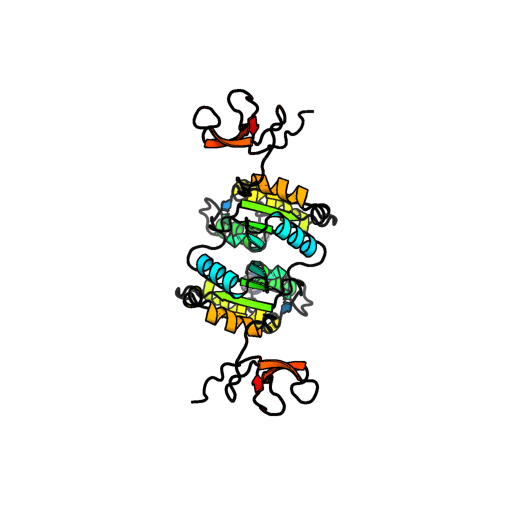58 N N . HIS B 1 161 ? 2.498 2.717 20.766 1 85.81 161 HIS B N 1
ATOM 3059 C CA . HIS B 1 161 ? 3.377 2.293 19.688 1 85.81 161 HIS B CA 1
ATOM 3060 C C . HIS B 1 161 ? 4.02 3.492 19 1 85.81 161 HIS B C 1
ATOM 3062 O O . HIS B 1 161 ? 5 3.342 18.266 1 85.81 161 HIS B O 1
ATOM 3068 N N . ILE B 1 162 ? 3.455 4.582 19.109 1 82.25 162 ILE B N 1
ATOM 3069 C CA . ILE B 1 162 ? 3.994 5.777 18.484 1 82.25 162 ILE B CA 1
ATOM 3070 C C . ILE B 1 162 ? 4.285 6.836 19.531 1 82.25 162 ILE B C 1
ATOM 3072 O O . ILE B 1 162 ? 3.68 6.832 20.609 1 82.25 162 ILE B O 1
ATOM 3076 N N . ASP B 1 163 ? 5.543 7.453 19.422 1 62.62 163 ASP B N 1
ATOM 3077 C CA . ASP B 1 163 ? 5.855 8.539 20.344 1 62.62 163 ASP B CA 1
ATOM 3078 C C . ASP B 1 163 ? 4.82 9.656 20.234 1 62.62 163 ASP B C 1
ATOM 3080 O O . ASP B 1 163 ? 4.965 10.57 19.422 1 62.62 163 ASP B O 1
ATOM 3084 N N . LEU B 1 164 ? 3.703 9.312 20.453 1 54.41 164 LEU B N 1
ATOM 3085 C CA . LEU B 1 164 ? 2.729 10.398 20.5 1 54.41 164 LEU B CA 1
ATOM 3086 C C . LEU B 1 164 ? 3.086 11.398 21.594 1 54.41 164 LEU B C 1
ATOM 3088 O O . LEU B 1 164 ? 2.252 12.211 22 1 54.41 164 LEU B O 1
ATOM 3092 N N . ILE B 1 165 ? 4.441 11.383 22.031 1 41.34 165 ILE B N 1
ATOM 3093 C CA . ILE B 1 165 ? 4.805 12.219 23.188 1 41.34 165 ILE B CA 1
ATOM 3094 C C . ILE B 1 165 ? 4.422 13.672 22.906 1 41.34 165 ILE B C 1
ATOM 3096 O O . ILE B 1 165 ? 5.008 14.312 22.031 1 41.34 165 ILE B O 1
ATOM 3100 N N . GLU B 1 166 ? 3.611 14.227 22.375 1 38.22 166 GLU B N 1
ATOM 3101 C CA . GLU B 1 166 ? 3.898 15.539 22.938 1 38.22 166 GLU B CA 1
ATOM 3102 C C . GLU B 1 166 ? 4.277 15.445 24.406 1 38.22 166 GLU B C 1
ATOM 3104 O O . GLU B 1 166 ? 3.426 15.172 25.25 1 38.22 166 GLU B O 1
ATOM 3109 N N . PRO B 1 167 ? 5.449 14.812 24.844 1 35.12 167 PRO B N 1
ATOM 3110 C CA . PRO B 1 167 ? 5.758 15.039 26.25 1 35.12 167 PRO B CA 1
ATOM 3111 C C . PRO B 1 167 ? 5.125 16.328 26.797 1 35.12 167 PRO B C 1
ATOM 3113 O O . PRO B 1 167 ? 4.816 16.406 27.984 1 35.12 167 PRO B O 1
ATOM 3116 N N . ASP B 1 168 ? 5.41 17.344 26.047 1 34.94 168 ASP B N 1
ATOM 3117 C CA . ASP B 1 168 ? 5.219 18.625 26.719 1 34.94 168 ASP B CA 1
ATOM 3118 C C . ASP B 1 168 ? 3.77 18.797 27.172 1 34.94 168 ASP B C 1
ATOM 3120 O O . ASP B 1 168 ? 3.51 19.391 28.219 1 34.94 168 ASP B O 1
ATOM 3124 N N . LYS B 1 169 ? 2.77 18.703 26.172 1 38.62 169 LYS B N 1
ATOM 3125 C CA . LYS B 1 169 ? 1.563 19.344 26.672 1 38.62 169 LYS B CA 1
ATOM 3126 C C . LYS B 1 169 ? 0.733 18.391 27.516 1 38.62 169 LYS B C 1
ATOM 3128 O O . LYS B 1 169 ? -0.364 18.734 27.953 1 38.62 169 LYS B O 1
ATOM 3133 N N . GLU B 1 170 ? 0.906 17.078 27.406 1 39.56 170 GLU B N 1
ATOM 3134 C CA . GLU B 1 170 ? -0.046 16.469 28.328 1 39.56 170 GLU B CA 1
ATOM 3135 C C . GLU B 1 170 ? 0.408 16.641 29.781 1 39.56 170 GLU B C 1
ATOM 3137 O O . GLU B 1 170 ? 1.439 16.109 30.188 1 39.56 170 GLU B O 1
ATOM 3142 N N . VAL B 1 171 ? 0.146 17.609 30.203 1 44.31 171 VAL B N 1
ATOM 3143 C CA . VAL B 1 171 ? 0.244 17.844 31.641 1 44.31 171 VAL B CA 1
ATOM 3144 C C . VAL B 1 171 ? -0.646 16.859 32.406 1 44.31 171 VAL B C 1
ATOM 3146 O O . VAL B 1 171 ? -1.868 16.859 32.219 1 44.31 171 VAL B O 1
ATOM 3149 N N . ARG B 1 172 ? -0.164 15.672 32.594 1 52.25 172 ARG B N 1
ATOM 3150 C CA . ARG B 1 172 ? -0.889 14.828 33.531 1 52.25 172 ARG B CA 1
ATOM 3151 C C . ARG B 1 172 ? -0.788 15.391 34.969 1 52.25 172 ARG B C 1
ATOM 3153 O O . ARG B 1 172 ? 0.199 16.047 35.312 1 52.25 172 ARG B O 1
ATOM 3160 N N . PHE B 1 173 ? -1.908 15.258 35.562 1 58.59 173 PHE B N 1
ATOM 3161 C CA . PHE B 1 173 ? -1.918 15.695 36.938 1 58.59 173 PHE B CA 1
ATOM 3162 C C . PHE B 1 173 ? -1.883 14.5 37.875 1 58.59 173 PHE B C 1
ATOM 3164 O O . PHE B 1 173 ? -2.506 13.469 37.625 1 58.59 173 PHE B O 1
ATOM 3171 N N . CYS B 1 174 ? -1.072 14.586 38.812 1 64.12 174 CYS B N 1
ATOM 3172 C CA . CYS B 1 174 ? -0.899 13.578 39.875 1 64.12 174 CYS B CA 1
ATOM 3173 C C . CYS B 1 174 ? -2.234 13.227 40.5 1 64.12 174 CYS B C 1
ATOM 3175 O O . CYS B 1 174 ? -2.961 14.117 40.969 1 64.12 174 CYS B O 1
ATOM 3177 N N . LYS B 1 175 ? -2.52 11.969 40.375 1 70.19 175 LYS B N 1
ATOM 3178 C CA . LYS B 1 175 ? -3.785 11.523 40.938 1 70.19 175 LYS B CA 1
ATOM 3179 C C . LYS B 1 175 ? -3.805 11.727 42.469 1 70.19 175 LYS B C 1
ATOM 3181 O O . LYS B 1 175 ? -4.875 11.82 43.062 1 70.19 175 LYS B O 1
ATOM 3186 N N . LYS B 1 176 ? -2.648 11.805 42.875 1 71.88 176 LYS B N 1
ATOM 3187 C CA . LYS B 1 176 ? -2.537 11.953 44.312 1 71.88 176 LYS B CA 1
ATOM 3188 C C . LYS B 1 176 ? -2.613 13.414 44.75 1 71.88 176 LYS B C 1
ATOM 3190 O O . LYS B 1 176 ? -3.289 13.758 45.719 1 71.88 176 LYS B O 1
ATOM 3195 N N . CYS B 1 177 ? -1.863 14.305 44.062 1 65.75 177 CYS B N 1
ATOM 3196 C CA . CYS B 1 177 ? -1.809 15.688 44.531 1 65.75 177 CYS B CA 1
ATOM 3197 C C . CYS B 1 177 ? -2.246 16.656 43.438 1 65.75 177 CYS B C 1
ATOM 3199 O O . CYS B 1 177 ? -2.172 17.875 43.625 1 65.75 177 CYS B O 1
ATOM 3201 N N . SER B 1 178 ? -2.541 16.172 42.25 1 66 178 SER B N 1
ATOM 3202 C CA . SER B 1 178 ? -3.098 16.906 41.125 1 66 178 SER B CA 1
ATOM 3203 C C . SER B 1 178 ? -2.059 17.844 40.5 1 66 178 SER B C 1
ATOM 3205 O O . SER B 1 178 ? -2.406 18.766 39.781 1 66 178 SER B O 1
ATOM 3207 N N . SER B 1 179 ? -0.871 17.75 40.906 1 67.31 179 SER B N 1
ATOM 3208 C CA . SER B 1 179 ? 0.209 18.516 40.281 1 67.31 179 SER B CA 1
ATOM 3209 C C . SER B 1 179 ? 0.608 17.938 38.938 1 67.31 179 SER B C 1
ATOM 3211 O O . SER B 1 179 ? 0.378 16.75 38.656 1 67.31 179 SER B O 1
ATOM 3213 N N . PRO B 1 180 ? 1.204 18.812 38.125 1 71.62 180 PRO B N 1
ATOM 3214 C CA . PRO B 1 180 ? 1.631 18.312 36.812 1 71.62 180 PRO B CA 1
ATOM 3215 C C . PRO B 1 180 ? 2.695 17.219 36.938 1 71.62 180 PRO B C 1
ATOM 3217 O O . PRO B 1 180 ? 3.535 17.266 37.844 1 71.62 180 PRO B O 1
ATOM 3220 N N . MET B 1 181 ? 2.523 16.172 36.031 1 68.69 181 MET B N 1
ATOM 3221 C CA . MET B 1 181 ? 3.498 15.086 36.062 1 68.69 181 MET B CA 1
ATOM 3222 C C . MET B 1 181 ? 4.574 15.281 35 1 68.69 181 MET B C 1
ATOM 3224 O O . MET B 1 181 ? 4.328 15.914 33.969 1 68.69 181 MET B O 1
ATOM 3228 N N . ILE B 1 182 ? 5.805 14.945 35.312 1 73.44 182 ILE B N 1
ATOM 3229 C CA . ILE B 1 182 ? 6.941 15.039 34.406 1 73.44 182 ILE B CA 1
ATOM 3230 C C . ILE B 1 182 ? 7.398 13.641 34 1 73.44 182 ILE B C 1
ATOM 3232 O O . ILE B 1 182 ? 7.184 12.672 34.75 1 73.44 182 ILE B O 1
ATOM 3236 N N . ILE B 1 183 ? 7.977 13.5 32.844 1 70.44 183 ILE B N 1
ATOM 3237 C CA . ILE B 1 183 ? 8.43 12.203 32.344 1 70.44 183 ILE B CA 1
ATOM 3238 C C . ILE B 1 183 ? 9.898 12 32.688 1 70.44 183 ILE B C 1
ATOM 3240 O O . ILE B 1 183 ? 10.734 12.867 32.438 1 70.44 183 ILE B O 1
ATOM 3244 N N . LYS B 1 184 ? 10.164 10.828 33.375 1 73.06 184 LYS B N 1
ATOM 3245 C CA . LYS B 1 184 ? 11.531 10.438 33.719 1 73.06 184 LYS B CA 1
ATOM 3246 C C . LYS B 1 184 ? 11.859 9.062 33.156 1 73.06 184 LYS B C 1
ATOM 3248 O O . LYS B 1 184 ? 10.961 8.258 32.906 1 73.06 184 LYS B O 1
ATOM 3253 N N . THR B 1 185 ? 13.07 8.82 32.75 1 72.56 185 THR B N 1
ATOM 3254 C CA . THR B 1 185 ? 13.57 7.535 32.281 1 72.56 185 THR B CA 1
ATOM 3255 C C . THR B 1 185 ? 14.266 6.789 33.406 1 72.56 185 THR B C 1
ATOM 3257 O O . THR B 1 185 ? 15.109 7.359 34.125 1 72.56 185 THR B O 1
ATOM 3260 N N . ALA B 1 186 ? 13.922 5.422 33.438 1 67.38 186 ALA B N 1
ATOM 3261 C CA . ALA B 1 186 ? 14.5 4.594 34.5 1 67.38 186 ALA B CA 1
ATOM 3262 C C . ALA B 1 186 ? 15.977 4.328 34.25 1 67.38 186 ALA B C 1
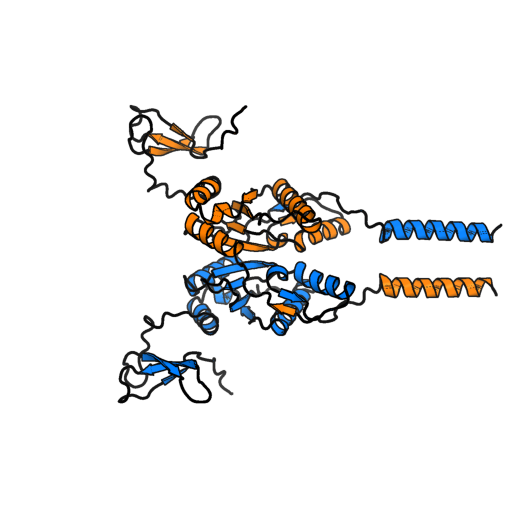ATOM 3264 O O . ALA B 1 186 ? 16.359 3.865 33.156 1 67.38 186 ALA B O 1
ATOM 3265 N N . THR B 1 187 ? 16.812 4.801 35.094 1 72.62 187 THR B N 1
ATOM 3266 C CA . THR B 1 187 ? 18.25 4.672 34.906 1 72.62 187 THR B CA 1
ATOM 3267 C C . THR B 1 187 ? 18.766 3.42 35.625 1 72.62 187 THR B C 1
ATOM 3269 O O . THR B 1 187 ? 19.906 3.01 35.406 1 72.62 187 THR B O 1
ATOM 3272 N N . GLN B 1 188 ? 17.969 2.818 36.531 1 72.69 188 GLN B N 1
ATOM 3273 C CA . GLN B 1 188 ? 18.406 1.644 37.281 1 72.69 188 GLN B CA 1
ATOM 3274 C C . GLN B 1 188 ? 17.281 0.62 37.375 1 72.69 188 GLN B C 1
ATOM 3276 O O . GLN B 1 188 ? 16.094 0.958 37.219 1 72.69 188 GLN B O 1
ATOM 3281 N N . GLY B 1 189 ? 17.609 -0.811 37.5 1 64.75 189 GLY B N 1
ATOM 3282 C CA . GLY B 1 189 ? 16.656 -1.865 37.781 1 64.75 189 GLY B CA 1
ATOM 3283 C C . GLY B 1 189 ? 16.156 -2.566 36.531 1 64.75 189 GLY B C 1
ATOM 3284 O O . GLY B 1 189 ? 16.719 -2.375 35.438 1 64.75 189 GLY B O 1
ATOM 3285 N N . GLU B 1 190 ? 15.039 -3.287 36.781 1 65.31 190 GLU B N 1
ATOM 3286 C CA . GLU B 1 190 ? 14.492 -4.141 35.719 1 65.31 190 GLU B CA 1
ATOM 3287 C C . GLU B 1 190 ? 13.859 -3.309 34.594 1 65.31 190 GLU B C 1
ATOM 3289 O O . GLU B 1 190 ? 13.758 -3.76 33.469 1 65.31 190 GLU B O 1
ATOM 3294 N N . PHE B 1 191 ? 13.586 -2.127 34.875 1 59.88 191 PHE B N 1
ATOM 3295 C CA . PHE B 1 191 ? 12.883 -1.305 33.875 1 59.88 191 PHE B CA 1
ATOM 3296 C C . PHE B 1 191 ? 13.789 -0.208 33.344 1 59.88 191 PHE B C 1
ATOM 3298 O O . PHE B 1 191 ? 13.305 0.816 32.844 1 59.88 191 PHE B O 1
ATOM 3305 N N . LYS B 1 192 ? 14.992 -0.382 33.406 1 69.31 192 LYS B N 1
ATOM 3306 C CA . LYS B 1 192 ? 15.953 0.591 32.906 1 69.31 192 LYS B CA 1
ATOM 3307 C C . LYS B 1 192 ? 15.664 0.959 31.469 1 69.31 192 LYS B C 1
ATOM 3309 O O . LYS B 1 192 ? 15.438 0.08 30.625 1 69.31 192 LYS B O 1
ATOM 3314 N N . GLY B 1 193 ? 15.602 2.348 31.281 1 69.19 193 GLY B N 1
ATOM 3315 C CA . GLY B 1 193 ? 15.375 2.844 29.922 1 69.19 193 GLY B CA 1
ATOM 3316 C C . GLY B 1 193 ? 13.914 3.125 29.641 1 69.19 193 GLY B C 1
ATOM 3317 O O . GLY B 1 193 ? 13.586 3.781 28.641 1 69.19 193 GLY B O 1
ATOM 3318 N N . ARG B 1 194 ? 13.102 2.66 30.484 1 64.81 194 ARG B N 1
ATOM 3319 C CA . ARG B 1 194 ? 11.68 2.895 30.266 1 64.81 194 ARG B CA 1
ATOM 3320 C C . ARG B 1 194 ? 11.273 4.273 30.781 1 64.81 194 ARG B C 1
ATOM 3322 O O . ARG B 1 194 ? 11.781 4.738 31.797 1 64.81 194 ARG B O 1
ATOM 3329 N N . ARG B 1 195 ? 10.383 4.828 30.047 1 67.94 195 ARG B N 1
ATOM 3330 C CA . ARG B 1 195 ? 9.867 6.125 30.469 1 67.94 195 ARG B CA 1
ATOM 3331 C C . ARG B 1 195 ? 8.617 5.969 31.328 1 67.94 195 ARG B C 1
ATOM 3333 O O . ARG B 1 195 ? 7.84 5.031 31.141 1 67.94 195 ARG B O 1
ATOM 3340 N N . PHE B 1 196 ? 8.617 6.754 32.406 1 73.56 196 PHE B N 1
ATOM 3341 C CA . PHE B 1 196 ? 7.449 6.781 33.281 1 73.56 196 PHE B CA 1
ATOM 3342 C C . PHE B 1 196 ? 7.109 8.211 33.688 1 73.56 196 PHE B C 1
ATOM 3344 O O . PHE B 1 196 ? 7.965 9.102 33.625 1 73.56 196 PHE B O 1
ATOM 3351 N N . PHE B 1 197 ? 5.84 8.391 33.969 1 74.19 197 PHE B N 1
ATOM 3352 C CA . PHE B 1 197 ? 5.395 9.664 34.531 1 74.19 197 PHE B CA 1
ATOM 3353 C C . PHE B 1 197 ? 5.645 9.711 36.031 1 74.19 197 PHE B C 1
ATOM 3355 O O . PHE B 1 197 ? 5.402 8.734 36.75 1 74.19 197 PHE B O 1
ATOM 3362 N N . THR B 1 198 ? 6.219 10.844 36.469 1 79.31 198 THR B N 1
ATOM 3363 C CA . THR B 1 198 ? 6.355 11.086 37.906 1 79.31 198 THR B CA 1
ATOM 3364 C C . THR B 1 198 ? 5.859 12.484 38.25 1 79.31 198 THR B C 1
ATOM 3366 O O . THR B 1 198 ? 5.898 13.391 37.438 1 79.31 198 THR B O 1
ATOM 3369 N N . CYS B 1 199 ? 5.223 12.562 39.438 1 69.44 199 CYS B N 1
ATOM 3370 C CA . CYS B 1 199 ? 4.68 13.828 39.906 1 69.44 199 CYS B CA 1
ATOM 3371 C C . CYS B 1 199 ? 5.766 14.898 39.969 1 69.44 199 CYS B C 1
ATOM 3373 O O . CYS B 1 199 ? 6.895 14.625 40.375 1 69.44 199 CYS B O 1
ATOM 3375 N N . SER B 1 200 ? 5.457 16.156 39.531 1 74.38 200 SER B N 1
ATOM 3376 C CA . SER B 1 200 ? 6.406 17.266 39.469 1 74.38 200 SER B CA 1
ATOM 3377 C C . SER B 1 200 ? 6.781 17.719 40.875 1 74.38 200 SER B C 1
ATOM 3379 O O . SER B 1 200 ? 7.758 18.453 41.062 1 74.38 200 SER B O 1
ATOM 3381 N N . ARG B 1 201 ? 6.105 17.297 41.906 1 68.38 201 ARG B N 1
ATOM 3382 C CA . ARG B 1 201 ? 6.336 17.719 43.281 1 68.38 201 ARG B CA 1
ATOM 3383 C C . ARG B 1 201 ? 7.211 16.719 44.031 1 68.38 201 ARG B C 1
ATOM 3385 O O . ARG B 1 201 ? 7.316 16.781 45.281 1 68.38 201 ARG B O 1
ATOM 3392 N N . GLN B 1 202 ? 7.836 15.891 43.156 1 77.31 202 GLN B N 1
ATOM 3393 C CA . GLN B 1 202 ? 8.789 15 43.812 1 77.31 202 GLN B CA 1
ATOM 3394 C C . GLN B 1 202 ? 9.836 15.797 44.594 1 77.31 202 GLN B C 1
ATOM 3396 O O . GLN B 1 202 ? 10.289 16.844 44.125 1 77.31 202 GLN B O 1
ATOM 3401 N N . PRO B 1 203 ? 10.102 15.359 45.906 1 78.5 203 PRO B N 1
ATOM 3402 C CA . PRO B 1 203 ? 9.867 14.102 46.594 1 78.5 203 PRO B CA 1
ATOM 3403 C C . PRO B 1 203 ? 8.633 14.148 47.5 1 78.5 203 PRO B C 1
ATOM 3405 O O . PRO B 1 203 ? 8.289 13.148 48.156 1 78.5 203 PRO B O 1
ATOM 3408 N N . ASN B 1 204 ? 7.953 15.125 47.594 1 79.62 204 ASN B N 1
ATOM 3409 C CA . ASN B 1 204 ? 6.777 15.258 48.438 1 79.62 204 ASN B CA 1
ATOM 3410 C C . ASN B 1 204 ? 5.641 14.352 47.969 1 79.62 204 ASN B C 1
ATOM 3412 O O . ASN B 1 204 ? 4.82 13.914 48.781 1 79.62 204 ASN B O 1
ATOM 3416 N N . CYS B 1 205 ? 5.453 14.109 46.75 1 78.06 205 CYS B N 1
ATOM 3417 C CA . CYS B 1 205 ? 4.504 13.188 46.125 1 78.06 205 CYS B CA 1
ATOM 3418 C C . CYS B 1 205 ? 5.227 12.156 45.25 1 78.06 205 CYS B C 1
ATOM 3420 O O . CYS B 1 205 ? 5.961 12.523 44.344 1 78.06 205 CYS B O 1
ATOM 3422 N N . THR B 1 206 ? 5.16 10.867 45.625 1 81.19 206 THR B N 1
ATOM 3423 C CA . THR B 1 206 ? 5.934 9.828 44.969 1 81.19 206 THR B CA 1
ATOM 3424 C C . THR B 1 206 ? 5.051 9.039 44 1 81.19 206 THR B C 1
ATOM 3426 O O . THR B 1 206 ? 5.375 7.902 43.625 1 81.19 206 THR B O 1
ATOM 3429 N N . TYR B 1 207 ? 4.039 9.656 43.656 1 79.81 207 TYR B N 1
ATOM 3430 C CA . TYR B 1 207 ? 3.164 8.977 42.688 1 79.81 207 TYR B CA 1
ATOM 3431 C C . TYR B 1 207 ? 3.846 8.82 41.344 1 79.81 207 TYR B C 1
ATOM 3433 O O . TYR B 1 207 ? 4.488 9.758 40.844 1 79.81 207 TYR B O 1
ATOM 3441 N N . THR B 1 208 ? 3.85 7.652 40.781 1 78.25 208 THR B N 1
ATOM 3442 C CA . THR B 1 208 ? 4.398 7.348 39.469 1 78.25 208 THR B CA 1
ATOM 3443 C C . THR B 1 208 ? 3.398 6.551 38.625 1 78.25 208 THR B C 1
ATOM 3445 O O . THR B 1 208 ? 2.531 5.867 39.188 1 78.25 208 THR B O 1
ATOM 3448 N N . GLU B 1 209 ? 3.287 6.824 37.375 1 71.19 209 GLU B N 1
ATOM 3449 C CA . GLU B 1 209 ? 2.475 6.07 36.438 1 71.19 209 GLU B CA 1
ATOM 3450 C C . GLU B 1 209 ? 3.318 5.562 35.281 1 71.19 209 GLU B C 1
ATOM 3452 O O . GLU B 1 209 ? 4.219 6.258 34.812 1 71.19 209 GLU B O 1
ATOM 3457 N N . ASN B 1 210 ? 3.047 4.305 34.969 1 61.06 210 ASN B N 1
ATOM 3458 C CA . ASN B 1 210 ? 3.795 3.748 33.875 1 61.06 210 ASN B CA 1
ATOM 3459 C C . ASN B 1 210 ? 3.479 4.477 32.562 1 61.06 210 ASN B C 1
ATOM 3461 O O . ASN B 1 210 ? 2.34 4.898 32.344 1 61.06 210 ASN B O 1
ATOM 3465 N N . TYR B 1 211 ? 4.441 4.895 32.031 1 59.56 211 TYR B N 1
ATOM 3466 C CA . TYR B 1 211 ? 4.27 5.551 30.734 1 59.56 211 TYR B CA 1
ATOM 3467 C C . TYR B 1 211 ? 3.469 4.672 29.781 1 59.56 211 TYR B C 1
ATOM 3469 O O . TYR B 1 211 ? 2.584 5.16 29.078 1 59.56 211 TYR B O 1
ATOM 3477 N N . ASN B 1 212 ? 3.715 3.361 29.547 1 47.22 212 ASN B N 1
ATOM 3478 C CA . ASN B 1 212 ? 3.021 2.396 28.703 1 47.22 212 ASN B CA 1
ATOM 3479 C C . ASN B 1 212 ? 1.836 1.766 29.422 1 47.22 212 ASN B C 1
ATOM 3481 O O . ASN B 1 212 ? 2.002 1.155 30.484 1 47.22 212 ASN B O 1
ATOM 3485 N N . VAL B 1 213 ? 0.709 2.264 29.562 1 37.56 213 VAL B N 1
ATOM 3486 C CA . VAL B 1 213 ? -0.398 1.569 30.203 1 37.56 213 VAL B CA 1
ATOM 3487 C C . VAL B 1 213 ? -0.585 0.191 29.578 1 37.56 213 VAL B C 1
ATOM 3489 O O . VAL B 1 213 ? -0.912 0.081 28.391 1 37.56 213 VAL B O 1
ATOM 3492 N N . VAL B 1 214 ? 0.071 -0.805 29.797 1 33.25 214 VAL B N 1
ATOM 3493 C CA . VAL B 1 214 ? -0.331 -2.178 29.516 1 33.25 214 VAL B CA 1
ATOM 3494 C C . VAL B 1 214 ? -1.729 -2.436 30.062 1 33.25 214 VAL B C 1
ATOM 3496 O O . VAL B 1 214 ? -2.016 -2.102 31.219 1 33.25 214 VAL B O 1
ATOM 3499 N N . PHE B 1 215 ? -2.758 -2.541 29.078 1 29.92 215 PHE B N 1
ATOM 3500 C CA . PHE B 1 215 ? -4.035 -3.047 29.578 1 29.92 215 PHE B CA 1
ATOM 3501 C C . PHE B 1 215 ? -3.828 -4.25 30.484 1 29.92 215 PHE B C 1
ATOM 3503 O O . PHE B 1 215 ? -3.205 -5.238 30.078 1 29.92 215 PHE B O 1
ATOM 3510 N N . ASP B 1 216 ? -3.768 -4.074 31.578 1 29.47 216 ASP B N 1
ATOM 3511 C CA . ASP B 1 216 ? -3.9 -5.168 32.531 1 29.47 216 ASP B CA 1
ATOM 3512 C C . ASP B 1 216 ? -5.148 -6 32.25 1 29.47 216 ASP B C 1
ATOM 3514 O O . ASP B 1 216 ? -6.258 -5.469 32.188 1 29.47 216 ASP B O 1
ATOM 3518 N N . VAL B 1 217 ? -5.039 -7.109 31.281 1 30.56 217 VAL B N 1
ATOM 3519 C CA . VAL B 1 217 ? -6.098 -8.109 31.391 1 30.56 217 VAL B CA 1
ATOM 3520 C C . VAL B 1 217 ? -6.422 -8.367 32.844 1 30.56 217 VAL B C 1
ATOM 3522 O O . VAL B 1 217 ? -5.531 -8.695 33.656 1 30.56 217 VAL B O 1
ATOM 3525 N N . PRO B 1 218 ? -7.516 -7.898 33.188 1 26.75 218 PRO B N 1
ATOM 3526 C CA . PRO B 1 218 ? -7.883 -8.344 34.531 1 26.75 218 PRO B CA 1
ATOM 3527 C C . PRO B 1 218 ? -7.719 -9.844 34.719 1 26.75 218 PRO B C 1
ATOM 3529 O O . PRO B 1 218 ? -8.023 -10.625 33.812 1 26.75 218 PRO B O 1
ATOM 3532 N N . ASN B 1 219 ? -6.68 -10.266 35.312 1 27.09 219 ASN B N 1
ATOM 3533 C CA . ASN B 1 219 ? -6.762 -11.586 35.938 1 27.09 219 ASN B CA 1
ATOM 3534 C C . ASN B 1 219 ? -8.133 -11.836 36.562 1 27.09 219 ASN B C 1
ATOM 3536 O O . ASN B 1 219 ? -8.516 -11.164 37.5 1 27.09 219 ASN B O 1
ATOM 3540 N N . GLU B 1 220 ? -9.219 -12.07 35.688 1 22.42 220 GLU B N 1
ATOM 3541 C CA . GLU B 1 220 ? -10.125 -12.969 36.406 1 22.42 220 GLU B CA 1
ATOM 3542 C C . GLU B 1 220 ? -9.492 -14.352 36.594 1 22.42 220 GLU B C 1
ATOM 3544 O O . GLU B 1 220 ? -8.797 -14.844 35.688 1 22.42 220 GLU B O 1
#

InterPro domains:
  IPR014538 Uncharacterised conserved protein, topoisomerase zinc finger [PIRSF028063] (1-219)
  IPR024402 Domain of unknown function DUF2726 [PF10881] (39-158)

Sequence (440 aa):
MTNIFIIVVLLVVFFFIIQKYVLKHDDTRDYSYRSKGALLRGQEAAFFNALRTAVGDHAVIFSKVNMSSLVAPKDIKNKRQLFVASNRISRSYFDYVICDPRTLEPRVILELDDGKPLNKGKAARQKLLIHVCKTANLPLIGTSIKHSYQVGRLRRLLAAHIDLIEPDKEVRFCKKCSSPMIIKTATQGEFKGRRFFTCSRQPNCTYTENYNVVFDVPNEMTNIFIIVVLLVVFFFIIQKYVLKHDDTRDYSYRSKGALLRGQEAAFFNALRTAVGDHAVIFSKVNMSSLVAPKDIKNKRQLFVASNRISRSYFDYVICDPRTLEPRVILELDDGKPLNKGKAARQKLLIHVCKTANLPLIGTSIKHSYQVGRLRRLLAAHIDLIEPDKEVRFCKKCSSPMIIKTATQGEFKGRRFFTCSRQPNCTYTENYNVVFDVPNE

Foldseek 3Di:
DVVVVVVVVVVVVVVVCCCVPVVPPPVPPPDDDDDPPDPADDLLVLQVVLLCVLCPLQWDKDAFAQQLVQDADDDDDDPVVRVVRSVVSRVGGFGIFIAGNPPRHTQATEDEDAVDDDDPVNVVRVVVVVVRCVVVVHHYDYDYSVVSVVSVVSNLVCVLRTPSPPQPPPQQAFPVPGAGWHWDAACDDPRHGFIKTAHPPPPVGGDIGGPNPPPPPPPD/DVVVVVVVVVVVVVVVCCCVPVVPPPVPPPDDDDDPPDPADDLLVLQVVLLCVLCPLQWDKDAFAQQLVQDADPDDDDPVVRVVRSVVSRVGGFGIFIAGNPPRHTQATEDEDAVDDDDPVNVVRVVVVVVRCVVVVHHYDYDYSVVSVVSVVSNLVCVLRTVSCPVPPPQQAFPVHGAGWHKDAACDDPRHGFIKTAHPPPPVGGDIGGSRPDPPPPPD

Secondary structure (DSSP, 8-state):
-HHHHHHHHHHHHHHHHIIIIIS---------EEE-S-SS-HHHHHHHHHHHHHHGGG-EEEEEEEGGGTEEE-S---HHHHHHHHHHHHT-EEEEEEE-TTT--EEEEEEEE--PPPPHHHHHHHHHHHHHHHHHT--EEEEEGGGGG-HHHHHHHHHTTS---TTSS--PBPTTT-PBEEEEE--SSTTTT-EEEEETTTTT---EEESS--------/-HHHHHHHHHHHHHHHHIIIIIS---------EEE-S-SS-HHHHHHHHHHHHHHGGG-EEEEEEEGGGTEEE-S---HHHHHHHHHHHHT-EEEEEEE-TTT--EEEEEEEE--PPPPHHHHHHHHHHHHHHHHHT--EEEEEGGGGG-HHHHHHHHHTTS----TTT--PBPTTT-PBEEEEE--SSTTTT-EEEEETTTTT---EEESS--------